Protein AF-A0AAD6T551-F1 (afdb_monomer_lite)

Radius of gyration: 26.45 Å; chains: 1; bounding box: 61×79×93 Å

Structure (mmCIF, N/CA/C/O backbone):
data_AF-A0AAD6T551-F1
#
_entry.id   AF-A0AAD6T551-F1
#
loop_
_atom_site.group_PDB
_atom_site.id
_atom_site.type_symbol
_atom_site.label_atom_id
_atom_site.label_alt_id
_atom_site.label_comp_id
_atom_site.label_asym_id
_atom_site.label_entity_id
_atom_site.label_seq_id
_atom_site.pdbx_PDB_ins_code
_atom_site.Cartn_x
_atom_site.Cartn_y
_atom_site.Cartn_z
_atom_site.occupancy
_atom_site.B_iso_or_equiv
_atom_site.auth_seq_id
_atom_site.auth_comp_id
_atom_site.auth_asym_id
_atom_site.auth_atom_id
_atom_site.pdbx_PDB_model_num
ATOM 1 N N . MET A 1 1 ? -22.021 17.998 -52.045 1.00 36.66 1 MET A N 1
ATOM 2 C CA . MET A 1 1 ? -20.747 18.751 -52.021 1.00 36.66 1 MET A CA 1
ATOM 3 C C . MET A 1 1 ? -20.061 18.494 -50.687 1.00 36.66 1 MET A C 1
ATOM 5 O O . MET A 1 1 ? -20.691 18.750 -49.667 1.00 36.66 1 MET A O 1
ATOM 9 N N . PRO A 1 2 ? -18.846 17.925 -50.663 1.00 33.69 2 PRO A N 1
ATOM 10 C CA . PRO A 1 2 ? -18.185 17.540 -49.423 1.00 33.69 2 PRO A CA 1
ATOM 11 C C . PRO A 1 2 ? -17.410 18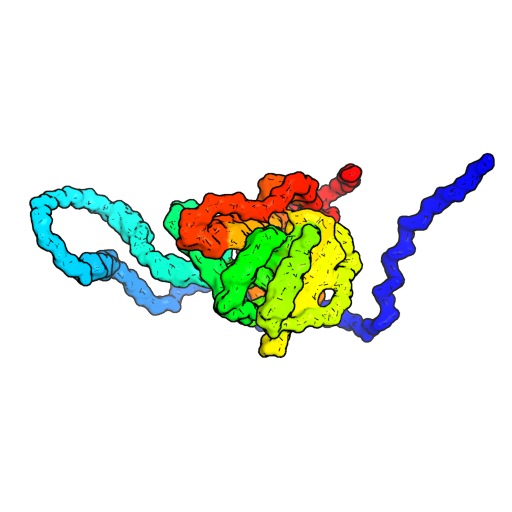.729 -48.840 1.00 33.69 2 PRO A C 1
ATOM 13 O O . PRO A 1 2 ? -16.631 19.371 -49.542 1.00 33.69 2 PRO A O 1
ATOM 16 N N . ARG A 1 3 ? -17.598 19.013 -47.546 1.00 29.25 3 ARG A N 1
ATOM 17 C CA . ARG A 1 3 ? -16.677 19.857 -46.776 1.00 29.25 3 ARG A CA 1
ATOM 18 C C . ARG A 1 3 ? -15.616 18.952 -46.157 1.00 29.25 3 ARG A C 1
ATOM 20 O O . ARG A 1 3 ? -15.937 18.062 -45.375 1.00 29.25 3 ARG A O 1
ATOM 27 N N . LYS A 1 4 ? -14.362 19.175 -46.555 1.00 28.50 4 LYS A N 1
ATOM 28 C CA . LYS A 1 4 ? -13.167 18.611 -45.923 1.00 28.50 4 LYS A CA 1
ATOM 29 C C . LYS A 1 4 ? -13.163 18.988 -44.440 1.00 28.50 4 LYS A C 1
ATOM 31 O O . LYS A 1 4 ? -13.245 20.167 -44.114 1.00 28.50 4 LYS A O 1
ATOM 36 N N . VAL A 1 5 ? -13.046 17.990 -43.570 1.00 32.62 5 VAL A N 1
ATOM 37 C CA . VAL A 1 5 ? -12.638 18.171 -42.175 1.00 32.62 5 VAL A CA 1
ATOM 38 C C . VAL A 1 5 ? -11.152 17.846 -42.134 1.00 32.62 5 VAL A C 1
ATOM 40 O O . VAL A 1 5 ? -10.758 16.688 -42.275 1.00 32.62 5 VAL A O 1
ATOM 43 N N . GLU A 1 6 ? -10.322 18.879 -42.035 1.00 29.66 6 GLU A N 1
ATOM 44 C CA . GLU A 1 6 ? -8.885 18.728 -41.838 1.00 29.66 6 GLU A CA 1
ATOM 45 C C . GLU A 1 6 ? -8.614 18.269 -40.402 1.00 29.66 6 GLU A C 1
ATOM 47 O O . GLU A 1 6 ? -9.036 18.892 -39.429 1.00 29.66 6 GLU A O 1
ATOM 52 N N . ARG A 1 7 ? -7.914 17.137 -40.278 1.00 34.53 7 ARG A N 1
ATOM 53 C CA . ARG A 1 7 ? -7.297 16.694 -39.029 1.00 34.53 7 ARG A CA 1
ATOM 54 C C . ARG A 1 7 ? -6.035 17.520 -38.804 1.00 34.53 7 ARG A C 1
ATOM 56 O O . ARG A 1 7 ? -5.034 17.294 -39.476 1.00 34.53 7 ARG A O 1
ATOM 63 N N . GLY A 1 8 ? -6.074 18.411 -37.823 1.00 29.33 8 GLY A N 1
ATOM 64 C CA . GLY A 1 8 ? -4.891 19.034 -37.241 1.00 29.33 8 GLY A CA 1
ATOM 65 C C . GLY A 1 8 ? -4.929 18.888 -35.725 1.00 29.33 8 GLY A C 1
ATOM 66 O O . GLY A 1 8 ? -5.637 19.631 -35.061 1.00 29.33 8 GLY A O 1
ATOM 67 N N . SER A 1 9 ? -4.184 17.932 -35.164 1.00 27.16 9 SER A N 1
ATOM 68 C CA . SER A 1 9 ? -3.846 17.941 -33.733 1.00 27.16 9 SER A CA 1
ATOM 69 C C . SER A 1 9 ? -2.530 17.200 -33.484 1.00 27.16 9 SER A C 1
ATOM 71 O O . SER A 1 9 ? -2.493 16.027 -33.110 1.00 27.16 9 SER A O 1
ATOM 73 N N . ARG A 1 10 ? -1.423 17.902 -33.721 1.00 37.94 10 ARG A N 1
ATOM 74 C CA . ARG A 1 10 ? -0.092 17.564 -33.209 1.00 37.94 10 ARG A CA 1
ATOM 75 C C . ARG A 1 10 ? 0.653 18.877 -32.962 1.00 37.94 10 ARG A C 1
ATOM 77 O O . ARG A 1 10 ? 1.402 19.304 -33.821 1.00 37.94 10 ARG A O 1
ATOM 84 N N . SER A 1 11 ? 0.371 19.522 -31.828 1.00 35.38 11 SER A N 1
ATOM 85 C CA . SER A 1 11 ? 1.256 20.469 -31.116 1.00 35.38 11 SER A CA 1
ATOM 86 C C . SER A 1 11 ? 0.433 21.285 -30.113 1.00 35.38 11 SER A C 1
ATOM 88 O O . SER A 1 11 ? -0.004 22.390 -30.405 1.00 35.38 11 SER A O 1
ATOM 90 N N . MET A 1 12 ? 0.189 20.735 -28.929 1.00 28.98 12 MET A N 1
ATOM 91 C CA . MET A 1 12 ? -0.244 21.520 -27.767 1.00 28.98 12 MET A CA 1
ATOM 92 C C . MET A 1 12 ? 0.292 20.842 -26.505 1.00 28.98 12 MET A C 1
ATOM 94 O O . MET A 1 12 ? -0.441 20.311 -25.685 1.00 28.98 12 MET A O 1
ATOM 98 N N . TRP A 1 13 ? 1.616 20.791 -26.428 1.00 32.22 13 TRP A N 1
ATOM 99 C CA . TRP A 1 13 ? 2.389 20.533 -25.218 1.00 32.22 13 TRP A CA 1
ATOM 100 C C . TRP A 1 13 ? 3.688 21.302 -25.417 1.00 32.22 13 TRP A C 1
ATOM 102 O O . TRP A 1 13 ? 4.648 20.722 -25.901 1.00 32.22 13 TRP A O 1
ATOM 112 N N . ASN A 1 14 ? 3.648 22.624 -25.226 1.00 31.05 14 ASN A N 1
ATOM 113 C CA . ASN A 1 14 ? 4.840 23.472 -25.063 1.00 31.05 14 ASN A CA 1
ATOM 114 C C . ASN A 1 14 ? 4.548 24.892 -24.535 1.00 31.05 14 ASN A C 1
ATOM 116 O O . ASN A 1 14 ? 5.461 25.701 -24.478 1.00 31.05 14 ASN A O 1
ATOM 120 N N . GLU A 1 15 ? 3.334 25.210 -24.080 1.00 31.05 15 GLU A N 1
ATOM 121 C CA . GLU A 1 15 ? 3.048 26.519 -23.469 1.00 31.05 15 GLU A CA 1
ATOM 122 C C . GLU A 1 15 ? 2.419 26.329 -22.088 1.00 31.05 15 GLU A C 1
ATOM 124 O O . GLU A 1 15 ? 1.212 26.438 -21.899 1.00 31.05 15 GLU A O 1
ATOM 129 N N . ALA A 1 16 ? 3.264 25.953 -21.130 1.00 30.45 16 ALA A N 1
ATOM 130 C CA . ALA A 1 16 ? 3.029 26.127 -19.696 1.00 30.45 16 ALA A CA 1
ATOM 131 C C . ALA A 1 16 ? 4.368 26.037 -18.942 1.00 30.45 16 ALA A C 1
ATOM 133 O O . ALA A 1 16 ? 4.510 25.296 -17.973 1.00 30.45 16 ALA A O 1
ATOM 134 N N . VAL A 1 17 ? 5.374 26.756 -19.433 1.00 37.12 17 VAL A N 1
ATOM 135 C CA . VAL A 1 17 ? 6.602 27.067 -18.700 1.00 37.12 17 VAL A CA 1
ATOM 136 C C . VAL A 1 17 ? 6.839 28.539 -18.979 1.00 37.12 17 VAL A C 1
ATOM 138 O O . VAL A 1 17 ? 7.165 28.870 -20.108 1.00 37.12 17 VAL A O 1
ATOM 141 N N . ASP A 1 18 ? 6.472 29.386 -18.017 1.00 34.69 18 ASP A N 1
ATOM 142 C CA . ASP A 1 18 ? 7.042 30.717 -17.747 1.00 34.69 18 ASP A CA 1
ATOM 143 C C . ASP A 1 18 ? 6.080 31.520 -16.863 1.00 34.69 18 ASP A C 1
ATOM 145 O O . ASP A 1 18 ? 5.248 32.290 -17.337 1.00 34.69 18 ASP A O 1
ATOM 149 N N . ALA A 1 19 ? 6.187 31.308 -15.549 1.00 32.69 19 ALA A N 1
ATOM 150 C CA . ALA A 1 19 ? 5.807 32.280 -14.519 1.00 32.69 19 ALA A CA 1
ATOM 151 C C . ALA A 1 19 ? 6.418 31.885 -13.160 1.00 32.69 19 ALA A C 1
ATOM 153 O O . ALA A 1 19 ? 5.710 31.782 -12.169 1.00 32.69 19 ALA A O 1
ATOM 154 N N . ASP A 1 20 ? 7.707 31.545 -13.149 1.00 30.58 20 ASP A N 1
ATOM 155 C CA . ASP A 1 20 ? 8.629 31.821 -12.037 1.00 30.58 20 ASP A CA 1
ATOM 156 C C . ASP A 1 20 ? 9.995 31.250 -12.411 1.00 30.58 20 ASP A C 1
ATOM 158 O O . ASP A 1 20 ? 10.286 30.059 -12.278 1.00 30.58 20 ASP A O 1
ATOM 162 N N . GLY A 1 21 ? 10.826 32.131 -12.962 1.00 39.72 21 GLY A N 1
ATOM 163 C CA . GLY A 1 21 ? 12.201 31.824 -13.292 1.00 39.72 21 GLY A CA 1
ATOM 164 C C . GLY A 1 21 ? 12.989 31.503 -12.029 1.00 39.72 21 GLY A C 1
ATOM 165 O O . GLY A 1 21 ? 13.116 32.326 -11.131 1.00 39.72 21 GLY A O 1
ATOM 166 N N . THR A 1 22 ? 13.555 30.306 -11.983 1.00 34.78 22 THR A N 1
ATOM 167 C CA . THR A 1 22 ? 14.965 30.095 -11.646 1.00 34.78 22 THR A CA 1
ATOM 168 C C . THR A 1 22 ? 15.371 28.712 -12.144 1.00 34.78 22 THR A C 1
ATOM 170 O O . THR A 1 22 ? 14.855 27.688 -11.694 1.00 34.78 22 THR A O 1
ATOM 173 N N . ASP A 1 23 ? 16.319 28.695 -13.080 1.00 42.75 23 ASP A N 1
ATOM 174 C CA . ASP A 1 23 ? 17.076 27.518 -13.501 1.00 42.75 23 ASP A CA 1
ATOM 175 C C . ASP A 1 23 ? 17.771 26.876 -12.291 1.00 42.75 23 ASP A C 1
ATOM 177 O O . ASP A 1 23 ? 18.894 27.220 -11.933 1.00 42.75 23 ASP A O 1
ATOM 181 N N . ASN A 1 24 ? 17.091 25.933 -11.640 1.00 40.50 24 ASN A N 1
ATOM 182 C CA . ASN A 1 24 ? 17.645 25.141 -10.540 1.00 40.50 24 ASN A CA 1
ATOM 183 C C . ASN A 1 24 ? 17.863 23.669 -10.914 1.00 40.50 24 ASN A C 1
ATOM 185 O O . ASN A 1 24 ? 18.331 22.892 -10.085 1.00 40.50 24 ASN A O 1
ATOM 189 N N . VAL A 1 25 ? 17.585 23.263 -12.157 1.00 45.91 25 VAL A N 1
ATOM 190 C CA . VAL A 1 25 ? 17.703 21.854 -12.576 1.00 45.91 25 VAL A CA 1
ATOM 191 C C . VAL A 1 25 ? 19.168 21.389 -12.582 1.00 45.91 25 VAL A C 1
ATOM 193 O O . VAL A 1 25 ? 19.473 20.303 -12.095 1.00 45.91 25 VAL A O 1
ATOM 196 N N . THR A 1 26 ? 20.109 22.246 -12.992 1.00 45.72 26 THR A N 1
ATOM 197 C CA . THR A 1 26 ? 21.555 21.941 -12.960 1.00 45.72 26 THR A CA 1
ATOM 198 C C . THR A 1 26 ? 22.161 22.015 -11.554 1.00 45.72 26 THR A C 1
ATOM 200 O O . THR A 1 26 ? 23.171 21.365 -11.277 1.00 45.72 26 THR A O 1
ATOM 203 N N . GLY A 1 27 ? 21.537 22.768 -10.642 1.00 40.19 27 GLY A N 1
ATOM 204 C CA . GLY A 1 27 ? 21.876 22.781 -9.218 1.00 40.19 27 GLY A CA 1
ATOM 205 C C . GLY A 1 27 ? 21.368 21.539 -8.485 1.00 40.19 27 GLY A C 1
ATOM 206 O O . GLY A 1 27 ? 22.062 21.023 -7.615 1.00 40.19 27 GLY A O 1
ATOM 207 N N . LEU A 1 28 ? 20.200 21.017 -8.872 1.00 44.09 28 LEU A N 1
ATOM 208 C CA . LEU A 1 28 ? 19.557 19.859 -8.247 1.00 44.09 28 LEU A CA 1
ATOM 209 C C . LEU A 1 28 ? 20.280 18.543 -8.566 1.00 44.09 28 LEU A C 1
ATOM 211 O O . LEU A 1 28 ? 20.489 17.736 -7.663 1.00 44.09 28 LEU A O 1
ATOM 215 N N . GLU A 1 29 ? 20.728 18.345 -9.811 1.00 42.25 29 GLU A N 1
ATOM 216 C CA . GLU A 1 29 ? 21.581 17.199 -10.162 1.00 42.25 29 GLU A CA 1
ATOM 217 C C . GLU A 1 29 ? 22.923 17.267 -9.427 1.00 42.25 29 GLU A C 1
ATOM 219 O O . GLU A 1 29 ? 23.377 16.266 -8.879 1.00 42.25 29 GLU A O 1
ATOM 224 N N . LYS A 1 30 ? 23.527 18.459 -9.315 1.00 42.16 30 LYS A N 1
ATOM 225 C CA . LYS A 1 30 ? 24.759 18.650 -8.536 1.00 42.16 30 LYS A CA 1
ATOM 226 C C . LYS A 1 30 ? 24.546 18.452 -7.038 1.00 42.16 30 LYS A C 1
ATOM 228 O O . LYS A 1 30 ? 25.416 17.872 -6.404 1.00 42.16 30 LYS A O 1
ATOM 233 N N . PHE A 1 31 ? 23.415 18.876 -6.475 1.00 40.78 31 PHE A N 1
ATOM 234 C CA . PHE A 1 31 ? 23.100 18.689 -5.058 1.00 40.78 31 PHE A CA 1
ATOM 235 C C . PHE A 1 31 ? 22.804 17.223 -4.737 1.00 40.78 31 PHE A C 1
ATOM 237 O O . PHE A 1 31 ? 23.316 16.722 -3.748 1.00 40.78 31 PHE A O 1
ATOM 244 N N . LEU A 1 32 ? 22.064 16.499 -5.583 1.00 40.19 32 LEU A N 1
ATOM 245 C CA . LEU A 1 32 ? 21.814 15.065 -5.390 1.00 40.19 32 LEU A CA 1
ATOM 246 C C . LEU A 1 32 ? 23.082 14.225 -5.606 1.00 40.19 32 LEU A C 1
ATOM 248 O O . LEU A 1 32 ? 23.320 13.291 -4.845 1.00 40.19 32 LEU A O 1
ATOM 252 N N . VAL A 1 33 ? 23.943 14.592 -6.565 1.00 44.16 33 VAL A N 1
ATOM 253 C CA . VAL A 1 33 ? 25.271 13.976 -6.746 1.00 44.16 33 VAL A CA 1
ATOM 254 C C . VAL A 1 33 ? 26.226 14.340 -5.600 1.00 44.16 33 VAL A C 1
ATOM 256 O O . VAL A 1 33 ? 27.017 13.497 -5.190 1.00 44.16 33 VAL A O 1
ATOM 259 N N . SER A 1 34 ? 26.153 15.556 -5.047 1.00 38.12 34 SER A N 1
ATOM 260 C CA . SER A 1 34 ? 26.952 15.988 -3.887 1.00 38.12 34 SER A CA 1
ATOM 261 C C . SER A 1 34 ? 26.487 15.321 -2.595 1.00 38.12 34 SER A C 1
ATOM 263 O O . SER A 1 34 ? 27.315 14.845 -1.831 1.00 38.12 34 SER A O 1
ATOM 265 N N . TYR A 1 35 ? 25.174 15.200 -2.383 1.00 37.22 35 TYR A N 1
ATOM 266 C CA . TYR A 1 35 ? 24.597 14.502 -1.233 1.00 37.22 35 TYR A CA 1
ATOM 267 C C . TYR A 1 35 ? 24.936 13.005 -1.274 1.00 37.22 35 TYR A C 1
ATOM 269 O O . TYR A 1 35 ? 25.231 12.420 -0.238 1.00 37.22 35 TYR A O 1
ATOM 277 N N . HIS A 1 36 ? 25.005 12.404 -2.471 1.00 41.16 36 HIS A N 1
ATOM 278 C CA . HIS A 1 36 ? 25.520 11.042 -2.648 1.00 41.16 36 HIS A CA 1
ATOM 279 C C . HIS A 1 36 ? 27.046 10.915 -2.510 1.00 41.16 36 HIS A C 1
ATOM 281 O O . HIS A 1 36 ? 27.521 9.824 -2.209 1.00 41.16 36 HIS A O 1
ATOM 287 N N . LYS A 1 37 ? 27.817 11.991 -2.726 1.00 36.88 37 LYS A N 1
ATOM 288 C CA . LYS A 1 37 ? 29.278 12.014 -2.520 1.00 36.88 37 LYS A CA 1
ATOM 289 C C . LYS A 1 37 ? 29.683 12.286 -1.068 1.00 36.88 37 LYS A C 1
ATOM 291 O O . LYS A 1 37 ? 30.773 11.883 -0.678 1.00 36.88 37 LYS A O 1
ATOM 296 N N . GLU A 1 38 ? 28.840 12.952 -0.280 1.00 31.58 38 GLU A N 1
ATOM 297 C CA . GLU A 1 38 ? 29.097 13.246 1.140 1.00 31.58 38 GLU A CA 1
ATOM 298 C C . GLU A 1 38 ? 28.573 12.162 2.094 1.00 31.58 38 GLU A C 1
ATOM 300 O O . GLU A 1 38 ? 28.990 12.098 3.250 1.00 31.58 38 GLU A O 1
ATOM 305 N N . THR A 1 39 ? 27.741 11.235 1.616 1.00 36.44 39 THR A N 1
ATOM 306 C CA . THR A 1 39 ? 27.564 9.937 2.273 1.00 36.44 39 THR A CA 1
ATOM 307 C C . THR A 1 39 ? 28.679 9.000 1.820 1.00 36.44 39 THR A C 1
ATOM 309 O O . THR A 1 39 ? 28.618 8.522 0.696 1.00 36.44 39 THR A O 1
ATOM 312 N N . VAL A 1 40 ? 29.677 8.804 2.693 1.00 32.56 40 VAL A N 1
ATOM 313 C CA . VAL A 1 40 ? 30.715 7.746 2.741 1.00 32.56 40 VAL A CA 1
ATOM 314 C C . VAL A 1 40 ? 31.104 7.123 1.386 1.00 32.56 40 VAL A C 1
ATOM 316 O O . VAL A 1 40 ? 30.276 6.444 0.777 1.00 32.56 40 VAL A O 1
ATOM 319 N N . PRO A 1 41 ? 32.370 7.226 0.931 1.00 27.59 41 PRO A N 1
ATOM 320 C CA . PRO A 1 41 ? 32.792 6.499 -0.259 1.00 27.59 41 PRO A CA 1
ATOM 321 C C . PRO A 1 41 ? 32.540 5.000 -0.051 1.00 27.59 41 PRO A C 1
ATOM 323 O O . PRO A 1 41 ? 33.094 4.386 0.860 1.00 27.59 41 PRO A O 1
ATOM 326 N N . VAL A 1 42 ? 31.694 4.412 -0.900 1.00 35.62 42 VAL A N 1
ATOM 327 C CA . VAL A 1 42 ? 31.666 2.963 -1.106 1.00 35.62 42 VAL A CA 1
ATOM 328 C C . VAL A 1 42 ? 32.940 2.637 -1.876 1.00 35.62 42 VAL A C 1
ATOM 330 O O . VAL A 1 42 ? 32.954 2.564 -3.103 1.00 35.62 42 VAL A O 1
ATOM 333 N N . GLU A 1 43 ? 34.048 2.548 -1.148 1.00 29.06 43 GLU A N 1
ATOM 334 C CA . GLU A 1 43 ? 35.185 1.772 -1.605 1.00 29.06 43 GLU A CA 1
ATOM 335 C C . GLU A 1 43 ? 34.762 0.302 -1.583 1.00 29.06 43 GLU A C 1
ATOM 337 O O . GLU A 1 43 ? 34.340 -0.217 -0.548 1.00 29.06 43 GLU A O 1
ATOM 342 N N . ASP A 1 44 ? 34.894 -0.367 -2.728 1.00 33.97 44 ASP A N 1
ATOM 343 C CA . ASP A 1 44 ? 34.938 -1.826 -2.850 1.00 33.97 44 ASP A CA 1
ATOM 344 C C . ASP A 1 44 ? 36.194 -2.366 -2.132 1.00 33.97 44 ASP A C 1
ATOM 346 O O . ASP A 1 44 ? 37.112 -2.919 -2.736 1.00 33.97 44 ASP A O 1
ATOM 350 N N . SER A 1 45 ? 36.262 -2.191 -0.813 1.00 30.31 45 SER A N 1
ATOM 351 C CA . SER A 1 45 ? 37.179 -2.915 0.055 1.00 30.31 45 SER A CA 1
ATOM 352 C C . SER A 1 45 ? 36.355 -3.901 0.872 1.00 30.31 45 SER A C 1
ATOM 354 O O . SER A 1 45 ? 35.638 -3.565 1.810 1.00 30.31 45 SER A O 1
ATOM 356 N N . SER A 1 46 ? 36.418 -5.169 0.471 1.00 31.86 46 SER A N 1
ATOM 357 C CA . SER A 1 46 ? 35.949 -6.270 1.307 1.00 31.86 46 SER A CA 1
ATOM 358 C C . SER A 1 46 ? 36.680 -6.192 2.654 1.00 31.86 46 SER A C 1
ATOM 360 O O . SER A 1 46 ? 37.910 -6.294 2.657 1.00 31.86 46 SER A O 1
ATOM 362 N N . PRO A 1 47 ? 35.996 -6.015 3.797 1.00 30.50 47 PRO A N 1
ATOM 363 C CA . PRO A 1 47 ? 36.674 -6.042 5.079 1.00 30.50 47 PRO A CA 1
ATOM 364 C C . PRO A 1 47 ? 37.113 -7.481 5.350 1.00 30.50 47 PRO A C 1
ATOM 366 O O . PRO A 1 47 ? 36.297 -8.397 5.473 1.00 30.50 47 PRO A O 1
ATOM 369 N N . THR A 1 48 ? 38.423 -7.698 5.429 1.00 33.69 48 THR A N 1
ATOM 370 C CA . THR A 1 48 ? 38.983 -8.922 5.996 1.00 33.69 48 THR A CA 1
ATOM 371 C C . THR A 1 48 ? 38.491 -9.064 7.435 1.00 33.69 48 THR A C 1
ATOM 373 O O . THR A 1 48 ? 38.743 -8.197 8.272 1.00 33.69 48 THR A O 1
ATOM 376 N N . LEU A 1 49 ? 37.781 -10.163 7.715 1.00 34.75 49 LEU A N 1
ATOM 377 C CA . LEU A 1 49 ? 37.424 -10.612 9.061 1.00 34.75 49 LEU A CA 1
ATOM 378 C C . LEU A 1 49 ? 38.704 -10.850 9.880 1.00 34.75 49 LEU A C 1
ATOM 380 O O . LEU A 1 49 ? 39.246 -11.952 9.881 1.00 34.75 49 LEU A O 1
ATOM 384 N N . SER A 1 50 ? 39.202 -9.839 10.583 1.00 31.84 50 SER A N 1
ATOM 385 C CA . SER A 1 50 ? 40.285 -10.041 11.551 1.00 31.84 50 SER A CA 1
ATOM 386 C C . SER A 1 50 ? 40.306 -8.969 12.638 1.00 31.84 50 SER A C 1
ATOM 388 O O . SER A 1 50 ? 41.338 -8.347 12.854 1.00 31.84 50 SER A O 1
ATOM 390 N N . SER A 1 51 ? 39.176 -8.725 13.306 1.00 34.38 51 SER A N 1
ATOM 391 C CA . SER A 1 51 ? 39.148 -8.131 14.657 1.00 34.38 51 SER A CA 1
ATOM 392 C C . SER A 1 51 ? 37.713 -8.027 15.179 1.00 34.38 51 SER A C 1
ATOM 394 O O . SER A 1 51 ? 37.175 -6.935 15.348 1.00 34.38 51 SER A O 1
ATOM 396 N N . PHE A 1 52 ? 37.075 -9.166 15.435 1.00 34.56 52 PHE A N 1
ATOM 397 C CA . PHE A 1 52 ? 36.065 -9.222 16.491 1.00 34.56 52 PHE A CA 1
ATOM 398 C C . PHE A 1 52 ? 36.762 -9.774 17.739 1.00 34.56 52 PHE A C 1
ATOM 400 O O . PHE A 1 52 ? 37.591 -10.673 17.588 1.00 34.56 52 PHE A O 1
ATOM 407 N N . PRO A 1 53 ? 36.484 -9.260 18.951 1.00 33.25 53 PRO A N 1
ATOM 408 C CA . PRO A 1 53 ? 36.869 -9.975 20.161 1.00 33.25 53 PRO A CA 1
ATOM 409 C C . PRO A 1 53 ? 36.239 -11.365 20.081 1.00 33.25 53 PRO A C 1
ATOM 411 O O . PRO A 1 53 ? 35.056 -11.469 19.751 1.00 33.25 53 PRO A O 1
ATOM 414 N N . ASP A 1 54 ? 37.043 -12.404 20.309 1.00 30.39 54 ASP A N 1
ATOM 415 C CA . ASP A 1 54 ? 36.631 -13.800 20.207 1.00 30.39 54 ASP A CA 1
ATOM 416 C C . ASP A 1 54 ? 35.286 -14.006 20.915 1.00 30.39 54 ASP A C 1
ATOM 418 O O . ASP A 1 54 ? 35.198 -14.039 22.145 1.00 30.39 54 ASP A O 1
ATOM 422 N N . LEU A 1 55 ? 34.214 -14.135 20.128 1.00 35.41 55 LEU A N 1
ATOM 423 C CA . LEU A 1 55 ? 32.971 -14.714 20.605 1.00 35.41 55 LEU A CA 1
ATOM 424 C C . LEU A 1 55 ? 33.323 -16.157 20.929 1.00 35.41 55 LEU A C 1
ATOM 426 O O . LEU A 1 55 ? 33.399 -16.997 20.034 1.00 35.41 55 LEU A O 1
ATOM 430 N N . VAL A 1 56 ? 33.603 -16.416 22.206 1.00 38.50 56 VAL A N 1
ATOM 431 C CA . VAL A 1 56 ? 33.832 -17.764 22.714 1.00 38.50 56 VAL A CA 1
ATOM 432 C C . VAL A 1 56 ? 32.629 -18.590 22.266 1.00 38.50 56 VAL A C 1
ATOM 434 O O . VAL A 1 56 ? 31.510 -18.294 22.701 1.00 38.50 56 VAL A O 1
ATOM 437 N N . PRO A 1 57 ? 32.803 -19.579 21.370 1.00 37.94 57 PRO A N 1
ATOM 438 C CA . PRO A 1 57 ? 31.694 -20.418 20.968 1.00 37.94 57 PRO A CA 1
ATOM 439 C C . PRO A 1 57 ? 31.161 -21.060 22.240 1.00 37.94 57 PRO A C 1
ATOM 441 O O . PRO A 1 57 ? 31.894 -21.764 22.942 1.00 37.94 57 PRO A O 1
ATOM 444 N N . LEU A 1 58 ? 29.901 -20.765 22.573 1.00 44.16 58 LEU A N 1
ATOM 445 C CA . LEU A 1 58 ? 29.248 -21.409 23.699 1.00 44.16 58 LEU A CA 1
ATOM 446 C C . LEU A 1 58 ? 29.369 -22.906 23.461 1.00 44.16 58 LEU A C 1
ATOM 448 O O . LEU A 1 58 ? 28.904 -23.430 22.445 1.00 44.16 58 LEU A O 1
ATOM 452 N N . SER A 1 59 ? 30.068 -23.572 24.379 1.00 48.78 59 SER A N 1
ATOM 453 C CA . SER A 1 59 ? 30.249 -25.012 24.325 1.00 48.78 59 SER A CA 1
ATOM 454 C C . SER A 1 59 ? 28.880 -25.657 24.095 1.00 48.78 59 SER A C 1
ATOM 456 O O . SER A 1 59 ? 27.916 -25.260 24.756 1.00 48.78 59 SER A O 1
ATOM 458 N N . PRO A 1 60 ? 28.759 -26.664 23.215 1.00 45.06 60 PRO A N 1
ATOM 459 C CA . PRO A 1 60 ? 27.523 -27.425 23.061 1.00 45.06 60 PRO A CA 1
ATOM 460 C C . PRO A 1 60 ? 26.963 -27.917 24.403 1.00 45.06 60 PRO A C 1
ATOM 462 O O . PRO A 1 60 ? 25.753 -28.057 24.547 1.00 45.06 60 PRO A O 1
ATOM 465 N N . ASN A 1 61 ? 27.831 -28.106 25.406 1.00 43.91 61 ASN A N 1
ATOM 466 C CA . ASN A 1 61 ? 27.434 -28.451 26.766 1.00 43.91 61 ASN A CA 1
ATOM 467 C C . ASN A 1 61 ? 26.743 -27.293 27.504 1.00 43.91 61 ASN A C 1
ATOM 469 O O . ASN A 1 61 ? 25.811 -27.564 28.242 1.00 43.91 61 ASN A O 1
ATOM 473 N N . TYR A 1 62 ? 27.121 -26.033 27.270 1.00 44.81 62 TYR A N 1
ATOM 474 C CA . TYR A 1 62 ? 26.521 -24.848 27.902 1.00 44.81 62 TYR A CA 1
ATOM 475 C C . TYR A 1 62 ? 25.106 -24.557 27.372 1.00 44.81 62 TYR A C 1
ATOM 477 O O . TYR A 1 62 ? 24.198 -24.227 28.130 1.00 44.81 62 TYR A O 1
ATOM 485 N N . ILE A 1 63 ? 24.886 -24.762 26.067 1.00 48.66 63 ILE A N 1
ATOM 486 C CA . ILE A 1 63 ? 23.550 -24.687 25.447 1.00 48.66 63 ILE A CA 1
ATOM 487 C C . ILE A 1 63 ? 22.660 -25.836 25.953 1.00 48.66 63 ILE A C 1
ATOM 489 O O . ILE A 1 63 ? 21.470 -25.639 26.219 1.00 48.66 63 ILE A O 1
ATOM 493 N N . LEU A 1 64 ? 23.241 -27.029 26.141 1.00 44.25 64 LEU A N 1
ATOM 494 C CA . LEU A 1 64 ? 22.551 -28.160 26.761 1.00 44.25 64 LEU A CA 1
ATOM 495 C C . LEU A 1 64 ? 22.181 -27.851 28.220 1.00 44.25 64 LEU A C 1
ATOM 497 O O . LEU A 1 64 ? 21.062 -28.134 28.622 1.00 44.25 64 LEU A O 1
ATOM 501 N N . GLU A 1 65 ? 23.082 -27.223 28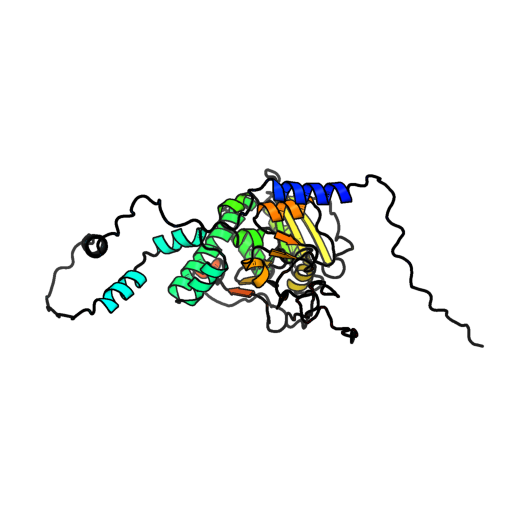.979 1.00 42.91 65 GLU A N 1
ATOM 502 C CA . GLU A 1 65 ? 22.897 -26.888 30.396 1.00 42.91 65 GLU A CA 1
ATOM 503 C C . GLU A 1 65 ? 21.790 -25.842 30.600 1.00 42.91 65 GLU A C 1
ATOM 505 O O . GLU A 1 65 ? 20.917 -26.032 31.448 1.00 42.91 65 GLU A O 1
ATOM 510 N N . LEU A 1 66 ? 21.748 -24.796 29.763 1.00 44.78 66 LEU A N 1
ATOM 511 C CA . LEU A 1 66 ? 20.682 -23.783 29.756 1.00 44.78 66 LEU A CA 1
ATOM 512 C C . LEU A 1 66 ? 19.306 -24.383 29.430 1.00 44.78 66 LEU A C 1
ATOM 514 O O . LEU A 1 66 ? 18.314 -24.056 30.084 1.00 44.78 66 LEU A O 1
ATOM 518 N N . THR A 1 67 ? 19.241 -25.297 28.458 1.00 47.22 67 THR A N 1
ATOM 519 C CA . THR A 1 67 ? 17.984 -25.960 28.073 1.00 47.22 67 THR A CA 1
ATOM 520 C C . THR A 1 67 ? 17.530 -26.996 29.103 1.00 47.22 67 THR A C 1
ATOM 522 O O . THR A 1 67 ? 16.334 -27.083 29.386 1.00 47.22 67 THR A O 1
ATOM 525 N N . THR A 1 68 ? 18.447 -27.731 29.745 1.00 44.16 68 THR A N 1
ATOM 526 C CA . THR A 1 68 ? 18.096 -28.627 30.858 1.00 44.16 68 THR A CA 1
ATOM 527 C C . THR A 1 68 ? 17.693 -27.865 32.117 1.00 44.16 68 THR A C 1
ATOM 529 O O . THR A 1 68 ? 16.708 -28.244 32.742 1.00 44.16 68 THR A O 1
ATOM 532 N N . ASN A 1 69 ? 18.351 -26.758 32.465 1.00 39.66 69 ASN A N 1
ATOM 533 C CA . ASN A 1 69 ? 17.998 -25.981 33.658 1.00 39.66 69 ASN A CA 1
ATOM 534 C C . ASN A 1 69 ? 16.639 -25.276 33.509 1.00 39.66 69 ASN A C 1
ATOM 536 O O . ASN A 1 69 ? 15.858 -25.243 34.459 1.00 39.66 69 ASN A O 1
ATOM 540 N N . ALA A 1 70 ? 16.287 -24.811 32.304 1.00 42.91 70 ALA A N 1
ATOM 541 C CA . ALA A 1 70 ? 14.957 -24.263 32.021 1.00 42.91 70 ALA A CA 1
ATOM 542 C C . ALA A 1 70 ? 13.833 -25.319 32.115 1.00 42.91 70 ALA A C 1
ATOM 544 O O . ALA A 1 70 ? 12.711 -24.999 32.511 1.00 42.91 70 ALA A O 1
ATOM 545 N N . LEU A 1 71 ? 14.128 -26.585 31.795 1.00 41.69 71 LEU A N 1
ATOM 546 C CA . LEU A 1 71 ? 13.173 -27.699 31.883 1.00 41.69 71 LEU A CA 1
ATOM 547 C C . LEU A 1 71 ? 13.011 -28.261 33.307 1.00 41.69 71 LEU A C 1
ATOM 549 O O . LEU A 1 71 ? 11.980 -28.862 33.599 1.00 41.69 71 LEU A O 1
ATOM 553 N N . TRP A 1 72 ? 13.988 -28.058 34.197 1.00 40.47 72 TRP A N 1
ATOM 554 C CA . TRP A 1 72 ? 13.983 -28.609 35.561 1.00 40.47 72 TRP A CA 1
ATOM 555 C C . TRP A 1 72 ? 13.343 -27.699 36.623 1.00 40.47 72 TRP A C 1
ATOM 557 O O . TRP A 1 72 ? 13.018 -28.173 37.708 1.00 40.47 72 TRP A O 1
ATOM 567 N N . HIS A 1 73 ? 13.082 -26.423 36.319 1.00 37.56 73 HIS A N 1
ATOM 568 C CA . HIS A 1 73 ? 12.456 -25.483 37.263 1.00 37.56 73 HIS A CA 1
ATOM 569 C C . HIS A 1 73 ? 10.915 -25.420 37.216 1.00 37.56 73 HIS A C 1
ATOM 571 O O . HIS A 1 73 ? 10.317 -24.534 37.826 1.00 37.56 73 HIS A O 1
ATOM 577 N N . ARG A 1 74 ? 10.234 -26.381 36.575 1.00 37.84 74 ARG A N 1
ATOM 578 C CA . ARG A 1 74 ? 8.784 -26.582 36.764 1.00 37.84 74 ARG A CA 1
ATOM 579 C C . ARG A 1 74 ? 8.541 -27.750 37.724 1.00 37.84 74 ARG A C 1
ATOM 581 O O . ARG A 1 74 ? 8.972 -28.867 37.467 1.00 37.84 74 ARG A O 1
ATOM 588 N N . GLY A 1 75 ? 7.878 -27.447 38.842 1.00 33.88 75 GLY A N 1
ATOM 589 C CA . GLY A 1 75 ? 7.571 -28.357 39.952 1.00 33.88 75 GLY A CA 1
ATOM 590 C C . GLY A 1 75 ? 6.626 -29.534 39.626 1.00 33.88 75 GLY A C 1
ATOM 591 O O . GLY A 1 75 ? 6.377 -29.848 38.465 1.00 33.88 75 GLY A O 1
ATOM 592 N N . PRO A 1 76 ? 6.123 -30.239 40.656 1.00 39.53 76 PRO A N 1
ATOM 593 C CA . PRO A 1 76 ? 6.378 -31.664 40.823 1.00 39.53 76 PRO A CA 1
ATOM 594 C C . PRO A 1 76 ? 5.258 -32.546 40.262 1.00 39.53 76 PRO A C 1
ATOM 596 O O . PRO A 1 76 ? 4.121 -32.489 40.717 1.00 39.53 76 PRO A O 1
ATOM 599 N N . TYR A 1 77 ? 5.616 -33.465 39.367 1.00 33.00 77 TYR A N 1
ATOM 600 C CA . TYR A 1 77 ? 4.875 -34.711 39.173 1.00 33.00 77 TYR A CA 1
ATOM 601 C C . TYR A 1 77 ? 5.832 -35.885 39.361 1.00 33.00 77 TYR A C 1
ATOM 603 O O . TYR A 1 77 ? 6.555 -36.302 38.459 1.00 33.00 77 TYR A O 1
ATOM 611 N N . HIS A 1 78 ? 5.833 -36.423 40.578 1.00 41.81 78 HIS A N 1
ATOM 612 C CA . HIS A 1 78 ? 6.302 -37.777 40.824 1.00 41.81 78 HIS A CA 1
ATOM 613 C C . HIS A 1 78 ? 5.268 -38.756 40.259 1.00 41.81 78 HIS A C 1
ATOM 615 O O . HIS A 1 78 ? 4.134 -38.791 40.727 1.00 41.81 78 HIS A O 1
ATOM 621 N N . SER A 1 79 ? 5.662 -39.605 39.310 1.00 39.25 79 SER A N 1
ATOM 622 C CA . SER A 1 79 ? 5.757 -41.057 39.539 1.00 39.25 79 SER A CA 1
ATOM 623 C C . SER A 1 79 ? 5.858 -41.871 38.240 1.00 39.25 79 SER A C 1
ATOM 625 O O . SER A 1 79 ? 5.355 -41.507 37.185 1.00 39.25 79 SER A O 1
ATOM 627 N N . VAL A 1 80 ? 6.493 -43.035 38.410 1.00 35.97 80 VAL A N 1
ATOM 628 C CA . VAL A 1 80 ? 6.574 -44.206 37.525 1.00 35.97 80 VAL A CA 1
ATOM 629 C C . VAL A 1 80 ? 7.604 -44.139 36.395 1.00 35.97 80 VAL A C 1
ATOM 631 O O . VAL A 1 80 ? 7.376 -43.694 35.274 1.00 35.97 80 VAL A O 1
ATOM 634 N N . GLY A 1 81 ? 8.773 -44.695 36.716 1.00 43.19 81 GLY A N 1
ATOM 635 C CA . GLY A 1 81 ? 9.858 -44.926 35.783 1.00 43.19 81 GLY A CA 1
ATOM 636 C C . GLY A 1 81 ? 9.571 -46.028 34.763 1.00 43.19 81 GLY A C 1
ATOM 637 O O . GLY A 1 81 ? 9.166 -47.138 35.096 1.00 43.19 81 GLY A O 1
ATOM 638 N N . LYS A 1 82 ? 9.947 -45.738 33.519 1.00 32.97 82 LYS A N 1
ATOM 639 C CA . LYS A 1 82 ? 10.538 -46.694 32.580 1.00 32.97 82 LYS A CA 1
ATOM 640 C C . LYS A 1 82 ? 11.721 -45.990 31.923 1.00 32.97 82 LYS A C 1
ATOM 642 O O . LYS A 1 82 ? 11.545 -45.024 31.188 1.00 32.97 82 LYS A O 1
ATOM 647 N N . ARG A 1 83 ? 12.946 -46.452 32.201 1.00 36.97 83 ARG A N 1
ATOM 648 C CA . ARG A 1 83 ? 14.153 -45.992 31.494 1.00 36.97 83 ARG A CA 1
ATOM 649 C C . ARG A 1 83 ? 14.114 -46.519 30.060 1.00 36.97 83 ARG A C 1
ATOM 651 O O . ARG A 1 83 ? 14.666 -47.574 29.763 1.00 36.97 83 ARG A O 1
ATOM 658 N N . MET A 1 84 ? 13.470 -45.775 29.170 1.00 31.27 84 MET A N 1
ATOM 659 C CA . MET A 1 84 ? 13.627 -45.952 27.732 1.00 31.27 84 MET A CA 1
ATOM 660 C C . MET A 1 84 ? 14.937 -45.261 27.334 1.00 31.27 84 MET A C 1
ATOM 662 O O . MET A 1 84 ? 15.013 -44.036 27.269 1.00 31.27 84 MET A O 1
ATOM 666 N N . ARG A 1 85 ? 16.010 -46.036 27.127 1.00 36.19 85 ARG A N 1
ATOM 667 C CA . ARG A 1 85 ? 17.240 -45.529 26.496 1.00 36.19 85 ARG A CA 1
ATOM 668 C C . ARG A 1 85 ? 16.953 -45.299 25.012 1.00 36.19 85 ARG A C 1
ATOM 670 O O . ARG A 1 85 ? 17.263 -46.142 24.178 1.00 36.19 85 ARG A O 1
ATOM 677 N N . LEU A 1 86 ? 16.341 -44.164 24.691 1.00 39.94 86 LEU A N 1
ATOM 678 C CA . LEU A 1 86 ? 16.311 -43.658 23.325 1.00 39.94 86 LEU A CA 1
ATOM 679 C C . LEU A 1 86 ? 17.737 -43.221 22.978 1.00 39.94 86 LEU A C 1
ATOM 681 O O . LEU A 1 86 ? 18.269 -42.282 23.569 1.00 39.94 86 LEU A O 1
ATOM 685 N N . ARG A 1 87 ? 18.382 -43.944 22.054 1.00 39.22 87 ARG A N 1
ATOM 686 C CA . ARG A 1 87 ? 19.594 -43.463 21.384 1.00 39.22 87 ARG A CA 1
ATOM 687 C C . ARG A 1 87 ? 19.181 -42.257 20.547 1.00 39.22 87 ARG A C 1
ATOM 689 O O . ARG A 1 87 ? 18.705 -42.413 19.430 1.00 39.22 87 ARG A O 1
ATOM 696 N N . TYR A 1 88 ? 19.299 -41.072 21.128 1.00 41.41 88 TYR A N 1
ATOM 697 C CA . TYR A 1 88 ? 19.162 -39.833 20.388 1.00 41.41 88 TYR A CA 1
ATOM 698 C C . TYR A 1 88 ? 20.413 -39.654 19.537 1.00 41.41 88 TYR A C 1
ATOM 700 O O . TYR A 1 88 ? 21.515 -39.492 20.063 1.00 41.41 88 TYR A O 1
ATOM 708 N N . ASP A 1 89 ? 20.239 -39.735 18.223 1.00 48.69 89 ASP A N 1
ATOM 709 C CA . ASP A 1 89 ? 21.257 -39.290 17.290 1.00 48.69 89 ASP A CA 1
ATOM 710 C C . ASP A 1 89 ? 21.470 -37.779 17.512 1.00 48.69 89 ASP A C 1
ATOM 712 O O . ASP A 1 89 ? 20.523 -36.996 17.641 1.00 48.69 89 ASP A O 1
ATOM 716 N N . ARG A 1 90 ? 22.733 -37.363 17.643 1.00 47.56 90 ARG A N 1
ATOM 717 C CA . ARG A 1 90 ? 23.108 -35.965 17.903 1.00 47.56 90 ARG A CA 1
ATOM 718 C C . ARG A 1 90 ? 22.598 -35.034 16.799 1.00 47.56 90 ARG A C 1
ATOM 720 O O . ARG A 1 90 ? 22.291 -33.879 17.087 1.00 47.56 90 ARG A O 1
ATOM 727 N N . SER A 1 91 ? 22.426 -35.551 15.580 1.00 49.22 91 SER A N 1
ATOM 728 C CA . SER A 1 91 ? 21.807 -34.830 14.462 1.00 49.22 91 SER A CA 1
ATOM 729 C C . SER A 1 91 ? 20.350 -34.429 14.757 1.00 49.22 91 SER A C 1
ATOM 731 O O . SER A 1 91 ? 19.928 -33.317 14.441 1.00 49.22 91 SER A O 1
ATOM 733 N N . THR A 1 92 ? 19.590 -35.282 15.453 1.00 50.78 92 THR A N 1
ATOM 734 C CA . THR A 1 92 ? 18.178 -35.048 15.791 1.00 50.78 92 THR A CA 1
ATOM 735 C C . THR A 1 92 ? 18.018 -34.108 16.981 1.00 50.78 92 THR A C 1
ATOM 737 O O . THR A 1 92 ? 17.011 -33.410 17.074 1.00 50.78 92 THR A O 1
ATOM 740 N N . VAL A 1 93 ? 19.000 -34.063 17.887 1.00 51.38 93 VAL A N 1
ATOM 741 C CA . VAL A 1 93 ? 19.015 -33.132 19.028 1.00 51.38 93 VAL A CA 1
ATOM 742 C C . VAL A 1 93 ? 19.360 -31.717 18.575 1.00 51.38 93 VAL A C 1
ATOM 744 O O . VAL A 1 93 ? 18.686 -30.789 19.000 1.00 51.38 93 VAL A O 1
ATOM 747 N N . ALA A 1 94 ? 20.333 -31.544 17.675 1.00 52.47 94 ALA A N 1
ATOM 748 C CA . ALA A 1 94 ? 20.648 -30.235 17.097 1.00 52.47 94 ALA A CA 1
ATOM 749 C C . ALA A 1 94 ? 19.495 -29.703 16.230 1.00 52.47 94 ALA A C 1
ATOM 751 O O . ALA A 1 94 ? 19.107 -28.546 16.374 1.00 52.47 94 ALA A O 1
ATOM 752 N N . ALA A 1 95 ? 18.880 -30.567 15.410 1.00 50.59 95 ALA A N 1
ATOM 753 C CA . ALA A 1 95 ? 17.674 -30.212 14.668 1.00 50.59 95 ALA A CA 1
ATOM 754 C C . ALA A 1 95 ? 16.545 -29.791 15.623 1.00 50.59 95 ALA A C 1
ATOM 756 O O . ALA A 1 95 ? 15.962 -28.727 15.447 1.00 50.59 95 ALA A O 1
ATOM 757 N N . ARG A 1 96 ? 16.284 -30.565 16.690 1.00 46.38 96 ARG A N 1
ATOM 758 C CA . ARG A 1 96 ? 15.280 -30.214 17.708 1.00 46.38 96 ARG A CA 1
ATOM 759 C C . ARG A 1 96 ? 15.618 -28.934 18.468 1.00 46.38 96 ARG A C 1
ATOM 761 O O . ARG A 1 96 ? 14.713 -28.150 18.691 1.00 46.38 96 ARG A O 1
ATOM 768 N N . ALA A 1 97 ? 16.875 -28.690 18.828 1.00 53.03 97 ALA A N 1
ATOM 769 C CA . ALA A 1 97 ? 17.295 -27.459 19.497 1.00 53.03 97 ALA A CA 1
ATOM 770 C C . ALA A 1 97 ? 17.074 -26.220 18.611 1.00 53.03 97 ALA A C 1
ATOM 772 O O . ALA A 1 97 ? 16.642 -25.192 19.117 1.00 53.03 97 ALA A O 1
ATOM 773 N N . PHE A 1 98 ? 17.260 -26.341 17.291 1.00 53.03 98 PHE A N 1
ATOM 774 C CA . PHE A 1 98 ? 16.879 -25.300 16.329 1.00 53.03 98 PHE A CA 1
ATOM 775 C C . PHE A 1 98 ? 15.354 -25.092 16.266 1.00 53.03 98 PHE A C 1
ATOM 777 O O . PHE A 1 98 ? 14.890 -23.959 16.175 1.00 53.03 98 PHE A O 1
ATOM 784 N N . PHE A 1 99 ? 14.565 -26.170 16.385 1.00 53.97 99 PHE A N 1
ATOM 785 C CA . PHE A 1 99 ? 13.099 -26.103 16.525 1.00 53.97 99 PHE A CA 1
ATOM 786 C C . PHE A 1 99 ? 12.621 -25.580 17.892 1.00 53.97 99 PHE A C 1
ATOM 788 O O . PHE A 1 99 ? 11.434 -25.305 18.045 1.00 53.97 99 PHE A O 1
ATOM 795 N N . TYR A 1 100 ? 13.523 -25.427 18.866 1.00 57.59 100 TYR A N 1
ATOM 796 C CA . TYR A 1 100 ? 13.263 -24.817 20.171 1.00 57.59 100 TYR A CA 1
ATOM 797 C C . TYR A 1 100 ? 13.966 -23.468 20.326 1.00 57.59 100 TYR A C 1
ATOM 799 O O . TYR A 1 100 ? 14.196 -23.047 21.461 1.00 57.59 100 TYR A O 1
ATOM 807 N N . LEU A 1 101 ? 14.302 -22.770 19.231 1.00 65.44 101 LEU A N 1
ATOM 808 C CA . LEU A 1 101 ? 14.521 -21.330 19.355 1.00 65.44 101 LEU A CA 1
ATOM 809 C C . LEU A 1 101 ? 13.267 -20.758 20.026 1.00 65.44 101 LEU A C 1
ATOM 811 O O . LEU A 1 101 ? 12.175 -20.927 19.475 1.00 65.44 101 LEU A O 1
ATOM 815 N N . PRO A 1 102 ? 13.385 -20.184 21.238 1.00 80.06 102 PRO A N 1
ATOM 816 C CA . PRO A 1 102 ? 12.221 -19.716 21.963 1.00 80.06 102 PRO A CA 1
ATOM 817 C C . PRO A 1 102 ? 11.455 -18.736 21.084 1.00 80.06 102 PRO A C 1
ATOM 819 O O . PRO A 1 102 ? 12.071 -17.909 20.416 1.00 80.06 102 PRO A O 1
ATOM 822 N N . GLU A 1 103 ? 10.127 -18.812 21.104 1.00 81.19 103 GLU A N 1
ATOM 823 C CA . GLU A 1 103 ? 9.233 -17.870 20.419 1.00 81.19 103 GLU A CA 1
ATOM 824 C C . GLU A 1 103 ? 9.713 -16.421 20.536 1.00 81.19 103 GLU A C 1
ATOM 826 O O . GLU A 1 103 ? 9.806 -15.691 19.552 1.00 81.19 103 GLU A O 1
ATOM 831 N N . MET A 1 104 ? 10.116 -16.072 21.758 1.00 82.19 104 MET A N 1
ATOM 832 C CA . MET A 1 104 ? 10.666 -14.781 22.142 1.00 82.19 104 MET A CA 1
ATOM 833 C C . MET A 1 104 ? 11.852 -14.356 21.275 1.00 82.19 104 MET A C 1
ATOM 835 O O . MET A 1 104 ? 11.892 -13.219 20.828 1.00 82.19 104 MET A O 1
ATOM 839 N N . PHE A 1 105 ? 12.783 -15.265 20.982 1.00 88.50 105 PHE A N 1
ATOM 840 C CA . PHE A 1 105 ? 13.958 -14.957 20.172 1.00 88.50 105 PHE A CA 1
ATOM 841 C C . PHE A 1 105 ? 13.584 -14.675 18.714 1.00 88.50 105 PHE A C 1
ATOM 843 O O . PHE A 1 105 ? 14.076 -13.720 18.124 1.00 88.50 105 PHE A O 1
ATOM 850 N N . LEU A 1 106 ? 12.687 -15.473 18.123 1.00 88.44 106 LEU A N 1
ATOM 851 C CA . LEU A 1 106 ? 12.225 -15.215 16.755 1.00 88.44 106 LEU A CA 1
ATOM 852 C C . LEU A 1 106 ? 11.445 -13.898 16.668 1.00 88.44 106 LEU A C 1
ATOM 854 O O . LEU A 1 106 ? 11.636 -13.146 15.715 1.00 88.44 106 LEU A O 1
ATOM 858 N N . MET A 1 107 ? 10.618 -13.592 17.669 1.00 86.94 107 MET A N 1
ATOM 859 C CA . MET A 1 107 ? 9.905 -12.315 17.754 1.00 86.94 107 MET A CA 1
ATOM 860 C C . MET A 1 107 ? 10.846 -11.120 17.939 1.00 86.94 107 MET A C 1
ATOM 862 O O . MET A 1 107 ? 10.547 -10.046 17.435 1.00 86.94 107 MET A O 1
ATOM 866 N N . GLU A 1 108 ? 11.987 -11.298 18.602 1.00 89.12 108 GLU A N 1
ATOM 867 C CA . GLU A 1 108 ? 13.018 -10.264 18.764 1.00 89.12 108 GLU A CA 1
ATOM 868 C C . GLU A 1 108 ? 13.887 -10.093 17.501 1.00 89.12 108 GLU A C 1
ATOM 870 O O . GLU A 1 108 ? 14.371 -8.999 17.201 1.00 89.12 108 GLU A O 1
ATOM 875 N N . LEU A 1 109 ? 14.033 -11.155 16.700 1.00 90.62 109 LEU A N 1
ATOM 876 C CA . LEU A 1 109 ? 14.706 -11.103 15.401 1.00 90.62 109 LEU A CA 1
ATOM 877 C C . LEU A 1 109 ? 13.866 -10.435 14.311 1.00 90.62 109 LEU A C 1
ATOM 879 O O . LEU A 1 109 ? 14.422 -9.700 13.499 1.00 90.62 109 LEU A O 1
ATOM 883 N N . LEU A 1 110 ? 12.552 -10.674 14.280 1.00 91.25 110 LEU A N 1
ATOM 884 C CA . LEU A 1 110 ? 11.654 -10.167 13.234 1.00 91.25 110 LEU A CA 1
ATOM 885 C C . LEU A 1 110 ? 11.743 -8.646 12.988 1.00 91.25 110 LEU A C 1
ATOM 887 O O . LEU A 1 110 ? 11.812 -8.263 11.821 1.00 91.25 110 LEU A O 1
ATOM 891 N N . PRO A 1 111 ? 11.828 -7.777 14.015 1.00 89.81 111 PRO A N 1
ATOM 892 C CA . PRO A 1 111 ? 12.058 -6.343 13.839 1.00 89.81 111 PRO A CA 1
ATOM 893 C C . PRO A 1 111 ? 13.342 -5.986 13.074 1.00 89.81 111 PRO A C 1
ATOM 895 O O . PRO A 1 111 ? 13.442 -4.899 12.510 1.00 89.81 111 PRO A O 1
ATOM 898 N N . ASN A 1 112 ? 14.327 -6.885 13.064 1.00 88.81 112 ASN A N 1
ATOM 899 C CA . ASN A 1 112 ? 15.616 -6.710 12.399 1.00 88.81 112 ASN A CA 1
ATOM 900 C C . ASN A 1 112 ? 15.683 -7.418 11.037 1.00 88.81 112 ASN A C 1
ATOM 902 O O . ASN A 1 112 ? 16.672 -7.276 10.320 1.00 88.81 112 ASN A O 1
ATOM 906 N N . CYS A 1 113 ? 14.658 -8.193 10.677 1.00 89.75 113 CYS A N 1
ATOM 907 C CA . CYS A 1 113 ? 14.572 -8.834 9.375 1.00 89.75 113 CYS A CA 1
ATOM 908 C C . CYS A 1 113 ? 14.111 -7.832 8.314 1.00 89.75 113 CYS A C 1
ATOM 910 O O . CYS A 1 113 ? 13.175 -7.062 8.526 1.00 89.75 113 CYS A O 1
ATOM 912 N N . ASP A 1 114 ? 14.718 -7.900 7.129 1.00 86.88 114 ASP A N 1
ATOM 913 C CA . ASP A 1 114 ? 14.096 -7.322 5.945 1.00 86.88 114 ASP A CA 1
ATOM 914 C C . ASP A 1 114 ? 12.834 -8.113 5.554 1.00 86.88 114 ASP A C 1
ATOM 916 O O . ASP A 1 114 ? 12.556 -9.221 6.038 1.00 86.88 114 ASP A O 1
ATOM 920 N N . LEU A 1 115 ? 12.040 -7.526 4.658 1.00 85.75 115 LEU A N 1
ATOM 921 C CA . LEU A 1 115 ? 10.802 -8.139 4.194 1.00 85.75 115 LEU A CA 1
ATOM 922 C C . LEU A 1 115 ? 11.046 -9.518 3.563 1.00 85.75 115 LEU A C 1
ATOM 924 O O . LEU A 1 115 ? 10.257 -10.438 3.769 1.00 85.75 115 LEU A O 1
ATOM 928 N N . GLU A 1 116 ? 12.126 -9.674 2.797 1.00 88.50 116 GLU A N 1
ATOM 929 C CA . GLU A 1 116 ? 12.446 -10.928 2.115 1.00 88.50 116 GLU A CA 1
ATOM 930 C C . GLU A 1 116 ? 12.743 -12.057 3.111 1.00 88.50 116 GLU A C 1
ATOM 932 O O . GLU A 1 116 ? 12.224 -13.169 2.966 1.00 88.50 116 GLU A O 1
ATOM 937 N N . SER A 1 117 ? 13.496 -11.762 4.167 1.00 91.06 117 SER A N 1
ATOM 938 C CA . SER A 1 117 ? 13.822 -12.684 5.252 1.00 91.06 117 SER A CA 1
ATOM 939 C C . SER A 1 117 ? 12.585 -13.043 6.067 1.00 91.06 117 SER A C 1
ATOM 941 O O . SER A 1 117 ? 12.348 -14.225 6.323 1.00 91.06 117 SER A O 1
ATOM 943 N N . ALA A 1 118 ? 11.741 -12.062 6.409 1.00 90.75 118 ALA A N 1
ATOM 944 C CA . ALA A 1 118 ? 10.483 -12.309 7.114 1.00 90.75 118 ALA A CA 1
ATOM 945 C C . ALA A 1 118 ? 9.537 -13.198 6.286 1.00 90.75 118 ALA A C 1
ATOM 947 O O . ALA A 1 118 ? 8.962 -14.163 6.796 1.00 90.75 118 ALA A O 1
ATOM 948 N N . MET A 1 119 ? 9.416 -12.934 4.981 1.00 90.44 119 MET A N 1
ATOM 949 C CA . MET A 1 119 ? 8.609 -13.760 4.079 1.00 90.44 119 MET A CA 1
ATOM 950 C C . MET A 1 119 ? 9.208 -15.155 3.884 1.00 90.44 119 MET A C 1
ATOM 952 O O . MET A 1 119 ? 8.468 -16.137 3.822 1.00 90.44 119 MET A O 1
ATOM 956 N N . SER A 1 120 ? 10.534 -15.276 3.832 1.00 91.25 120 SER A N 1
ATOM 957 C CA . SER A 1 120 ? 11.219 -16.569 3.776 1.00 91.25 120 SER A CA 1
ATOM 958 C C . SER A 1 120 ? 10.956 -17.385 5.041 1.00 91.25 120 SER A C 1
ATOM 960 O O . SER A 1 120 ? 10.575 -18.553 4.945 1.00 91.25 120 SER A O 1
ATOM 962 N N . LEU A 1 121 ? 11.039 -16.757 6.218 1.00 90.88 121 LEU A N 1
ATOM 963 C CA . LEU A 1 121 ? 10.702 -17.368 7.503 1.00 90.88 121 LEU A CA 1
ATOM 964 C C . LEU A 1 121 ? 9.233 -17.821 7.552 1.00 90.88 121 LEU A C 1
ATOM 966 O O . LEU A 1 121 ? 8.945 -18.932 7.989 1.00 90.88 121 LEU A O 1
ATOM 970 N N . ALA A 1 122 ? 8.297 -17.035 7.014 1.00 90.56 122 ALA A N 1
ATOM 971 C CA . ALA A 1 122 ? 6.881 -17.412 6.942 1.00 90.56 122 ALA A CA 1
ATOM 972 C C . ALA A 1 122 ? 6.602 -18.657 6.068 1.00 90.56 122 ALA A C 1
ATOM 974 O O . ALA A 1 122 ? 5.518 -19.255 6.140 1.00 90.56 122 ALA A O 1
ATOM 975 N N . ARG A 1 123 ? 7.557 -19.056 5.218 1.00 89.38 123 ARG A N 1
ATOM 976 C CA . ARG A 1 123 ? 7.448 -20.225 4.331 1.00 89.38 123 ARG A CA 1
ATOM 977 C C . ARG A 1 123 ? 8.057 -21.494 4.922 1.00 89.38 123 ARG A C 1
ATOM 979 O O . ARG A 1 123 ? 7.785 -22.564 4.386 1.00 89.38 123 ARG A O 1
ATOM 986 N N . THR A 1 124 ? 8.823 -21.409 6.010 1.00 90.44 124 THR A N 1
ATOM 987 C CA . THR A 1 124 ? 9.516 -22.576 6.583 1.00 90.44 124 THR A CA 1
ATOM 988 C C . THR A 1 124 ? 8.588 -23.489 7.383 1.00 90.44 124 THR A C 1
ATOM 990 O O . THR A 1 124 ? 8.738 -24.708 7.339 1.00 90.44 124 THR A O 1
ATOM 993 N N . SER A 1 125 ? 7.615 -22.930 8.110 1.00 87.94 125 SER A N 1
ATOM 994 C CA . SER A 1 125 ? 6.682 -23.700 8.937 1.00 87.94 125 SER A CA 1
ATOM 995 C C . SER A 1 125 ? 5.375 -22.944 9.197 1.00 87.94 125 SER A C 1
ATOM 997 O O . SER A 1 125 ? 5.302 -21.725 9.043 1.00 87.94 125 SER A O 1
ATOM 999 N N . HIS A 1 126 ? 4.326 -23.658 9.622 1.00 86.12 126 HIS A N 1
ATOM 1000 C CA . HIS A 1 126 ? 3.069 -23.034 10.059 1.00 86.12 126 HIS A CA 1
ATOM 1001 C C . HIS A 1 126 ? 3.274 -22.121 11.278 1.00 86.12 126 HIS A C 1
ATOM 1003 O O . HIS A 1 126 ? 2.694 -21.042 11.355 1.00 86.12 126 HIS A O 1
ATOM 1009 N N . TYR A 1 127 ? 4.133 -22.540 12.207 1.00 87.25 127 TYR A N 1
ATOM 1010 C CA . TYR A 1 127 ? 4.462 -21.776 13.405 1.00 87.25 127 TYR A CA 1
ATOM 1011 C C . TYR A 1 127 ? 5.163 -20.455 13.059 1.00 87.25 127 TYR A C 1
ATOM 1013 O O . TYR A 1 127 ? 4.662 -19.389 13.400 1.00 87.25 127 TYR A O 1
ATOM 1021 N N . SER A 1 128 ? 6.246 -20.508 12.278 1.00 89.44 128 SER A N 1
ATOM 1022 C CA . SER A 1 128 ? 6.976 -19.321 11.809 1.00 89.44 128 SER A CA 1
ATOM 1023 C C . SER A 1 128 ? 6.092 -18.381 10.992 1.00 89.44 128 SER A C 1
ATOM 1025 O O . SER A 1 128 ? 6.185 -17.165 11.128 1.00 89.44 128 SER A O 1
ATOM 1027 N N . ARG A 1 129 ? 5.177 -18.934 10.184 1.00 89.12 129 ARG A N 1
ATOM 1028 C CA . ARG A 1 129 ? 4.156 -18.145 9.492 1.00 89.12 129 ARG A CA 1
ATOM 1029 C C . ARG A 1 129 ? 3.297 -17.362 10.472 1.00 89.12 129 ARG A C 1
ATOM 1031 O O . ARG A 1 129 ? 3.121 -16.170 10.266 1.00 89.12 129 ARG A O 1
ATOM 1038 N N . ASN A 1 130 ? 2.782 -18.004 11.517 1.00 88.62 130 ASN A N 1
ATOM 1039 C CA . ASN A 1 130 ? 1.964 -17.330 12.523 1.00 88.62 130 ASN A CA 1
ATOM 1040 C C . ASN A 1 130 ? 2.747 -16.252 13.274 1.00 88.62 130 ASN A C 1
ATOM 1042 O O . ASN A 1 130 ? 2.203 -15.173 13.465 1.00 88.62 130 ASN A O 1
ATOM 1046 N N . LEU A 1 131 ? 4.022 -16.481 13.600 1.00 90.19 131 LEU A N 1
ATOM 1047 C CA . LEU A 1 131 ? 4.868 -15.445 14.205 1.00 90.19 131 LEU A CA 1
ATOM 1048 C C . LEU A 1 131 ? 5.007 -14.216 13.306 1.00 90.19 131 LEU A C 1
ATOM 1050 O O . LEU A 1 131 ? 4.789 -13.098 13.759 1.00 90.19 131 LEU A O 1
ATOM 1054 N N . VAL A 1 132 ? 5.289 -14.419 12.016 1.00 91.00 132 VAL A N 1
ATOM 1055 C CA . VAL A 1 132 ? 5.374 -13.316 11.047 1.00 91.00 132 VAL A CA 1
ATOM 1056 C C . VAL A 1 132 ? 4.032 -12.583 10.954 1.00 91.00 132 VAL A C 1
ATOM 1058 O O . VAL A 1 132 ? 4.006 -11.357 10.978 1.00 91.00 132 VAL A O 1
ATOM 1061 N N . LYS A 1 133 ? 2.903 -13.305 10.916 1.00 90.88 133 LYS A N 1
ATOM 1062 C CA . LYS A 1 133 ? 1.566 -12.687 10.934 1.00 90.88 133 LYS A CA 1
ATOM 1063 C C . LYS A 1 133 ? 1.337 -11.839 12.188 1.00 90.88 133 LYS A C 1
ATOM 1065 O O . LYS A 1 133 ? 0.884 -10.707 12.054 1.00 90.88 133 LYS A O 1
ATOM 1070 N N . CYS A 1 134 ? 1.661 -12.369 13.369 1.00 88.38 134 CYS A N 1
ATOM 1071 C CA . CYS A 1 134 ? 1.536 -11.655 14.638 1.00 88.38 134 CYS A CA 1
ATOM 1072 C C . CYS A 1 134 ? 2.397 -10.393 14.644 1.00 88.38 134 CYS A C 1
ATOM 1074 O O . CYS A 1 134 ? 1.878 -9.321 14.919 1.00 88.38 134 CYS A O 1
ATOM 1076 N N . PHE A 1 135 ? 3.669 -10.499 14.256 1.00 89.31 135 PHE A N 1
ATOM 1077 C CA . PHE A 1 135 ? 4.582 -9.360 14.153 1.00 89.31 135 PHE A CA 1
ATOM 1078 C C . PHE A 1 135 ? 4.020 -8.246 13.267 1.00 89.31 135 PHE A C 1
ATOM 1080 O O . PHE A 1 135 ? 3.977 -7.087 13.670 1.00 89.31 135 PHE A O 1
ATOM 1087 N N . PHE A 1 136 ? 3.530 -8.593 12.078 1.00 89.25 136 PHE A N 1
ATOM 1088 C CA . PHE A 1 136 ? 2.949 -7.605 11.183 1.00 89.25 136 PHE A CA 1
ATOM 1089 C C . PHE A 1 136 ? 1.660 -6.971 11.734 1.00 89.25 136 PHE A C 1
ATOM 1091 O O . PHE A 1 136 ? 1.480 -5.761 11.599 1.00 89.25 136 PHE A O 1
ATOM 1098 N N . ALA A 1 137 ? 0.779 -7.765 12.350 1.00 89.31 137 ALA A N 1
ATOM 1099 C CA . ALA A 1 137 ? -0.450 -7.265 12.963 1.00 89.31 137 ALA A CA 1
ATOM 1100 C C . ALA A 1 137 ? -0.154 -6.324 14.144 1.00 89.31 137 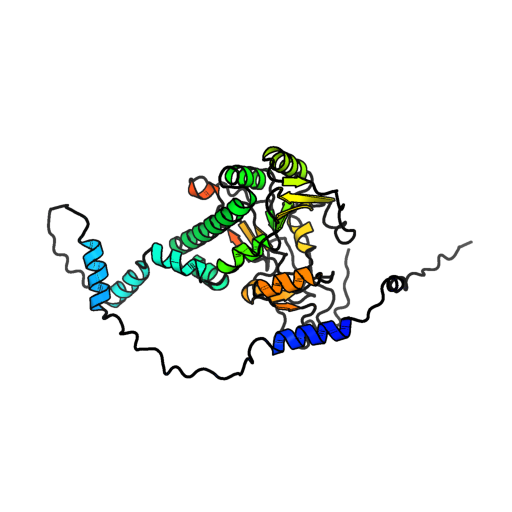ALA A C 1
ATOM 1102 O O . ALA A 1 137 ? -0.782 -5.272 14.255 1.00 89.31 137 ALA A O 1
ATOM 1103 N N . THR A 1 138 ? 0.829 -6.668 14.984 1.00 88.50 138 THR A N 1
ATOM 1104 C CA . THR A 1 138 ? 1.307 -5.819 16.083 1.00 88.50 138 THR A CA 1
ATOM 1105 C C . THR A 1 138 ? 1.880 -4.511 15.547 1.00 88.50 138 THR A C 1
ATOM 1107 O O . THR A 1 138 ? 1.386 -3.454 15.913 1.00 88.50 138 THR A O 1
ATOM 1110 N N . ASN A 1 139 ? 2.815 -4.553 14.590 1.00 88.62 139 ASN A N 1
ATOM 1111 C CA . ASN A 1 139 ? 3.393 -3.331 14.015 1.00 88.62 139 ASN A CA 1
ATOM 1112 C C . ASN A 1 139 ? 2.336 -2.418 13.389 1.00 88.62 139 ASN A C 1
ATOM 1114 O O . ASN A 1 139 ? 2.414 -1.194 13.488 1.00 88.62 139 ASN A O 1
ATOM 1118 N N . GLN A 1 140 ? 1.345 -3.007 12.718 1.00 91.44 140 GLN A N 1
ATOM 1119 C CA . GLN A 1 140 ? 0.241 -2.245 12.158 1.00 91.44 140 GLN A CA 1
ATOM 1120 C C . GLN A 1 140 ? -0.605 -1.589 13.241 1.00 91.44 140 GLN A C 1
ATOM 1122 O O . GLN A 1 140 ? -0.939 -0.412 13.106 1.00 91.44 140 GLN A O 1
ATOM 1127 N N . ARG A 1 141 ? -0.943 -2.328 14.302 1.00 91.88 141 ARG A N 1
ATOM 1128 C CA . ARG A 1 141 ? -1.671 -1.787 15.448 1.00 91.88 141 ARG A CA 1
ATOM 1129 C C . ARG A 1 141 ? -0.897 -0.636 16.082 1.00 91.88 141 ARG A C 1
ATOM 1131 O O . ARG A 1 141 ? -1.452 0.453 16.165 1.00 91.88 141 ARG A O 1
ATOM 1138 N N . ASP A 1 142 ? 0.370 -0.844 16.423 1.00 89.88 142 ASP A N 1
ATOM 1139 C CA . ASP A 1 142 ? 1.223 0.157 17.070 1.00 89.88 142 ASP A CA 1
ATOM 1140 C C . ASP A 1 142 ? 1.301 1.443 16.235 1.00 89.88 142 ASP A C 1
ATOM 1142 O O . ASP A 1 142 ? 1.185 2.555 16.753 1.00 89.88 142 ASP A O 1
ATOM 1146 N N . LEU A 1 143 ? 1.414 1.311 14.908 1.00 90.69 143 LEU A N 1
ATOM 1147 C CA . LEU A 1 143 ? 1.352 2.460 14.010 1.00 90.69 143 LEU A CA 1
ATOM 1148 C C . LEU A 1 143 ? -0.004 3.162 14.035 1.00 90.69 143 LEU A C 1
ATOM 1150 O O . LEU A 1 143 ? -0.050 4.388 14.074 1.00 90.69 143 LEU A O 1
ATOM 1154 N N . LEU A 1 144 ? -1.111 2.424 13.992 1.00 94.50 144 LEU A N 1
ATOM 1155 C CA . LEU A 1 144 ? -2.448 3.018 14.021 1.00 94.50 144 LEU A CA 1
ATOM 1156 C C . LEU A 1 144 ? -2.750 3.689 15.365 1.00 94.50 144 LEU A C 1
ATOM 1158 O O . LEU A 1 144 ? -3.409 4.729 15.380 1.00 94.50 144 LEU A O 1
ATOM 1162 N N . GLU A 1 145 ? -2.225 3.169 16.474 1.00 93.94 145 GLU A N 1
ATOM 1163 C CA . GLU A 1 145 ? -2.343 3.785 17.799 1.00 93.94 145 GLU A CA 1
ATOM 1164 C C . GLU A 1 145 ? -1.725 5.191 17.830 1.00 93.94 145 GLU A C 1
ATOM 1166 O O . GLU A 1 145 ? -2.265 6.094 18.473 1.00 93.94 145 GLU A O 1
ATOM 1171 N N . ILE A 1 146 ? -0.663 5.440 17.055 1.00 91.69 146 ILE A N 1
ATOM 1172 C CA . ILE A 1 146 ? -0.067 6.778 16.921 1.00 91.69 146 ILE A CA 1
ATOM 1173 C C . ILE A 1 146 ? -1.061 7.775 16.294 1.00 91.69 146 ILE A C 1
ATOM 1175 O O . ILE A 1 146 ? -1.122 8.934 16.736 1.00 91.69 146 ILE A O 1
ATOM 1179 N N . PHE A 1 147 ? -1.845 7.339 15.301 1.00 94.12 147 PHE A N 1
ATOM 1180 C CA . PHE A 1 147 ? -2.828 8.171 14.596 1.00 94.12 147 PHE A CA 1
ATOM 1181 C C . PHE A 1 147 ? -4.131 8.336 15.385 1.00 94.12 147 PHE A C 1
ATOM 1183 O O . PHE A 1 147 ? -4.619 9.456 15.528 1.00 94.12 147 PHE A O 1
ATOM 1190 N N . PHE A 1 148 ? -4.691 7.240 15.892 1.00 95.62 148 PHE A N 1
ATOM 1191 C CA . PHE A 1 148 ? -6.067 7.194 16.398 1.00 95.62 148 PHE A CA 1
ATOM 1192 C C . PHE A 1 148 ? -6.171 7.065 17.923 1.00 95.62 148 PHE A C 1
ATOM 1194 O O . PHE A 1 148 ? -7.237 7.327 18.486 1.00 95.62 148 PHE A O 1
ATOM 1201 N N . GLY A 1 149 ? -5.082 6.688 18.597 1.00 95.19 149 GLY A N 1
ATOM 1202 C CA . GLY A 1 149 ? -5.100 6.250 19.990 1.00 95.19 149 GLY A CA 1
ATOM 1203 C C . GLY A 1 149 ? -5.722 4.860 20.153 1.00 95.19 149 GLY A C 1
ATOM 1204 O O . GLY A 1 149 ? -6.593 4.462 19.380 1.00 95.19 149 GLY A O 1
ATOM 1205 N N . GLU A 1 150 ? -5.296 4.139 21.190 1.00 95.38 150 GLU A N 1
ATOM 1206 C CA . GLU A 1 150 ? -5.693 2.748 21.470 1.00 95.38 150 GLU A CA 1
ATOM 1207 C C . GLU A 1 150 ? -7.216 2.531 21.424 1.00 95.38 150 GLU A C 1
ATOM 1209 O O . GLU A 1 150 ? -7.699 1.617 20.758 1.00 95.38 150 GLU A O 1
ATOM 1214 N N . ALA A 1 151 ? -7.991 3.437 22.030 1.00 96.69 151 ALA A N 1
ATOM 1215 C CA . ALA A 1 151 ? -9.449 3.329 22.139 1.00 96.69 151 ALA A CA 1
ATOM 1216 C C . ALA A 1 151 ? -10.213 3.351 20.796 1.00 96.69 151 ALA A C 1
ATOM 1218 O O . ALA A 1 151 ? -11.400 3.019 20.762 1.00 96.69 151 ALA A O 1
ATOM 1219 N N . ASN A 1 152 ? -9.572 3.770 19.700 1.00 96.94 152 ASN A N 1
ATOM 1220 C CA . ASN A 1 152 ? -10.212 3.913 18.390 1.00 96.94 152 ASN A CA 1
ATOM 1221 C C . ASN A 1 152 ? -9.678 2.934 17.337 1.00 96.94 152 ASN A C 1
ATOM 1223 O O . ASN A 1 152 ? -10.240 2.884 16.243 1.00 96.94 152 ASN A O 1
ATOM 1227 N N . VAL A 1 153 ? -8.628 2.160 17.633 1.00 95.94 153 VAL A N 1
ATOM 1228 C CA . VAL A 1 153 ? -8.019 1.255 16.643 1.00 95.94 153 VAL A CA 1
ATOM 1229 C C . VAL A 1 153 ? -8.971 0.129 16.246 1.00 95.94 153 VAL A C 1
ATOM 1231 O O . VAL A 1 153 ? -9.096 -0.175 15.062 1.00 95.94 153 VAL A O 1
ATOM 1234 N N . ASP A 1 154 ? -9.707 -0.440 17.197 1.00 94.81 154 ASP A N 1
ATOM 1235 C CA . ASP A 1 154 ? -10.663 -1.511 16.896 1.00 94.81 154 ASP A CA 1
ATOM 1236 C C . ASP A 1 154 ? -11.795 -1.000 15.986 1.00 94.81 154 ASP A C 1
ATOM 1238 O O . ASP A 1 154 ? -12.090 -1.603 14.955 1.00 94.81 154 ASP A O 1
ATOM 1242 N N . LYS A 1 155 ? -12.336 0.192 16.286 1.00 96.38 155 LYS A N 1
ATOM 1243 C CA . LYS A 1 155 ? -13.335 0.870 15.441 1.00 96.38 155 LYS A CA 1
ATOM 1244 C C . LYS A 1 155 ? -12.786 1.191 14.049 1.00 96.38 155 LYS A C 1
ATOM 1246 O O . LYS A 1 155 ? -13.511 1.077 13.065 1.00 96.38 155 LYS A O 1
ATOM 1251 N N . PHE A 1 156 ? -11.513 1.583 13.953 1.00 96.94 156 PHE A N 1
ATOM 1252 C CA . PHE A 1 156 ? -10.851 1.799 12.667 1.00 96.94 156 PHE A CA 1
ATOM 1253 C C . PHE A 1 156 ? -10.833 0.511 11.836 1.00 96.94 156 PHE A C 1
ATOM 1255 O O . PHE A 1 156 ? -11.178 0.551 10.656 1.00 96.94 156 PHE A O 1
ATOM 1262 N N . TYR A 1 157 ? -10.481 -0.633 12.434 1.00 95.44 157 TYR A N 1
ATOM 1263 C CA . TYR A 1 157 ? -10.512 -1.919 11.732 1.00 95.44 157 TYR A CA 1
ATOM 1264 C C . TYR A 1 157 ? -11.927 -2.331 11.326 1.00 95.44 157 TYR A C 1
ATOM 1266 O O . TYR A 1 157 ? -12.099 -2.830 10.215 1.00 95.44 157 TYR A O 1
ATOM 1274 N N . ASP A 1 158 ? -12.933 -2.079 12.167 1.00 94.75 158 ASP A N 1
ATOM 1275 C CA . ASP A 1 158 ? -14.334 -2.333 11.820 1.00 94.75 158 ASP A CA 1
ATOM 1276 C C . ASP A 1 158 ? -14.764 -1.530 10.585 1.00 94.75 158 ASP A C 1
ATOM 1278 O O . ASP A 1 158 ? -15.385 -2.077 9.670 1.00 94.75 158 ASP A O 1
ATOM 1282 N N . VAL A 1 159 ? -14.393 -0.247 10.509 1.00 96.94 159 VAL A N 1
ATOM 1283 C CA . VAL A 1 159 ? -14.667 0.603 9.338 1.00 96.94 159 VAL A CA 1
ATOM 1284 C C . VAL A 1 159 ? -13.868 0.133 8.124 1.00 96.94 159 VAL A C 1
ATOM 1286 O O . VAL A 1 159 ? -14.423 0.034 7.031 1.00 96.94 159 VAL A O 1
ATOM 1289 N N . LEU A 1 160 ? -12.587 -0.205 8.292 1.00 95.69 160 LEU A N 1
ATOM 1290 C CA . LEU A 1 160 ? -11.721 -0.699 7.218 1.00 95.69 160 LEU A CA 1
ATOM 1291 C C . LEU A 1 160 ? -12.281 -1.977 6.575 1.00 95.69 160 LEU A C 1
ATOM 1293 O O . LEU A 1 160 ? -12.318 -2.078 5.350 1.00 95.69 160 LEU A O 1
ATOM 1297 N N . GLU A 1 161 ? -12.740 -2.922 7.397 1.00 93.12 161 GLU A N 1
ATOM 1298 C CA . GLU A 1 161 ? -13.338 -4.187 6.970 1.00 93.12 161 GLU A CA 1
ATOM 1299 C C . GLU A 1 161 ? -14.714 -3.973 6.324 1.00 93.12 161 GLU A C 1
ATOM 1301 O O . GLU A 1 161 ? -14.927 -4.376 5.181 1.00 93.12 161 GLU A O 1
ATOM 1306 N N . SER A 1 162 ? -15.625 -3.276 7.010 1.00 94.19 162 SER A N 1
ATOM 1307 C CA . SER A 1 162 ? -16.999 -3.058 6.527 1.00 94.19 162 SER A CA 1
ATOM 1308 C C . SER A 1 162 ? -17.070 -2.238 5.236 1.00 94.19 162 SER A C 1
ATOM 1310 O O . SER A 1 162 ? -17.936 -2.483 4.399 1.00 94.19 162 SER A O 1
ATOM 1312 N N . SER A 1 163 ? -16.137 -1.307 5.034 1.00 95.56 163 SER A N 1
ATOM 1313 C CA . SER A 1 163 ? -16.043 -0.509 3.806 1.00 95.56 163 SER A CA 1
ATOM 1314 C C . SER A 1 163 ? -15.199 -1.161 2.705 1.00 95.56 163 SER A C 1
ATOM 1316 O O . SER A 1 163 ? -15.037 -0.557 1.643 1.00 95.56 163 SER A O 1
ATOM 1318 N N . SER A 1 164 ? -14.632 -2.355 2.936 1.00 94.19 164 SER A N 1
ATOM 1319 C CA . SER A 1 164 ? -13.683 -3.012 2.020 1.00 94.19 164 SER A CA 1
ATOM 1320 C C . SER A 1 164 ? -12.550 -2.081 1.567 1.00 94.19 164 SER A C 1
ATOM 1322 O O . SER A 1 164 ? -12.161 -2.072 0.401 1.00 94.19 164 SER A O 1
ATOM 1324 N N . SER A 1 165 ? -12.047 -1.260 2.488 1.00 96.31 165 SER A N 1
ATOM 1325 C CA . SER A 1 165 ? -11.026 -0.252 2.206 1.00 96.31 165 SER A CA 1
ATOM 1326 C C . SER A 1 165 ? -9.617 -0.788 2.453 1.00 96.31 165 SER A C 1
ATOM 1328 O O . SER A 1 165 ? -9.409 -1.872 3.006 1.00 96.31 165 SER A O 1
ATOM 1330 N N . GLY A 1 166 ? -8.615 -0.016 2.045 1.00 96.25 166 GLY A N 1
ATOM 1331 C CA . GLY A 1 166 ? -7.218 -0.354 2.277 1.00 96.25 166 GLY A CA 1
ATOM 1332 C C . GLY A 1 166 ? -6.357 0.868 2.545 1.00 96.25 166 GLY A C 1
ATOM 1333 O O . GLY A 1 166 ? -6.622 1.963 2.064 1.00 96.25 166 GLY A O 1
ATOM 1334 N N . MET A 1 167 ? -5.304 0.672 3.320 1.00 97.12 167 MET A N 1
ATOM 1335 C CA . MET A 1 167 ? -4.241 1.642 3.546 1.00 97.12 167 MET A CA 1
ATOM 1336 C C . MET A 1 167 ? -3.198 1.517 2.442 1.00 97.12 167 MET A C 1
ATOM 1338 O O . MET A 1 167 ? -2.917 0.412 1.985 1.00 97.12 167 MET A O 1
ATOM 1342 N N . ALA A 1 168 ? -2.599 2.624 2.028 1.00 96.69 168 ALA A N 1
ATOM 1343 C CA . ALA A 1 168 ? -1.612 2.662 0.959 1.00 96.69 168 ALA A CA 1
ATOM 1344 C C . ALA A 1 168 ? -0.506 3.697 1.217 1.00 96.69 168 ALA A C 1
ATOM 1346 O O . ALA A 1 168 ? -0.535 4.479 2.176 1.00 96.69 168 ALA A O 1
ATOM 1347 N N . GLY A 1 169 ? 0.463 3.735 0.304 1.00 92.88 169 GLY A N 1
ATOM 1348 C CA . GLY A 1 169 ? 1.495 4.763 0.259 1.00 92.88 169 GLY A CA 1
ATOM 1349 C C . GLY A 1 169 ? 2.588 4.603 1.317 1.00 92.88 169 GLY A C 1
ATOM 1350 O O . GLY A 1 169 ? 3.155 3.531 1.521 1.00 92.88 169 GLY A O 1
ATOM 1351 N N . SER A 1 170 ? 2.921 5.708 1.977 1.00 90.06 170 SER A N 1
ATOM 1352 C CA . SER A 1 170 ? 3.995 5.756 2.971 1.00 90.06 170 SER A CA 1
ATOM 1353 C C . SER A 1 170 ? 3.747 4.844 4.169 1.00 90.06 170 SER A C 1
ATOM 1355 O O . SER A 1 170 ? 4.683 4.181 4.604 1.00 90.06 170 SER A O 1
ATOM 1357 N N . PHE A 1 171 ? 2.510 4.774 4.664 1.00 93.12 171 PHE A N 1
ATOM 1358 C CA . PHE A 1 171 ? 2.136 3.935 5.798 1.00 93.12 171 PHE A CA 1
ATOM 1359 C C . PHE A 1 171 ? 2.457 2.464 5.536 1.00 93.12 171 PHE A C 1
ATOM 1361 O O . PHE A 1 171 ? 3.135 1.813 6.328 1.00 93.12 171 PHE A O 1
ATOM 1368 N N . THR A 1 172 ? 2.047 1.954 4.375 1.00 93.31 172 THR A N 1
ATOM 1369 C CA . THR A 1 172 ? 2.298 0.566 3.984 1.00 93.31 172 THR A CA 1
ATOM 1370 C C . THR A 1 172 ? 3.764 0.293 3.712 1.00 93.31 172 THR A C 1
ATOM 1372 O O . THR A 1 172 ? 4.240 -0.780 4.060 1.00 93.31 172 THR A O 1
ATOM 1375 N N . SER A 1 173 ? 4.507 1.255 3.156 1.00 88.44 173 SER A N 1
ATOM 1376 C CA . SER A 1 173 ? 5.966 1.126 3.075 1.00 88.44 173 SER A CA 1
ATOM 1377 C C . SER A 1 173 ? 6.621 1.113 4.463 1.00 88.44 173 SER A C 1
ATOM 1379 O O . SER A 1 173 ? 7.542 0.338 4.688 1.00 88.44 173 SER A O 1
ATOM 1381 N N . GLY A 1 174 ? 6.099 1.900 5.410 1.00 86.69 174 GLY A N 1
ATOM 1382 C CA . GLY A 1 174 ? 6.577 1.984 6.790 1.00 86.69 174 GLY A CA 1
ATOM 1383 C C . GLY A 1 174 ? 6.450 0.662 7.546 1.00 86.69 174 GLY A C 1
ATOM 1384 O O . GLY A 1 174 ? 7.370 0.289 8.263 1.00 86.69 174 GLY A O 1
ATOM 1385 N N . LEU A 1 175 ? 5.363 -0.083 7.308 1.00 88.00 175 LEU A N 1
ATOM 1386 C CA . LEU A 1 175 ? 5.152 -1.434 7.854 1.00 88.00 175 LEU A CA 1
ATOM 1387 C C . LEU A 1 175 ? 6.211 -2.452 7.421 1.00 88.00 175 LEU A C 1
ATOM 1389 O O . LEU A 1 175 ? 6.396 -3.469 8.084 1.00 88.00 175 LEU A O 1
ATOM 1393 N N . LEU A 1 176 ? 6.842 -2.217 6.273 1.00 83.69 176 LEU A N 1
ATOM 1394 C CA . LEU A 1 176 ? 7.814 -3.129 5.677 1.00 83.69 176 LEU A CA 1
ATOM 1395 C C . LEU A 1 176 ? 9.254 -2.682 5.905 1.00 83.69 176 LEU A C 1
ATOM 1397 O O . LEU A 1 176 ? 10.182 -3.433 5.608 1.00 83.69 176 LEU A O 1
ATOM 1401 N N . THR A 1 177 ? 9.441 -1.454 6.381 1.00 78.44 177 THR A N 1
ATOM 1402 C CA . THR A 1 177 ? 10.744 -0.966 6.811 1.00 78.44 177 THR A CA 1
ATOM 1403 C C . THR A 1 177 ? 10.995 -1.320 8.271 1.00 78.44 177 THR A C 1
ATOM 1405 O O . THR A 1 177 ? 10.046 -1.390 9.050 1.00 78.44 177 THR A O 1
ATOM 1408 N N . PRO A 1 178 ? 12.267 -1.472 8.671 1.00 70.69 178 PRO A N 1
ATOM 1409 C CA . PRO A 1 178 ? 12.631 -1.655 10.069 1.00 70.69 178 PRO A CA 1
ATOM 1410 C C . PRO A 1 178 ? 12.009 -0.594 11.004 1.00 70.69 178 PRO A C 1
ATOM 1412 O O . PRO A 1 178 ? 11.821 0.564 10.605 1.00 70.69 178 PRO A O 1
ATOM 1415 N N . PRO A 1 179 ? 11.741 -0.948 12.272 1.00 67.19 179 PRO A N 1
ATOM 1416 C CA . PRO A 1 179 ? 10.892 -0.187 13.193 1.00 67.19 179 PRO A CA 1
ATOM 1417 C C . PRO A 1 179 ? 11.422 1.210 13.552 1.00 67.19 179 PRO A C 1
ATOM 1419 O O . PRO A 1 179 ? 10.650 2.092 13.923 1.00 67.19 179 PRO A O 1
ATOM 1422 N N . TYR A 1 180 ? 12.723 1.473 13.405 1.00 63.50 180 TYR A N 1
ATOM 1423 C CA . TYR A 1 180 ? 13.282 2.803 13.675 1.00 63.50 180 TYR A CA 1
ATOM 1424 C C . TYR A 1 180 ? 12.761 3.886 12.709 1.00 63.50 180 TYR A C 1
ATOM 1426 O O . TYR A 1 180 ? 12.836 5.074 13.018 1.00 63.50 180 TYR A O 1
ATOM 1434 N N . ASN A 1 181 ? 12.177 3.497 11.570 1.00 66.75 181 ASN A N 1
ATOM 1435 C CA . ASN A 1 181 ? 11.599 4.423 10.596 1.00 66.75 181 ASN A CA 1
ATOM 1436 C C . ASN A 1 181 ? 10.108 4.724 10.823 1.00 66.75 181 ASN A C 1
ATOM 1438 O O . ASN A 1 181 ? 9.549 5.564 10.113 1.00 66.75 181 ASN A O 1
ATOM 1442 N N . LEU A 1 182 ? 9.455 4.096 11.808 1.00 66.69 182 LEU A N 1
ATOM 1443 C CA . LEU A 1 182 ? 8.014 4.258 12.053 1.00 66.69 182 LEU A CA 1
ATOM 1444 C C . LEU A 1 182 ? 7.647 5.717 12.383 1.00 66.69 182 LEU A C 1
ATOM 1446 O O . LEU A 1 182 ? 6.660 6.239 11.866 1.00 66.69 182 LEU A O 1
ATOM 1450 N N . CYS A 1 183 ? 8.513 6.426 13.117 1.00 68.06 183 CYS A N 1
ATOM 1451 C CA . CYS A 1 183 ? 8.353 7.847 13.455 1.00 68.06 183 CYS A CA 1
ATOM 1452 C C . CYS A 1 183 ? 8.378 8.799 12.240 1.00 68.06 183 CYS A C 1
ATOM 1454 O O . CYS A 1 183 ? 8.052 9.979 12.374 1.00 68.06 183 CYS A O 1
ATOM 1456 N N . LEU A 1 184 ? 8.781 8.324 11.055 1.00 79.81 184 LEU A N 1
ATOM 1457 C CA . LEU A 1 184 ? 8.831 9.128 9.829 1.00 79.81 184 LEU A CA 1
ATOM 1458 C C . LEU A 1 184 ? 7.507 9.122 9.053 1.00 79.81 184 LEU A C 1
ATOM 1460 O O . LEU A 1 184 ? 7.352 9.885 8.093 1.00 79.81 184 LEU A O 1
ATOM 1464 N N . THR A 1 185 ? 6.562 8.256 9.418 1.00 86.62 185 THR A N 1
ATOM 1465 C CA . THR A 1 185 ? 5.259 8.185 8.754 1.00 86.62 185 THR A CA 1
ATOM 1466 C C . THR A 1 185 ? 4.331 9.215 9.374 1.00 86.62 185 THR A C 1
ATOM 1468 O O . THR A 1 185 ? 3.797 9.024 10.460 1.00 86.62 185 THR A O 1
ATOM 1471 N N . LYS A 1 186 ? 4.155 10.333 8.668 1.00 91.81 186 LYS A N 1
ATOM 1472 C CA . LYS A 1 186 ? 3.252 11.418 9.071 1.00 91.81 186 LYS A CA 1
ATOM 1473 C C . LYS A 1 186 ? 1.945 11.440 8.286 1.00 91.81 186 LYS A C 1
ATOM 1475 O O . LYS A 1 186 ? 1.087 12.285 8.523 1.00 91.81 186 LYS A O 1
ATOM 1480 N N . ASP A 1 187 ? 1.799 10.539 7.326 1.00 94.31 187 ASP A N 1
ATOM 1481 C CA . ASP A 1 187 ? 0.642 10.475 6.456 1.00 94.31 187 ASP A CA 1
ATOM 1482 C C . ASP A 1 187 ? 0.077 9.057 6.386 1.00 94.31 187 ASP A C 1
ATOM 1484 O O . ASP A 1 187 ? 0.816 8.078 6.292 1.00 94.31 187 ASP A O 1
ATOM 1488 N N . LEU A 1 188 ? -1.248 8.965 6.438 1.00 96.38 188 LEU A N 1
ATOM 1489 C CA . LEU A 1 188 ? -2.013 7.745 6.232 1.00 96.38 188 LEU A CA 1
ATOM 1490 C C . LEU A 1 188 ? -2.879 7.946 4.993 1.00 96.38 188 LEU A C 1
ATOM 1492 O O . LEU A 1 188 ? -3.742 8.821 4.971 1.00 96.38 188 LEU A O 1
ATOM 1496 N N . ASN A 1 189 ? -2.647 7.148 3.955 1.00 97.31 189 ASN A N 1
ATOM 1497 C CA . ASN A 1 189 ? -3.438 7.213 2.732 1.00 97.31 189 ASN A CA 1
ATOM 1498 C C . ASN A 1 189 ? -4.421 6.044 2.732 1.00 97.31 189 ASN A C 1
ATOM 1500 O O . ASN A 1 189 ? -4.006 4.891 2.805 1.00 97.31 189 ASN A O 1
ATOM 1504 N N . LEU A 1 190 ? -5.710 6.343 2.663 1.00 97.88 190 LEU A N 1
ATOM 1505 C CA . LEU A 1 190 ? -6.796 5.378 2.598 1.00 97.88 190 LEU A CA 1
ATOM 1506 C C . LEU A 1 190 ? -7.354 5.360 1.177 1.00 97.88 190 LEU A C 1
ATOM 1508 O O . LEU A 1 190 ? -7.670 6.400 0.600 1.00 97.88 190 LEU A O 1
ATOM 1512 N N . LEU A 1 191 ? -7.466 4.167 0.616 1.00 97.62 191 LEU A N 1
ATOM 1513 C CA . LEU A 1 191 ? -8.158 3.894 -0.631 1.00 97.62 191 LEU A CA 1
ATOM 1514 C C . LEU A 1 191 ? -9.488 3.247 -0.277 1.00 97.62 191 LEU A C 1
ATOM 1516 O O . LEU A 1 191 ? -9.519 2.279 0.487 1.00 97.62 191 LEU A O 1
ATOM 1520 N N . VAL A 1 192 ? -10.569 3.790 -0.822 1.00 97.31 192 VAL A N 1
ATOM 1521 C CA . VAL A 1 192 ? -11.927 3.327 -0.528 1.00 97.31 192 VAL A CA 1
ATOM 1522 C C . VAL A 1 192 ? -12.641 2.998 -1.838 1.00 97.31 192 VAL A C 1
ATOM 1524 O O . VAL A 1 192 ? -12.432 3.713 -2.826 1.00 97.31 192 VAL A O 1
ATOM 1527 N N . PRO A 1 193 ? -13.465 1.939 -1.891 1.00 96.25 193 PRO A N 1
ATOM 1528 C CA . PRO A 1 193 ? -14.289 1.66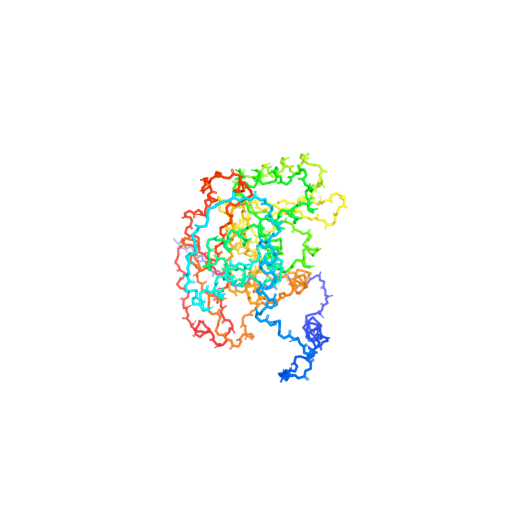4 -3.061 1.00 96.25 193 PRO A CA 1
ATOM 1529 C C . PRO A 1 193 ? -15.271 2.809 -3.318 1.00 96.25 193 PRO A C 1
ATOM 1531 O O . PRO A 1 193 ? -15.591 3.590 -2.410 1.00 96.25 193 PRO A O 1
ATOM 1534 N N . ARG A 1 194 ? -15.774 2.898 -4.550 1.00 95.56 194 ARG A N 1
ATOM 1535 C CA . ARG A 1 194 ? -16.804 3.871 -4.908 1.00 95.56 194 ARG A CA 1
ATOM 1536 C C . ARG A 1 194 ? -17.991 3.789 -3.944 1.00 95.56 194 ARG A C 1
ATOM 1538 O O . ARG A 1 194 ? -18.445 2.708 -3.589 1.00 95.56 194 ARG A O 1
ATOM 1545 N N . TYR A 1 195 ? -18.502 4.950 -3.545 1.00 96.56 195 TYR A N 1
ATOM 1546 C CA . TYR A 1 195 ? -19.625 5.125 -2.625 1.00 96.56 195 TYR A CA 1
ATOM 1547 C C . TYR A 1 195 ? -19.352 4.785 -1.159 1.00 96.56 195 TYR A C 1
ATOM 1549 O O . TYR A 1 195 ? -20.237 5.019 -0.345 1.00 96.56 195 TYR A O 1
ATOM 1557 N N . ASN A 1 196 ? -18.150 4.347 -0.775 1.00 97.06 196 ASN A N 1
ATOM 1558 C CA . ASN A 1 196 ? -17.836 4.027 0.624 1.00 97.06 196 ASN A CA 1
ATOM 1559 C C . ASN A 1 196 ? -17.161 5.175 1.391 1.00 97.06 196 ASN A C 1
ATOM 1561 O O . ASN A 1 196 ? -16.847 5.038 2.575 1.00 97.06 196 ASN A O 1
ATOM 1565 N N . LEU A 1 197 ? -16.963 6.343 0.767 1.00 97.12 197 LEU A N 1
ATOM 1566 C CA . LEU A 1 197 ? -16.305 7.473 1.427 1.00 97.12 197 LEU A CA 1
ATOM 1567 C C . LEU A 1 197 ? -17.073 8.007 2.649 1.00 97.12 197 LEU A C 1
ATOM 1569 O O . LEU A 1 197 ? -16.460 8.514 3.590 1.00 97.12 197 LEU A O 1
ATOM 1573 N N . PHE A 1 198 ? -18.405 7.926 2.652 1.00 97.38 198 PHE A N 1
ATOM 1574 C CA . PHE A 1 198 ? -19.212 8.470 3.748 1.00 97.38 198 PHE A CA 1
ATOM 1575 C C . PHE A 1 198 ? -18.933 7.770 5.087 1.00 97.38 198 PHE A C 1
ATOM 1577 O O . PHE A 1 198 ? -18.907 8.449 6.107 1.00 97.38 198 PHE A O 1
ATOM 1584 N N . MET A 1 199 ? -18.648 6.461 5.079 1.00 98.12 199 MET A N 1
ATOM 1585 C CA . MET A 1 199 ? -18.342 5.687 6.291 1.00 98.12 199 MET A CA 1
ATOM 1586 C C . MET A 1 199 ? -17.086 6.216 6.986 1.00 98.12 199 MET A C 1
ATOM 1588 O O . MET A 1 199 ? -17.044 6.368 8.203 1.00 98.12 199 MET A O 1
ATOM 1592 N N . TRP A 1 200 ? -16.068 6.556 6.195 1.00 98.06 200 TRP A N 1
ATOM 1593 C CA . TRP A 1 200 ? -14.827 7.122 6.710 1.00 98.06 200 TRP A CA 1
ATOM 1594 C C . TRP A 1 200 ? -14.990 8.545 7.227 1.00 98.06 200 TRP A C 1
ATOM 1596 O O . TRP A 1 200 ? -14.365 8.903 8.222 1.00 98.06 200 TRP A O 1
ATOM 1606 N N . ARG A 1 201 ? -15.825 9.355 6.567 1.00 97.25 201 ARG A N 1
ATOM 1607 C CA . ARG A 1 201 ? -16.145 10.704 7.051 1.00 97.25 201 ARG A CA 1
ATOM 1608 C C . ARG A 1 201 ? -16.850 10.636 8.399 1.00 97.25 201 ARG A C 1
ATOM 1610 O O . ARG A 1 201 ? -16.396 11.286 9.327 1.00 97.25 201 ARG A O 1
ATOM 1617 N N . ASP A 1 202 ? -17.881 9.800 8.510 1.00 97.88 202 ASP A N 1
ATOM 1618 C CA . ASP A 1 202 ? -18.630 9.605 9.753 1.00 97.88 202 ASP A CA 1
ATOM 1619 C C . ASP A 1 202 ? -17.711 9.157 10.901 1.00 97.88 202 ASP A C 1
ATOM 1621 O O . ASP A 1 202 ? -17.690 9.774 11.965 1.00 97.88 202 ASP A O 1
ATOM 1625 N N . PHE A 1 203 ? -16.843 8.171 10.649 1.00 98.06 203 PHE A N 1
ATOM 1626 C CA . PHE A 1 203 ? -15.850 7.719 11.625 1.00 98.06 203 PHE A CA 1
ATOM 1627 C C . PHE A 1 203 ? -14.887 8.833 12.071 1.00 98.06 203 PHE A C 1
ATOM 1629 O O . PHE A 1 203 ? -14.717 9.056 13.272 1.00 98.06 203 PHE A O 1
ATOM 1636 N N . LEU A 1 204 ? -14.251 9.536 11.125 1.00 97.44 204 LEU A N 1
ATOM 1637 C CA . LEU A 1 204 ? -13.262 10.574 11.441 1.00 97.44 204 LEU A CA 1
ATOM 1638 C C . LEU A 1 204 ? -13.891 11.797 12.117 1.00 97.44 204 LEU A C 1
ATOM 1640 O O . LEU A 1 204 ? -13.282 12.376 13.021 1.00 97.44 204 LEU A O 1
ATOM 1644 N N . ASP A 1 205 ? -15.102 12.166 11.707 1.00 96.31 205 ASP A N 1
ATOM 1645 C CA . ASP A 1 205 ? -15.846 13.274 12.295 1.00 96.31 205 ASP A CA 1
ATOM 1646 C C . ASP A 1 205 ? -16.283 12.922 13.730 1.00 96.31 205 ASP A C 1
ATOM 1648 O O . ASP A 1 205 ? -16.210 13.786 14.604 1.00 96.31 205 ASP A O 1
ATOM 1652 N N . HIS A 1 206 ? -16.640 11.658 14.006 1.00 97.44 206 HIS A N 1
ATOM 1653 C CA . HIS A 1 206 ? -17.060 11.177 15.328 1.00 97.44 206 HIS A CA 1
ATOM 1654 C C . HIS A 1 206 ? -15.923 11.096 16.361 1.00 97.44 206 HIS A C 1
ATOM 1656 O O . HIS A 1 206 ? -16.131 11.420 17.528 1.00 97.44 206 HIS A O 1
ATOM 1662 N N . ILE A 1 207 ? -14.710 10.683 15.971 1.00 96.75 207 ILE A N 1
ATOM 1663 C CA . ILE A 1 207 ? -13.586 10.575 16.926 1.00 96.75 207 ILE A CA 1
ATOM 1664 C C . ILE A 1 207 ? -12.994 11.937 17.325 1.00 96.75 207 ILE A C 1
ATOM 1666 O O . ILE A 1 207 ? -12.199 12.005 18.259 1.00 96.75 207 ILE A O 1
ATOM 1670 N N . HIS A 1 208 ? -13.347 13.020 16.621 1.00 94.94 208 HIS A N 1
ATOM 1671 C CA . HIS A 1 208 ? -12.947 14.408 16.907 1.00 94.94 208 HIS A CA 1
ATOM 1672 C C . HIS A 1 208 ? -11.428 14.680 17.002 1.00 94.94 208 HIS A C 1
ATOM 1674 O O . HIS A 1 208 ? -11.016 15.757 17.436 1.00 94.94 208 HIS A O 1
ATOM 1680 N N . LEU A 1 209 ? -10.577 13.747 16.562 1.00 95.25 209 LEU A N 1
ATOM 1681 C CA . LEU A 1 209 ? -9.114 13.901 16.559 1.00 95.25 209 LEU A CA 1
ATOM 1682 C C . LEU A 1 209 ? -8.593 14.685 15.349 1.00 95.25 209 LEU A C 1
ATOM 1684 O O . LEU A 1 209 ? -7.485 15.229 15.381 1.00 95.25 209 LEU A O 1
ATOM 1688 N N . PHE A 1 210 ? -9.399 14.754 14.293 1.00 96.44 210 PHE A N 1
ATOM 1689 C CA . PHE A 1 210 ? -9.023 15.338 13.017 1.00 96.44 210 PHE A CA 1
ATOM 1690 C C . PHE A 1 210 ? -9.939 16.505 12.649 1.00 96.44 210 PHE A C 1
ATOM 1692 O O . PHE A 1 210 ? -11.062 16.643 13.140 1.00 96.44 210 PHE A O 1
ATOM 1699 N N . GLU A 1 211 ? -9.429 17.378 11.795 1.00 96.19 211 GLU A N 1
ATOM 1700 C CA . GLU A 1 211 ? -10.173 18.446 11.150 1.00 96.19 211 GLU A CA 1
ATOM 1701 C C . GLU A 1 211 ? -10.060 18.277 9.640 1.00 96.19 211 GLU A C 1
ATOM 1703 O O . GLU A 1 211 ? -8.989 17.992 9.098 1.00 96.19 211 GLU A O 1
ATOM 1708 N N . LYS A 1 212 ? -11.188 18.421 8.949 1.00 95.56 212 LYS A N 1
ATOM 1709 C CA . LYS A 1 212 ? -11.234 18.309 7.499 1.00 95.56 212 LYS A CA 1
ATOM 1710 C C . LYS A 1 212 ? -10.530 19.511 6.871 1.00 95.56 212 LYS A C 1
ATOM 1712 O O . LYS A 1 212 ? -10.932 20.651 7.087 1.00 95.56 212 LYS A O 1
ATOM 1717 N N . ALA A 1 213 ? -9.519 19.253 6.049 1.00 93.19 213 ALA A N 1
ATOM 1718 C CA . ALA A 1 213 ? -8.851 20.285 5.272 1.00 93.19 213 ALA A CA 1
ATOM 1719 C C . ALA A 1 213 ? -9.819 20.913 4.257 1.00 93.19 213 ALA A C 1
ATOM 1721 O O . ALA A 1 213 ? -10.747 20.257 3.764 1.00 93.19 213 ALA A O 1
ATOM 1722 N N . GLN A 1 214 ? -9.579 22.175 3.891 1.00 87.50 214 GLN A N 1
ATOM 1723 C CA . GLN A 1 214 ? -10.313 22.817 2.803 1.00 87.50 214 GLN A CA 1
ATOM 1724 C C . GLN A 1 214 ? -10.139 21.981 1.528 1.00 87.50 214 GLN A C 1
ATOM 1726 O O . GLN A 1 214 ? -9.012 21.714 1.121 1.00 87.50 214 GLN A O 1
ATOM 1731 N N . GLN A 1 215 ? -11.254 21.504 0.959 1.00 74.19 215 GLN A N 1
ATOM 1732 C CA . GLN A 1 215 ? -11.261 20.433 -0.043 1.00 74.19 215 GLN A CA 1
ATOM 1733 C C . GLN A 1 215 ? -10.344 20.775 -1.227 1.00 74.19 215 GLN A C 1
ATOM 1735 O O . GLN A 1 215 ? -10.712 21.634 -2.028 1.00 74.19 215 GLN A O 1
ATOM 1740 N N . PRO A 1 216 ? -9.201 20.086 -1.403 1.00 75.88 216 PRO A N 1
ATOM 1741 C CA . PRO A 1 216 ? -8.325 20.353 -2.541 1.00 75.88 216 PRO A CA 1
ATOM 1742 C C . PRO A 1 216 ? -8.944 19.889 -3.874 1.00 75.88 216 PRO A C 1
ATOM 1744 O O . PRO A 1 216 ? -8.413 20.191 -4.939 1.00 75.88 216 PRO A O 1
ATOM 1747 N N . GLY A 1 217 ? -10.071 19.164 -3.830 1.00 84.75 217 GLY A N 1
ATOM 1748 C CA . GLY A 1 217 ? -10.594 18.419 -4.968 1.00 84.75 217 GLY A CA 1
ATOM 1749 C C . GLY A 1 217 ? -9.694 17.229 -5.309 1.00 84.75 217 GLY A C 1
ATOM 1750 O O . GLY A 1 217 ? -8.679 16.976 -4.659 1.00 84.75 217 GLY A O 1
ATOM 1751 N N . VAL A 1 218 ? -10.078 16.470 -6.332 1.00 90.69 218 VAL A N 1
ATOM 1752 C CA . VAL A 1 218 ? -9.172 15.486 -6.936 1.00 90.69 218 VAL A CA 1
ATOM 1753 C C . VAL A 1 218 ? -8.204 16.256 -7.844 1.00 90.69 218 VAL A C 1
ATOM 1755 O O . VAL A 1 218 ? -8.612 17.154 -8.584 1.00 90.69 218 VAL A O 1
ATOM 1758 N N . ASP A 1 219 ? -6.913 15.941 -7.790 1.00 90.62 219 ASP A N 1
ATOM 1759 C CA . ASP A 1 219 ? -5.955 16.481 -8.757 1.00 90.62 219 ASP A CA 1
ATOM 1760 C C . ASP A 1 219 ? -6.321 15.974 -10.162 1.00 90.62 219 ASP A C 1
ATOM 1762 O O . ASP A 1 219 ? -6.623 14.791 -10.332 1.00 90.62 219 ASP A O 1
ATOM 1766 N N . ARG A 1 220 ? -6.270 16.844 -11.181 1.00 90.81 220 ARG A N 1
ATOM 1767 C CA . ARG A 1 220 ? -6.619 16.494 -12.573 1.00 90.81 220 ARG A CA 1
ATOM 1768 C C . ARG A 1 220 ? -5.901 15.239 -13.071 1.00 90.81 220 ARG A C 1
ATOM 1770 O O . ARG A 1 220 ? -6.456 14.496 -13.876 1.00 90.81 220 ARG A O 1
ATOM 1777 N N . ARG A 1 221 ? -4.689 14.985 -12.572 1.00 88.31 221 ARG A N 1
ATOM 1778 C CA . ARG A 1 221 ? -3.885 13.800 -12.893 1.00 88.31 221 ARG A CA 1
ATOM 1779 C C . ARG A 1 221 ? -4.548 12.487 -12.484 1.00 88.31 221 ARG A C 1
ATOM 1781 O O . ARG A 1 221 ? -4.280 11.476 -13.119 1.00 88.31 221 ARG A O 1
ATOM 1788 N N . TYR A 1 222 ? -5.427 12.497 -11.483 1.00 91.69 222 TYR A N 1
ATOM 1789 C CA . TYR A 1 222 ? -6.070 11.297 -10.937 1.00 91.69 222 TYR A CA 1
ATOM 1790 C C . TYR A 1 222 ? -7.563 11.187 -11.268 1.00 91.69 222 TYR A C 1
ATOM 1792 O O . TYR A 1 222 ? -8.211 10.268 -10.786 1.00 91.69 222 TYR A O 1
ATOM 1800 N N . TYR A 1 223 ? -8.133 12.056 -12.111 1.00 94.06 223 TYR A N 1
ATOM 1801 C CA . TYR A 1 223 ? -9.566 11.987 -12.467 1.00 94.06 223 TYR A CA 1
ATOM 1802 C C . TYR A 1 223 ? -10.002 10.663 -13.104 1.00 94.06 223 TYR A C 1
ATOM 1804 O O . TYR A 1 223 ? -11.176 10.315 -13.055 1.00 94.06 223 TYR A O 1
ATOM 1812 N N . HIS A 1 224 ? -9.069 9.931 -13.710 1.00 91.94 224 HIS A N 1
ATOM 1813 C CA . HIS A 1 224 ? -9.351 8.646 -14.344 1.00 91.94 224 HIS A CA 1
ATOM 1814 C C . HIS A 1 224 ? -9.311 7.464 -13.364 1.00 91.94 224 HIS A C 1
ATOM 1816 O O . HIS A 1 224 ? -9.757 6.381 -13.727 1.00 91.94 224 HIS A O 1
ATOM 1822 N N . THR A 1 225 ? -8.795 7.655 -12.145 1.00 93.44 225 THR A N 1
ATOM 1823 C CA . THR A 1 225 ? -8.698 6.596 -11.129 1.00 93.44 225 THR A CA 1
ATOM 1824 C C . THR A 1 225 ? -9.440 6.906 -9.832 1.00 93.44 225 THR A C 1
ATOM 1826 O O . THR A 1 225 ? -9.833 5.985 -9.117 1.00 93.44 225 THR A O 1
ATOM 1829 N N . THR A 1 226 ? -9.658 8.186 -9.538 1.00 96.00 226 THR A N 1
ATOM 1830 C CA . THR A 1 226 ? -10.190 8.676 -8.267 1.00 96.00 226 THR A CA 1
ATOM 1831 C C . THR A 1 226 ? -11.432 9.526 -8.520 1.00 96.00 226 THR A C 1
ATOM 1833 O O . THR A 1 226 ? -11.362 10.575 -9.160 1.00 96.00 226 THR A O 1
ATOM 1836 N N . HIS A 1 227 ? -12.569 9.086 -7.983 1.00 96.50 227 HIS A N 1
ATOM 1837 C CA . HIS A 1 227 ? -13.843 9.801 -8.033 1.00 96.50 227 HIS A CA 1
ATOM 1838 C C . HIS A 1 227 ? -13.857 11.008 -7.095 1.00 96.50 227 HIS A C 1
ATOM 1840 O O . HIS A 1 227 ? -14.275 12.101 -7.479 1.00 96.50 227 HIS A O 1
ATOM 1846 N N . SER A 1 228 ? -13.388 10.828 -5.860 1.00 96.50 228 SER A N 1
ATOM 1847 C CA . SER A 1 228 ? -13.348 11.900 -4.874 1.00 96.50 228 SER A CA 1
ATOM 1848 C C . SER A 1 228 ? -12.140 11.772 -3.948 1.00 96.50 228 SER A C 1
ATOM 1850 O O . SER A 1 228 ? -11.589 10.692 -3.749 1.00 96.50 228 SER A O 1
ATOM 1852 N N . HIS A 1 229 ? -11.686 12.904 -3.414 1.00 96.38 229 HIS A N 1
ATOM 1853 C CA . HIS A 1 229 ? -10.531 12.960 -2.528 1.00 96.38 229 HIS A CA 1
ATOM 1854 C C . HIS A 1 229 ? -10.804 13.929 -1.383 1.00 96.38 229 HIS A C 1
ATOM 1856 O O . HIS A 1 229 ? -11.303 15.038 -1.595 1.00 96.38 229 HIS A O 1
ATOM 1862 N N . VAL A 1 230 ? -10.490 13.508 -0.162 1.00 96.38 230 VAL A N 1
ATOM 1863 C CA . VAL A 1 230 ? -10.585 14.348 1.034 1.00 96.38 230 VAL A CA 1
ATOM 1864 C C . VAL A 1 230 ? -9.335 14.197 1.879 1.00 96.38 230 VAL A C 1
ATOM 1866 O O . VAL A 1 230 ? -8.713 13.139 1.913 1.00 96.38 230 VAL A O 1
ATOM 1869 N N . VAL A 1 231 ? -8.984 15.272 2.572 1.00 96.88 231 VAL A N 1
ATOM 1870 C CA . VAL A 1 231 ? -7.816 15.325 3.443 1.00 96.88 231 VAL A CA 1
ATOM 1871 C C . VAL A 1 231 ? -8.263 15.785 4.822 1.00 96.88 231 VAL A C 1
ATOM 1873 O O . VAL A 1 231 ? -9.098 16.680 4.947 1.00 96.88 231 VAL A O 1
ATOM 1876 N N . TYR A 1 232 ? -7.705 15.153 5.841 1.00 97.12 232 TYR A N 1
ATOM 1877 C CA . TYR A 1 232 ? -7.909 15.435 7.249 1.00 97.12 232 TYR A CA 1
ATOM 1878 C C . TYR A 1 232 ? -6.553 15.709 7.894 1.00 97.12 232 TYR A C 1
ATOM 1880 O O . TYR A 1 232 ? -5.592 14.977 7.657 1.00 97.12 232 TYR A O 1
ATOM 1888 N N . HIS A 1 233 ? -6.474 16.741 8.723 1.00 96.94 233 HIS A N 1
ATOM 1889 C CA . HIS A 1 233 ? -5.293 17.058 9.520 1.00 96.94 233 HIS A CA 1
ATOM 1890 C C . HIS A 1 233 ? -5.570 16.746 10.986 1.00 96.94 233 HIS A C 1
ATOM 1892 O O . HIS A 1 233 ? -6.651 17.042 11.494 1.00 96.94 233 HIS A O 1
ATOM 1898 N N . ALA A 1 234 ? -4.617 16.119 11.670 1.00 96.00 234 ALA A N 1
ATOM 1899 C CA . ALA A 1 234 ? -4.733 15.914 13.107 1.00 96.00 234 ALA A CA 1
ATOM 1900 C C . ALA A 1 234 ? -4.710 17.271 13.823 1.00 96.00 234 ALA A C 1
ATOM 1902 O O . ALA A 1 234 ? -3.915 18.147 13.495 1.00 96.00 234 ALA A O 1
ATOM 1903 N N . ARG A 1 235 ? -5.571 17.442 14.830 1.00 94.69 235 ARG A N 1
ATOM 1904 C CA . ARG A 1 235 ? -5.688 18.716 15.562 1.00 94.69 235 ARG A CA 1
ATOM 1905 C C . ARG A 1 235 ? -4.477 19.016 16.444 1.00 94.69 235 ARG A C 1
ATOM 1907 O O . ARG A 1 235 ? -4.157 20.172 16.688 1.00 94.69 235 ARG A O 1
ATOM 1914 N N . THR A 1 236 ? -3.837 17.972 16.963 1.00 91.25 236 THR A N 1
ATOM 1915 C CA . THR A 1 236 ? -2.779 18.074 17.983 1.00 91.25 236 THR A CA 1
ATOM 1916 C C . THR A 1 236 ? -1.415 17.594 17.502 1.00 91.25 236 THR A C 1
ATOM 1918 O O . THR A 1 236 ? -0.422 17.775 18.202 1.00 91.25 236 THR A O 1
ATOM 1921 N N . LYS A 1 237 ? -1.348 16.961 16.329 1.00 89.50 237 LYS A N 1
ATOM 1922 C CA . LYS A 1 237 ? -0.139 16.326 15.798 1.00 89.50 237 LYS A CA 1
ATOM 1923 C C . LYS A 1 237 ? 0.049 16.719 14.337 1.00 89.50 237 LYS A C 1
ATOM 1925 O O . LYS A 1 237 ? -0.914 17.016 13.642 1.00 89.50 237 LYS A O 1
ATOM 1930 N N . ASP A 1 238 ? 1.285 16.663 13.855 1.00 91.25 238 ASP A N 1
ATOM 1931 C CA . ASP A 1 238 ? 1.618 16.881 12.442 1.00 91.25 238 ASP A CA 1
ATOM 1932 C C . ASP A 1 238 ? 1.345 15.609 11.620 1.00 91.25 238 ASP A C 1
ATOM 1934 O O . ASP A 1 238 ? 2.260 14.993 11.071 1.00 91.25 238 ASP A O 1
ATOM 1938 N N . PHE A 1 239 ? 0.082 15.168 11.623 1.00 94.62 239 PHE A N 1
ATOM 1939 C CA . PHE A 1 239 ? -0.387 14.001 10.882 1.00 94.62 239 PHE A CA 1
ATOM 1940 C C . PHE A 1 239 ? -1.471 14.369 9.884 1.00 94.62 239 PHE A C 1
ATOM 1942 O O . PHE A 1 239 ? -2.320 15.223 10.140 1.00 94.62 239 PHE A O 1
ATOM 1949 N N . THR A 1 240 ? -1.456 13.682 8.748 1.00 95.62 240 THR A N 1
ATOM 1950 C CA . THR A 1 240 ? -2.443 13.859 7.686 1.00 95.62 240 THR A CA 1
ATOM 1951 C C . THR A 1 240 ? -3.059 12.519 7.312 1.00 95.62 240 THR A C 1
ATOM 1953 O O . THR A 1 240 ? -2.346 11.551 7.072 1.00 95.62 240 THR A O 1
ATOM 1956 N N . ILE A 1 241 ? -4.384 12.464 7.225 1.00 97.19 241 ILE A N 1
ATOM 1957 C CA . ILE A 1 241 ? -5.105 11.337 6.638 1.00 97.19 241 ILE A CA 1
ATOM 1958 C C . ILE A 1 241 ? -5.653 11.798 5.294 1.00 97.19 241 ILE A C 1
ATOM 1960 O O . ILE A 1 241 ? -6.406 12.767 5.229 1.00 97.19 241 ILE A O 1
ATOM 1964 N N . SER A 1 242 ? -5.279 11.118 4.218 1.00 96.94 242 SER A N 1
ATOM 1965 C CA . SER A 1 242 ? -5.861 11.340 2.899 1.00 96.94 242 SER A CA 1
ATOM 1966 C C . SER A 1 242 ? -6.757 10.159 2.546 1.00 96.94 242 SER A C 1
ATOM 1968 O O . SER A 1 242 ? -6.396 9.013 2.797 1.00 96.94 242 SER A O 1
ATOM 1970 N N . ILE A 1 243 ? -7.941 10.421 2.000 1.00 97.56 243 ILE A N 1
ATOM 1971 C CA . ILE A 1 243 ? -8.875 9.380 1.573 1.00 97.56 243 ILE A CA 1
ATOM 1972 C C . ILE A 1 243 ? -9.175 9.596 0.099 1.00 97.56 243 ILE A C 1
ATOM 1974 O O . ILE A 1 243 ? -9.650 10.666 -0.286 1.00 97.56 243 ILE A O 1
ATOM 1978 N N . SER A 1 244 ? -8.893 8.584 -0.715 1.00 97.50 244 SER A N 1
ATOM 1979 C CA . SER A 1 244 ? -9.161 8.573 -2.152 1.00 97.50 244 SER A CA 1
ATOM 1980 C C . SER A 1 244 ? -10.221 7.524 -2.459 1.00 97.50 244 SER A C 1
ATOM 1982 O O . SER A 1 244 ? -10.000 6.329 -2.268 1.00 97.50 244 SER A O 1
ATOM 1984 N N . GLU A 1 245 ? -11.377 7.983 -2.919 1.00 97.69 245 GLU A N 1
ATOM 1985 C CA . GLU A 1 245 ? -12.468 7.133 -3.379 1.00 97.69 245 GLU A CA 1
ATOM 1986 C C . GLU A 1 245 ? -12.234 6.745 -4.831 1.00 97.69 245 GLU A C 1
ATOM 1988 O O . GLU A 1 245 ? -12.085 7.616 -5.692 1.00 97.69 245 GLU A O 1
ATOM 1993 N N . SER A 1 246 ? -12.197 5.444 -5.099 1.00 96.56 246 SER A N 1
ATOM 1994 C CA . SER A 1 246 ? -12.036 4.921 -6.451 1.00 96.56 246 SER A CA 1
ATOM 1995 C C . SER A 1 246 ? -13.213 5.314 -7.354 1.00 96.56 246 SER A C 1
ATOM 1997 O O . SER A 1 246 ? -14.341 5.532 -6.906 1.00 96.56 246 SER A O 1
ATOM 1999 N N . ILE A 1 247 ? -12.947 5.405 -8.658 1.00 95.62 247 ILE A N 1
ATOM 2000 C CA . ILE A 1 247 ? -13.981 5.533 -9.697 1.00 95.62 247 ILE A CA 1
ATOM 2001 C C . ILE A 1 247 ? -14.838 4.266 -9.859 1.00 95.62 247 ILE A C 1
ATOM 2003 O O . ILE A 1 247 ? -15.930 4.322 -10.436 1.00 95.62 247 ILE A O 1
ATOM 2007 N N . ASP A 1 248 ? -14.362 3.141 -9.332 1.00 93.44 248 ASP A N 1
ATOM 2008 C CA . ASP A 1 248 ? -14.998 1.828 -9.361 1.00 93.44 248 ASP A CA 1
ATOM 2009 C C . ASP A 1 248 ? -14.941 1.148 -7.978 1.00 93.44 248 ASP A C 1
ATOM 2011 O O . ASP A 1 248 ? -14.510 1.735 -6.985 1.00 93.44 248 ASP A O 1
ATOM 2015 N N . ASP A 1 249 ? -15.379 -0.105 -7.897 1.00 92.94 249 ASP A N 1
ATOM 2016 C CA . ASP A 1 249 ? -15.372 -0.860 -6.639 1.00 92.94 249 ASP A CA 1
ATOM 2017 C C . ASP A 1 249 ? -13.977 -1.421 -6.281 1.00 92.94 249 ASP A C 1
ATOM 2019 O O . ASP A 1 249 ? -13.808 -2.087 -5.261 1.00 92.94 249 ASP A O 1
ATOM 2023 N N . SER A 1 250 ? -12.954 -1.175 -7.109 1.00 92.25 250 SER A N 1
ATOM 2024 C CA . SER A 1 250 ? -11.598 -1.688 -6.928 1.00 92.25 250 SER A CA 1
ATOM 2025 C C . SER A 1 250 ? -10.691 -0.690 -6.221 1.00 92.25 250 SER A C 1
ATOM 2027 O O . SER A 1 250 ? -10.545 0.462 -6.622 1.00 92.25 250 SER A O 1
ATOM 2029 N N . LEU A 1 251 ? -9.948 -1.172 -5.225 1.00 94.62 251 LEU A N 1
ATOM 2030 C CA . LEU A 1 251 ? -8.869 -0.398 -4.604 1.00 94.62 251 LEU A CA 1
ATOM 2031 C C . LEU A 1 251 ? -7.632 -0.279 -5.503 1.00 94.62 251 LEU A C 1
ATOM 2033 O O . LEU A 1 251 ? -6.803 0.608 -5.302 1.00 94.62 251 LEU A O 1
ATOM 2037 N N . PHE A 1 252 ? -7.483 -1.172 -6.487 1.00 93.62 252 PHE A N 1
ATOM 2038 C CA . PHE A 1 252 ? -6.308 -1.185 -7.358 1.00 93.62 252 PHE A CA 1
ATOM 2039 C C . PHE A 1 252 ? -6.294 -0.010 -8.333 1.00 93.62 252 PHE A C 1
ATOM 2041 O O . PHE A 1 252 ? -5.218 0.423 -8.737 1.00 93.62 252 PHE A O 1
ATOM 2048 N N . THR A 1 253 ? -7.462 0.514 -8.698 1.00 93.62 253 THR A N 1
ATOM 2049 C CA . THR A 1 253 ? -7.592 1.584 -9.687 1.00 93.62 253 THR A CA 1
ATOM 2050 C C . THR A 1 253 ? -6.866 2.858 -9.228 1.00 93.62 253 THR A C 1
ATOM 2052 O O . THR A 1 253 ? -5.934 3.288 -9.914 1.00 93.62 253 THR A O 1
ATOM 2055 N N . PRO A 1 254 ? -7.150 3.426 -8.037 1.00 94.81 254 PRO A N 1
ATOM 2056 C CA . PRO A 1 254 ? -6.352 4.528 -7.497 1.00 94.81 254 PRO A CA 1
ATOM 2057 C C . PRO A 1 254 ? -4.924 4.112 -7.114 1.00 94.81 254 PRO A C 1
ATOM 2059 O O . PRO A 1 254 ? -4.012 4.930 -7.227 1.00 94.81 254 PRO A O 1
ATOM 2062 N N . LEU A 1 255 ? -4.693 2.852 -6.717 1.00 95.06 255 LEU A N 1
ATOM 2063 C CA . LEU A 1 255 ? -3.360 2.355 -6.349 1.00 95.06 255 LEU A CA 1
ATOM 2064 C C . LEU A 1 255 ? -2.372 2.392 -7.524 1.00 95.06 255 LEU A C 1
ATOM 2066 O O . LEU A 1 255 ? -1.228 2.802 -7.352 1.00 95.06 255 LEU A O 1
ATOM 2070 N N . ILE A 1 256 ? -2.805 1.979 -8.716 1.00 92.88 256 ILE A N 1
ATOM 2071 C CA . ILE A 1 256 ? -1.987 1.979 -9.940 1.00 92.88 256 ILE A CA 1
ATOM 2072 C C . ILE A 1 256 ? -1.646 3.403 -10.381 1.00 92.88 256 ILE A C 1
ATOM 2074 O O . ILE A 1 256 ? -0.582 3.629 -10.954 1.00 92.88 256 ILE A O 1
ATOM 2078 N N . GLY A 1 257 ? -2.509 4.371 -10.067 1.00 91.56 257 GLY A N 1
ATOM 2079 C CA . GLY A 1 257 ? -2.260 5.789 -10.314 1.00 91.56 257 GLY A CA 1
ATOM 2080 C C . GLY A 1 257 ? -1.183 6.413 -9.419 1.00 91.56 257 GLY A C 1
ATOM 2081 O O . GLY A 1 257 ? -0.899 7.599 -9.569 1.00 91.56 257 GLY A O 1
ATOM 2082 N N . ALA A 1 258 ? -0.584 5.673 -8.479 1.00 92.44 258 ALA A N 1
ATOM 2083 C CA . ALA A 1 258 ? 0.432 6.216 -7.583 1.00 92.44 258 ALA A CA 1
ATOM 2084 C C . ALA A 1 258 ? 1.676 6.727 -8.338 1.00 92.44 258 ALA A C 1
ATOM 2086 O O . ALA A 1 258 ? 2.132 6.144 -9.319 1.00 92.44 258 ALA A O 1
ATOM 2087 N N . THR A 1 259 ? 2.288 7.805 -7.834 1.00 91.69 259 THR A N 1
ATOM 2088 C CA . THR A 1 259 ? 3.459 8.435 -8.478 1.00 91.69 259 THR A CA 1
ATOM 2089 C C . THR A 1 259 ? 4.746 7.624 -8.357 1.00 91.69 259 THR A C 1
ATOM 2091 O O . THR A 1 259 ? 5.726 7.957 -9.013 1.00 91.69 259 THR A O 1
ATOM 2094 N N . THR A 1 260 ? 4.785 6.601 -7.500 1.00 94.00 260 THR A N 1
ATOM 2095 C CA . THR A 1 260 ? 5.954 5.733 -7.320 1.00 94.00 260 THR A CA 1
ATOM 2096 C C . THR A 1 260 ? 5.534 4.292 -7.076 1.00 94.00 260 THR A C 1
ATOM 2098 O O . THR A 1 260 ? 4.521 4.039 -6.424 1.00 94.00 260 THR A O 1
ATOM 2101 N N . THR A 1 261 ? 6.366 3.340 -7.499 1.00 94.69 261 THR A N 1
ATOM 2102 C CA . THR A 1 261 ? 6.178 1.902 -7.222 1.00 94.69 261 THR A CA 1
ATOM 2103 C C . THR A 1 261 ? 6.248 1.553 -5.738 1.00 94.69 261 THR A C 1
ATOM 2105 O O . THR A 1 261 ? 5.782 0.499 -5.321 1.00 94.69 261 THR A O 1
ATOM 2108 N N . LEU A 1 262 ? 6.835 2.421 -4.911 1.00 93.75 262 LEU A N 1
ATOM 2109 C CA . LEU A 1 262 ? 6.820 2.249 -3.459 1.00 93.75 262 LEU A CA 1
ATOM 2110 C C . LEU A 1 262 ? 5.406 2.454 -2.892 1.00 93.75 262 LEU A C 1
ATOM 2112 O O . LEU A 1 262 ? 4.977 1.743 -1.982 1.00 93.75 262 LEU A O 1
ATOM 2116 N N . ASN A 1 263 ? 4.663 3.396 -3.477 1.00 93.81 263 ASN A N 1
ATOM 2117 C CA . ASN A 1 263 ? 3.306 3.739 -3.067 1.00 93.81 263 ASN A CA 1
ATOM 2118 C C . ASN A 1 263 ? 2.233 2.820 -3.671 1.00 93.81 263 ASN A C 1
ATOM 2120 O O . ASN A 1 263 ? 1.066 2.952 -3.320 1.00 93.81 263 ASN A O 1
ATOM 2124 N N . THR A 1 264 ? 2.607 1.862 -4.523 1.00 94.81 264 THR A N 1
ATOM 2125 C CA . THR A 1 264 ? 1.700 0.827 -5.050 1.00 94.81 264 THR A CA 1
ATOM 2126 C C . THR A 1 264 ? 1.638 -0.401 -4.130 1.00 94.81 264 THR A C 1
ATOM 2128 O O . THR A 1 264 ? 1.615 -1.552 -4.581 1.00 94.81 264 THR A O 1
ATOM 2131 N N . THR A 1 265 ? 1.697 -0.155 -2.826 1.00 95.44 265 THR A N 1
ATOM 2132 C CA . THR A 1 265 ? 1.498 -1.151 -1.775 1.00 95.44 265 THR A CA 1
ATOM 2133 C C . THR A 1 265 ? 0.153 -0.885 -1.113 1.00 95.44 265 THR A C 1
ATOM 2135 O O . THR A 1 265 ? -0.216 0.268 -0.900 1.00 95.44 265 THR A O 1
ATOM 2138 N N . LEU A 1 266 ? -0.593 -1.947 -0.830 1.00 95.94 266 LEU A N 1
ATOM 2139 C CA . LEU A 1 266 ? -1.946 -1.882 -0.292 1.00 95.94 266 LEU A CA 1
ATOM 2140 C C . LEU A 1 266 ? -2.062 -2.837 0.887 1.00 95.94 266 LEU A C 1
ATOM 2142 O O . LEU A 1 266 ? -1.768 -4.021 0.769 1.00 95.94 266 LEU A O 1
ATOM 2146 N N . CYS A 1 267 ? -2.533 -2.335 2.014 1.00 95.25 267 CYS A N 1
ATOM 2147 C CA . CYS A 1 267 ? -2.759 -3.101 3.222 1.00 95.25 267 CYS A CA 1
ATOM 2148 C C . CYS A 1 267 ? -4.230 -2.990 3.615 1.00 95.25 267 CYS A C 1
ATOM 2150 O O . CYS A 1 267 ? -4.720 -1.932 3.989 1.00 95.25 267 CYS A O 1
ATOM 2152 N N . THR A 1 268 ? -4.947 -4.093 3.483 1.00 94.69 268 THR A N 1
ATOM 2153 C CA . THR A 1 268 ? -6.349 -4.231 3.895 1.00 94.69 268 THR A CA 1
ATOM 2154 C C . THR A 1 268 ? -6.410 -4.729 5.339 1.00 94.69 268 THR A C 1
ATOM 2156 O O . THR A 1 268 ? -5.375 -4.958 5.966 1.00 94.69 268 THR A O 1
ATOM 2159 N N . ALA A 1 269 ? -7.612 -4.960 5.868 1.00 92.44 269 ALA A N 1
ATOM 2160 C CA . ALA A 1 269 ? -7.766 -5.533 7.202 1.00 92.44 269 ALA A CA 1
ATOM 2161 C C . ALA A 1 269 ? -7.055 -6.894 7.357 1.00 92.44 269 ALA A C 1
ATOM 2163 O O . ALA A 1 269 ? -6.555 -7.196 8.435 1.00 92.44 269 ALA A O 1
ATOM 2164 N N . SER A 1 270 ? -6.954 -7.708 6.296 1.00 89.50 270 SER A N 1
ATOM 2165 C CA . SER A 1 270 ? -6.478 -9.103 6.374 1.00 89.50 270 SER A CA 1
ATOM 2166 C C . SER A 1 270 ? -5.333 -9.472 5.420 1.00 89.50 270 SER A C 1
ATOM 2168 O O . SER A 1 270 ? -4.747 -10.557 5.544 1.00 89.50 270 SER A O 1
ATOM 2170 N N . LYS A 1 271 ? -5.008 -8.599 4.462 1.00 91.88 271 LYS A N 1
ATOM 2171 C CA . LYS A 1 271 ? -4.057 -8.879 3.378 1.00 91.88 271 LYS A CA 1
ATOM 2172 C C . LYS A 1 271 ? -3.191 -7.674 3.046 1.00 91.88 271 LYS A C 1
ATOM 2174 O O . LYS A 1 271 ? -3.671 -6.542 3.020 1.00 91.88 271 LYS A O 1
ATOM 2179 N N . PHE A 1 272 ? -1.948 -7.959 2.695 1.00 92.62 272 PHE A N 1
ATOM 2180 C CA . PHE A 1 272 ? -0.990 -7.032 2.124 1.00 92.62 272 PHE A CA 1
ATOM 2181 C C . PHE A 1 272 ? -0.743 -7.385 0.652 1.00 92.62 272 PHE A C 1
ATOM 2183 O O . PHE A 1 272 ? -0.510 -8.548 0.317 1.00 92.62 272 PHE A O 1
ATOM 2190 N N . TYR A 1 273 ? -0.770 -6.378 -0.214 1.00 94.00 273 TYR A N 1
ATOM 2191 C CA . TYR A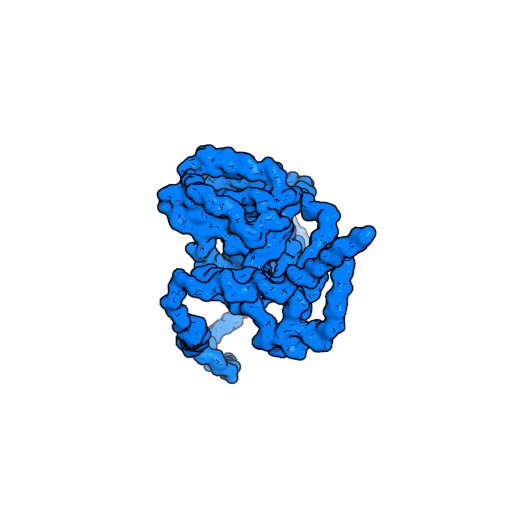 1 273 ? -0.514 -6.474 -1.644 1.00 94.00 273 TYR A CA 1
ATOM 2192 C C . TYR A 1 273 ? 0.621 -5.525 -2.029 1.00 94.00 273 TYR A C 1
ATOM 2194 O O . TYR A 1 273 ? 0.666 -4.378 -1.584 1.00 94.00 273 TYR A O 1
ATOM 2202 N N . SER A 1 274 ? 1.513 -5.971 -2.907 1.00 94.19 274 SER A N 1
ATOM 2203 C CA . SER A 1 274 ? 2.545 -5.129 -3.508 1.00 94.19 274 SER A CA 1
ATOM 2204 C C . SER A 1 274 ? 2.642 -5.391 -5.000 1.00 94.19 274 SER A C 1
ATOM 2206 O O . SER A 1 274 ? 3.026 -6.485 -5.414 1.00 94.19 274 SER A O 1
ATOM 2208 N N . LEU A 1 275 ? 2.319 -4.380 -5.812 1.00 93.69 275 LEU A N 1
ATOM 2209 C CA . LEU A 1 275 ? 2.396 -4.501 -7.272 1.00 93.69 275 LEU A CA 1
ATOM 2210 C C . LEU A 1 275 ? 3.837 -4.681 -7.769 1.00 93.69 275 LEU A C 1
ATOM 2212 O O . LEU A 1 275 ? 4.052 -5.292 -8.810 1.00 93.69 275 LEU A O 1
ATOM 2216 N N . TYR A 1 276 ? 4.821 -4.193 -7.006 1.00 93.56 276 TYR A N 1
ATOM 2217 C CA . TYR A 1 276 ? 6.245 -4.283 -7.335 1.00 93.56 276 TYR A CA 1
ATOM 2218 C C . TYR A 1 276 ? 7.060 -4.786 -6.140 1.00 93.56 276 TYR A C 1
ATOM 2220 O O . TYR A 1 276 ? 8.051 -4.173 -5.738 1.00 93.56 276 TYR A O 1
ATOM 2228 N N . GLY A 1 277 ? 6.658 -5.932 -5.579 1.00 91.38 277 GLY A N 1
ATOM 2229 C CA . GLY A 1 277 ? 7.327 -6.542 -4.421 1.00 91.38 277 GLY A CA 1
ATOM 2230 C C . GLY A 1 277 ? 8.831 -6.770 -4.623 1.00 91.38 277 GLY A C 1
ATOM 2231 O O . GLY A 1 277 ? 9.605 -6.604 -3.688 1.00 91.38 277 GLY A O 1
ATOM 2232 N N . TYR A 1 278 ? 9.254 -7.053 -5.858 1.00 91.25 278 TYR A N 1
ATOM 2233 C CA . TYR A 1 278 ? 10.668 -7.191 -6.220 1.00 91.25 278 TYR A CA 1
ATOM 2234 C C . TYR A 1 278 ? 11.477 -5.892 -6.052 1.00 91.25 278 TYR A C 1
ATOM 2236 O O . TYR A 1 278 ? 12.624 -5.931 -5.626 1.00 91.25 278 TYR A O 1
ATOM 2244 N N . LEU A 1 279 ? 10.904 -4.725 -6.371 1.00 93.06 279 LEU A N 1
ATOM 2245 C CA . LEU A 1 279 ? 11.601 -3.446 -6.168 1.00 93.06 279 LEU A CA 1
ATOM 2246 C C . LEU A 1 279 ? 11.665 -3.073 -4.695 1.00 93.06 279 LEU A C 1
ATOM 2248 O O . LEU A 1 279 ? 12.677 -2.568 -4.213 1.00 93.06 279 LEU A O 1
ATOM 2252 N N . LEU A 1 280 ? 10.582 -3.374 -3.986 1.00 91.50 280 LEU A N 1
ATOM 2253 C CA . LEU A 1 280 ? 10.459 -3.144 -2.562 1.00 91.50 280 LEU A CA 1
ATOM 2254 C C . LEU A 1 280 ? 11.514 -3.921 -1.763 1.00 91.50 280 LEU A C 1
ATOM 2256 O O . LEU A 1 280 ? 12.129 -3.326 -0.883 1.00 91.50 280 LEU A O 1
ATOM 2260 N N . SER A 1 281 ? 11.779 -5.191 -2.103 1.00 89.56 281 SER A N 1
ATOM 2261 C CA . SER A 1 281 ? 12.841 -5.982 -1.454 1.00 89.56 281 SER A CA 1
ATOM 2262 C C . SER A 1 281 ? 14.251 -5.477 -1.771 1.00 89.56 281 SER A C 1
ATOM 2264 O O . SER A 1 281 ? 15.173 -5.684 -0.994 1.00 89.56 281 SER A O 1
ATOM 2266 N N . GLN A 1 282 ? 14.426 -4.759 -2.881 1.00 91.12 282 GLN A N 1
ATOM 2267 C CA . GLN A 1 282 ? 15.702 -4.154 -3.271 1.00 91.12 282 GLN A CA 1
ATOM 2268 C C . GLN A 1 282 ? 15.892 -2.728 -2.749 1.00 91.12 282 GLN A C 1
ATOM 2270 O O . GLN A 1 282 ? 16.848 -2.065 -3.151 1.00 91.12 282 GLN A O 1
ATOM 2275 N N . HIS A 1 283 ? 14.974 -2.225 -1.918 1.00 91.94 283 HIS A N 1
ATOM 2276 C CA . HIS A 1 283 ? 14.959 -0.828 -1.485 1.00 91.94 283 HIS A CA 1
ATOM 2277 C C . HIS A 1 283 ? 15.024 0.162 -2.667 1.00 91.94 283 HIS A C 1
ATOM 2279 O O . HIS A 1 283 ? 15.714 1.186 -2.640 1.00 91.94 283 HIS A O 1
ATOM 2285 N N . ARG A 1 284 ? 14.286 -0.152 -3.739 1.00 93.56 284 ARG A N 1
ATOM 2286 C CA . ARG A 1 284 ? 14.187 0.653 -4.961 1.00 93.56 284 ARG A CA 1
ATOM 2287 C C . ARG A 1 284 ? 12.754 1.100 -5.206 1.00 93.56 284 ARG A C 1
ATOM 2289 O O . ARG A 1 284 ? 11.797 0.369 -4.963 1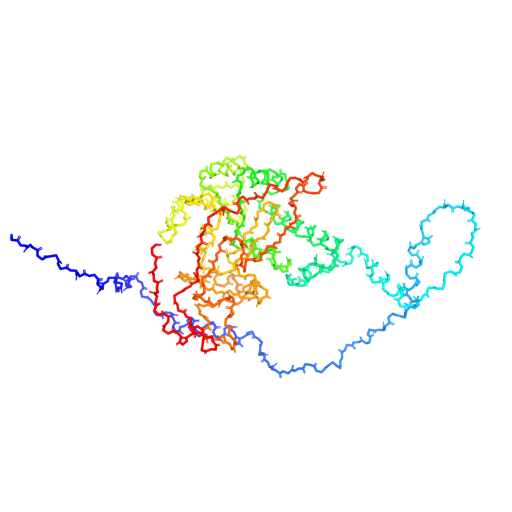.00 93.56 284 ARG A O 1
ATOM 2296 N N . ALA A 1 285 ? 12.618 2.296 -5.753 1.00 94.38 285 ALA A N 1
ATOM 2297 C CA . ALA A 1 285 ? 11.372 2.851 -6.239 1.00 94.38 285 ALA A CA 1
ATOM 2298 C C . ALA A 1 285 ? 11.588 3.409 -7.647 1.00 94.38 285 ALA A C 1
ATOM 2300 O O . ALA A 1 285 ? 12.563 4.114 -7.906 1.00 94.38 285 ALA A O 1
ATOM 2301 N N . LEU A 1 286 ? 10.667 3.097 -8.552 1.00 94.50 286 LEU A N 1
ATOM 2302 C CA . LEU A 1 286 ? 10.556 3.777 -9.833 1.00 94.50 286 LEU A CA 1
ATOM 2303 C C . LEU A 1 286 ? 9.440 4.806 -9.748 1.00 94.50 286 LEU A C 1
ATOM 2305 O O . LEU A 1 286 ? 8.386 4.544 -9.160 1.00 94.50 286 LEU A O 1
ATOM 2309 N N . GLU A 1 287 ? 9.676 5.974 -10.325 1.00 92.19 287 GLU A N 1
ATOM 2310 C CA . GLU A 1 287 ? 8.623 6.965 -10.503 1.00 92.19 287 GLU A CA 1
ATOM 2311 C C . GLU A 1 287 ? 7.700 6.543 -11.649 1.00 92.19 287 GLU A C 1
ATOM 2313 O O . GLU A 1 287 ? 8.120 5.901 -12.614 1.00 92.19 287 GLU A O 1
ATOM 2318 N N . GLY A 1 288 ? 6.415 6.847 -11.496 1.00 87.19 288 GLY A N 1
ATOM 2319 C CA . GLY A 1 288 ? 5.415 6.638 -12.531 1.00 87.19 288 GLY A CA 1
ATOM 2320 C C . GLY A 1 288 ? 5.419 7.772 -13.554 1.00 87.19 288 GLY A C 1
ATOM 2321 O O . GLY A 1 288 ? 6.353 8.561 -13.661 1.00 87.19 288 GLY A O 1
ATOM 2322 N N . TRP A 1 289 ? 4.308 7.892 -14.275 1.00 83.38 289 TRP A N 1
ATOM 2323 C CA . TRP A 1 289 ? 4.100 8.913 -15.307 1.00 83.38 289 TRP A CA 1
ATOM 2324 C C . TRP A 1 289 ? 4.253 10.352 -14.824 1.00 83.38 289 TRP A C 1
ATOM 2326 O O . TRP A 1 289 ? 4.635 11.234 -15.592 1.00 83.38 289 TRP A O 1
ATOM 2336 N N . PHE A 1 290 ? 3.919 10.599 -13.560 1.00 84.31 290 PHE A N 1
ATOM 2337 C CA . PHE A 1 290 ? 3.995 11.922 -12.970 1.00 84.31 290 PHE A CA 1
ATOM 2338 C C . PHE A 1 290 ? 5.212 12.003 -12.052 1.00 84.31 290 PHE A C 1
ATOM 2340 O O . PHE A 1 290 ? 5.328 11.170 -11.147 1.00 84.31 290 PHE A O 1
ATOM 2347 N N . PRO A 1 291 ? 6.080 13.016 -12.236 1.00 84.50 291 PRO A N 1
ATOM 2348 C CA . PRO A 1 291 ? 7.273 13.161 -11.423 1.00 84.50 291 PRO A CA 1
ATOM 2349 C C . PRO A 1 291 ? 6.894 13.335 -9.956 1.00 84.50 291 PRO A C 1
ATOM 2351 O O . PRO A 1 291 ? 5.933 14.034 -9.602 1.00 84.50 291 PRO A O 1
ATOM 2354 N N . THR A 1 292 ? 7.666 12.692 -9.089 1.00 87.62 292 THR A N 1
ATOM 2355 C CA . THR A 1 292 ? 7.459 12.780 -7.651 1.00 87.62 292 THR A CA 1
ATOM 2356 C C . THR A 1 292 ? 7.961 14.133 -7.145 1.00 87.62 292 THR A C 1
ATOM 2358 O O . THR A 1 292 ? 9.104 14.503 -7.403 1.00 87.62 292 THR A O 1
ATOM 2361 N N . PRO A 1 293 ? 7.148 14.901 -6.392 1.00 89.81 293 PRO A N 1
ATOM 2362 C CA . PRO A 1 293 ? 7.606 16.152 -5.799 1.00 89.81 293 PRO A CA 1
ATOM 2363 C C . PRO A 1 293 ? 8.879 15.953 -4.968 1.00 89.81 293 PRO A C 1
ATOM 2365 O O . PRO A 1 293 ? 8.955 15.004 -4.187 1.00 89.81 293 PRO A O 1
ATOM 2368 N N . VAL A 1 294 ? 9.833 16.887 -5.047 1.00 89.75 294 VAL A N 1
ATOM 2369 C CA . VAL A 1 294 ? 11.147 16.793 -4.371 1.00 89.75 294 VAL A CA 1
ATOM 2370 C C . VAL A 1 294 ? 11.017 16.442 -2.885 1.00 89.75 294 VAL A C 1
ATOM 2372 O O . VAL A 1 294 ? 11.717 15.565 -2.388 1.00 89.75 294 VAL A O 1
ATOM 2375 N N . ARG A 1 295 ? 10.063 17.055 -2.168 1.00 89.12 295 ARG A N 1
ATOM 2376 C CA . ARG A 1 295 ? 9.807 16.749 -0.747 1.00 89.12 295 ARG A CA 1
ATOM 2377 C C . ARG A 1 295 ? 9.463 15.272 -0.510 1.00 89.12 295 ARG A C 1
ATOM 2379 O O . ARG A 1 295 ? 9.921 14.695 0.472 1.00 89.12 295 ARG A O 1
ATOM 2386 N N . LYS A 1 296 ? 8.685 14.657 -1.409 1.00 88.62 296 LYS A N 1
ATOM 2387 C CA . LYS A 1 296 ? 8.351 13.227 -1.351 1.00 88.62 296 LYS A CA 1
ATOM 2388 C C . LYS A 1 296 ? 9.563 12.364 -1.706 1.00 88.62 296 LYS A C 1
ATOM 2390 O O . LYS A 1 296 ? 9.807 11.394 -1.002 1.00 88.62 296 LYS A O 1
ATOM 2395 N N . ALA A 1 297 ? 10.354 12.738 -2.713 1.00 89.62 297 ALA A N 1
ATOM 2396 C CA . ALA A 1 297 ? 11.582 12.017 -3.067 1.00 89.62 297 ALA A CA 1
ATOM 2397 C C . ALA A 1 297 ? 12.597 11.994 -1.905 1.00 89.62 297 ALA A C 1
ATOM 2399 O O . ALA A 1 297 ? 13.131 10.941 -1.565 1.00 89.62 297 ALA A O 1
ATOM 2400 N N . VAL A 1 298 ? 12.786 13.125 -1.212 1.00 90.19 298 VAL A N 1
ATOM 2401 C CA . VAL A 1 298 ? 13.627 13.200 -0.002 1.00 90.19 298 VAL A CA 1
ATOM 2402 C C . VAL A 1 298 ? 13.077 12.312 1.119 1.00 90.19 298 VAL A C 1
ATOM 2404 O O . VAL A 1 298 ? 13.843 11.623 1.790 1.00 90.19 298 VAL A O 1
ATOM 2407 N N . ALA A 1 299 ? 11.756 12.292 1.324 1.00 89.12 299 ALA A N 1
ATOM 2408 C CA . ALA A 1 299 ? 11.134 11.421 2.322 1.00 89.12 299 ALA A CA 1
ATOM 2409 C C . ALA A 1 299 ? 11.324 9.926 2.002 1.00 89.12 299 ALA A C 1
ATOM 2411 O O . ALA A 1 299 ? 11.542 9.137 2.918 1.00 89.12 299 ALA A O 1
ATOM 2412 N N . ILE A 1 300 ? 11.293 9.546 0.721 1.00 90.50 300 ILE A N 1
ATOM 2413 C CA . ILE A 1 300 ? 11.604 8.185 0.253 1.00 90.50 300 ILE A CA 1
ATOM 2414 C C . ILE A 1 300 ? 13.062 7.830 0.585 1.00 90.50 300 ILE A C 1
ATOM 2416 O O . ILE A 1 300 ? 13.308 6.793 1.200 1.00 90.50 300 ILE A O 1
ATOM 2420 N N . GLY A 1 301 ? 14.008 8.728 0.285 1.00 90.81 301 GLY A N 1
ATOM 2421 C CA . GLY A 1 301 ? 15.428 8.552 0.617 1.00 90.81 301 GLY A CA 1
ATOM 2422 C C . GLY A 1 301 ? 15.685 8.378 2.115 1.00 90.81 301 GLY A C 1
ATOM 2423 O O . GLY A 1 301 ? 16.413 7.477 2.520 1.00 90.81 301 GLY A O 1
ATOM 2424 N N . ARG A 1 302 ? 15.015 9.171 2.963 1.00 88.69 302 ARG A N 1
ATOM 2425 C CA . ARG A 1 302 ? 15.110 9.054 4.433 1.00 88.69 302 ARG A CA 1
ATOM 2426 C C . ARG A 1 302 ? 14.610 7.717 4.983 1.00 88.69 302 ARG A C 1
ATOM 2428 O O . ARG A 1 302 ? 15.009 7.342 6.076 1.00 88.69 302 ARG A O 1
ATOM 2435 N N . ARG A 1 303 ? 13.759 7.001 4.241 1.00 86.56 303 ARG A N 1
ATOM 2436 C CA . ARG A 1 303 ? 13.299 5.643 4.583 1.00 86.56 303 ARG A CA 1
ATOM 2437 C C . ARG A 1 303 ? 14.239 4.547 4.068 1.00 86.56 303 ARG A C 1
ATOM 2439 O O . ARG A 1 303 ? 13.916 3.371 4.190 1.00 86.56 303 ARG A O 1
ATOM 2446 N N . GLY A 1 304 ? 15.377 4.921 3.479 1.00 89.12 304 GLY A N 1
ATOM 2447 C CA . GLY A 1 304 ? 16.368 3.991 2.941 1.00 89.12 304 GLY A CA 1
ATOM 2448 C C . GLY A 1 304 ? 16.061 3.493 1.529 1.00 89.12 304 GLY A C 1
ATOM 2449 O O . GLY A 1 304 ? 16.662 2.514 1.104 1.00 89.12 304 GLY A O 1
ATOM 2450 N N . TYR A 1 305 ? 15.142 4.131 0.796 1.00 92.12 305 TYR A N 1
ATOM 2451 C CA . TYR A 1 305 ? 14.828 3.755 -0.584 1.00 92.12 305 TYR A CA 1
ATOM 2452 C C . TYR A 1 305 ? 15.530 4.660 -1.591 1.00 92.12 305 TYR A C 1
ATOM 2454 O O . TYR A 1 305 ? 15.508 5.885 -1.480 1.00 92.12 305 TYR A O 1
ATOM 2462 N N . SER A 1 306 ? 16.065 4.054 -2.645 1.00 93.25 306 SER A N 1
ATOM 2463 C CA . SER A 1 306 ? 16.515 4.777 -3.833 1.00 93.25 306 SER A CA 1
ATOM 2464 C C . SER A 1 306 ? 15.332 5.018 -4.775 1.00 93.25 306 SER A C 1
ATOM 2466 O O . SER A 1 306 ? 14.655 4.074 -5.175 1.00 93.25 306 SER A O 1
ATOM 2468 N N . SER A 1 307 ? 15.060 6.280 -5.120 1.00 93.38 307 SER A N 1
ATOM 2469 C CA . SER A 1 307 ? 14.060 6.647 -6.135 1.00 93.38 307 SER A CA 1
ATOM 2470 C C . SER A 1 307 ? 14.756 6.935 -7.458 1.00 93.38 307 SER A C 1
ATOM 2472 O O . SER A 1 307 ? 15.810 7.571 -7.483 1.00 93.38 307 SER A O 1
ATOM 2474 N N . SER A 1 308 ? 14.196 6.471 -8.568 1.00 93.06 308 SER A N 1
ATOM 2475 C CA . SER A 1 308 ? 14.715 6.759 -9.905 1.00 93.06 308 SER A CA 1
ATOM 2476 C C . SER A 1 308 ? 13.574 7.035 -10.874 1.00 93.06 308 SER A C 1
ATOM 2478 O O . SER A 1 308 ? 12.600 6.289 -10.930 1.00 93.06 308 SER A O 1
ATOM 2480 N N . PHE A 1 309 ? 13.723 8.084 -11.683 1.00 90.31 309 PHE A N 1
ATOM 2481 C CA . PHE A 1 309 ? 12.753 8.423 -12.728 1.00 90.31 309 PHE A CA 1
ATOM 2482 C C . PHE A 1 309 ? 12.797 7.451 -13.915 1.00 90.31 309 PHE A C 1
ATOM 2484 O O . PHE A 1 309 ? 11.842 7.320 -14.672 1.00 90.31 309 PHE A O 1
ATOM 2491 N N . SER A 1 310 ? 13.922 6.760 -14.104 1.00 91.12 310 SER A N 1
ATOM 2492 C CA . SER A 1 310 ? 14.089 5.817 -15.202 1.00 91.12 310 SER A CA 1
ATOM 2493 C C . SER A 1 310 ? 14.949 4.626 -14.803 1.00 91.12 310 SER A C 1
ATOM 2495 O O . SER A 1 310 ? 15.676 4.656 -13.810 1.00 91.12 310 SER A O 1
ATOM 2497 N N . THR A 1 311 ? 14.897 3.580 -15.622 1.00 94.12 311 THR A N 1
ATOM 2498 C CA . THR A 1 311 ? 15.732 2.384 -15.473 1.00 94.12 311 THR A CA 1
ATOM 2499 C C . THR A 1 311 ? 17.078 2.502 -16.198 1.00 94.12 311 THR A C 1
ATOM 2501 O O . THR A 1 311 ? 17.792 1.511 -16.290 1.00 94.12 311 THR A O 1
ATOM 2504 N N . ALA A 1 312 ? 17.434 3.669 -16.748 1.00 94.81 312 ALA A N 1
ATOM 2505 C CA . ALA A 1 312 ? 18.617 3.828 -17.604 1.00 94.81 312 ALA A CA 1
ATOM 2506 C C . ALA A 1 312 ? 19.932 3.477 -16.895 1.00 94.81 312 ALA A C 1
ATOM 2508 O O . ALA A 1 312 ? 20.826 2.883 -17.485 1.00 94.81 312 ALA A O 1
ATOM 2509 N N . SER A 1 313 ? 20.032 3.788 -15.602 1.00 93.94 313 SER A N 1
ATOM 2510 C CA . SER A 1 313 ? 21.218 3.515 -14.783 1.00 93.94 313 SER A CA 1
ATOM 2511 C C . SER A 1 313 ? 21.328 2.061 -14.309 1.00 93.94 313 SER A C 1
ATOM 2513 O O . SER A 1 313 ? 22.250 1.714 -13.569 1.00 93.94 313 SER A O 1
ATOM 2515 N N . TRP A 1 314 ? 20.382 1.189 -14.670 1.00 94.00 314 TRP A N 1
ATOM 2516 C CA . TRP A 1 314 ? 20.352 -0.171 -14.148 1.00 94.00 314 TRP A CA 1
ATOM 2517 C C . TRP A 1 314 ? 21.337 -1.072 -14.893 1.00 94.00 314 TRP A C 1
ATOM 2519 O O . TRP A 1 314 ? 21.196 -1.351 -16.079 1.00 94.00 314 TRP A O 1
ATOM 2529 N N . GLN A 1 315 ? 22.293 -1.627 -14.151 1.00 95.06 315 GLN A N 1
ATOM 2530 C CA . GLN A 1 315 ? 23.318 -2.540 -14.677 1.00 95.06 315 GLN A CA 1
ATOM 2531 C C . GLN A 1 315 ? 22.792 -3.946 -15.020 1.00 95.06 315 GLN A C 1
ATOM 2533 O O . GLN A 1 315 ? 23.522 -4.778 -15.549 1.00 95.06 315 GLN A O 1
ATOM 2538 N N . ARG A 1 316 ? 21.537 -4.251 -14.674 1.00 93.94 316 ARG A N 1
ATOM 2539 C CA . ARG A 1 316 ? 20.890 -5.548 -14.913 1.00 93.94 316 ARG A CA 1
ATOM 2540 C C . ARG A 1 316 ? 19.563 -5.343 -15.643 1.00 93.94 316 ARG A C 1
ATOM 2542 O O . ARG A 1 316 ? 18.972 -4.273 -15.490 1.00 93.94 316 ARG A O 1
ATOM 2549 N N . PRO A 1 317 ? 19.060 -6.345 -16.388 1.00 93.56 317 PRO A N 1
ATOM 2550 C CA . PRO A 1 317 ? 17.738 -6.275 -17.004 1.00 93.56 317 PRO A CA 1
ATOM 2551 C C . PRO A 1 317 ? 16.645 -5.937 -15.978 1.00 93.56 317 PRO A C 1
ATOM 2553 O O . PRO A 1 317 ? 16.667 -6.449 -14.860 1.00 93.56 317 PRO A O 1
ATOM 2556 N N . CYS A 1 318 ? 15.654 -5.125 -16.364 1.00 92.75 318 CYS A N 1
ATOM 2557 C CA . CYS A 1 318 ? 14.591 -4.690 -15.445 1.00 92.75 318 CYS A CA 1
ATOM 2558 C C . CYS A 1 318 ? 13.700 -5.831 -14.918 1.00 92.75 318 CYS A C 1
ATOM 2560 O O . CYS A 1 318 ? 13.030 -5.664 -13.901 1.00 92.75 318 CYS A O 1
ATOM 2562 N N . GLY A 1 319 ? 13.655 -6.971 -15.616 1.00 91.81 319 GLY A N 1
ATOM 2563 C CA . GLY A 1 319 ? 12.805 -8.107 -15.254 1.00 91.81 319 GLY A CA 1
ATOM 2564 C C . GLY A 1 319 ? 11.330 -7.712 -15.150 1.00 91.81 319 GLY A C 1
ATOM 2565 O O . GLY A 1 319 ? 10.821 -6.982 -15.999 1.00 91.81 319 GLY A O 1
ATOM 2566 N N . VAL A 1 320 ? 10.666 -8.155 -14.080 1.00 89.81 320 VAL A N 1
ATOM 2567 C CA . VAL A 1 320 ? 9.249 -7.857 -13.791 1.00 89.81 320 VAL A CA 1
ATOM 2568 C C . VAL A 1 320 ? 8.972 -6.384 -13.485 1.00 89.81 320 VAL A C 1
ATOM 2570 O O . VAL A 1 320 ? 7.823 -5.978 -13.482 1.00 89.81 320 VAL A O 1
ATOM 2573 N N . ALA A 1 321 ? 10.002 -5.575 -13.243 1.00 90.56 321 ALA A N 1
ATOM 2574 C CA . ALA A 1 321 ? 9.869 -4.138 -13.019 1.00 90.56 321 ALA A CA 1
ATOM 2575 C C . ALA A 1 321 ? 10.068 -3.311 -14.301 1.00 90.56 321 ALA A C 1
ATOM 2577 O O . ALA A 1 321 ? 10.215 -2.091 -14.246 1.00 90.56 321 ALA A O 1
ATOM 2578 N N . CYS A 1 322 ? 10.154 -3.965 -15.462 1.00 92.56 322 CYS A N 1
ATOM 2579 C CA . CYS A 1 322 ? 10.322 -3.273 -16.729 1.00 92.56 322 CYS A CA 1
ATOM 2580 C C . CYS A 1 322 ? 9.109 -2.373 -17.023 1.00 92.56 322 CYS A C 1
ATOM 2582 O O . CYS A 1 322 ? 7.992 -2.889 -17.072 1.00 92.56 322 CYS A O 1
ATOM 2584 N N . PRO A 1 323 ? 9.306 -1.066 -17.298 1.00 90.56 323 PRO A N 1
ATOM 2585 C CA . PRO A 1 323 ? 8.184 -0.144 -17.418 1.00 90.56 323 PRO A CA 1
ATOM 2586 C C . PRO A 1 323 ? 7.167 -0.481 -18.506 1.00 90.56 323 PRO A C 1
ATOM 2588 O O . PRO A 1 323 ? 6.003 -0.128 -18.354 1.00 90.56 323 PRO A O 1
ATOM 2591 N N . VAL A 1 324 ? 7.593 -1.174 -19.567 1.00 91.81 324 VAL A N 1
ATOM 2592 C CA . VAL A 1 324 ? 6.745 -1.506 -20.723 1.00 91.81 324 VAL A CA 1
ATOM 2593 C C . VAL A 1 324 ? 5.953 -2.801 -20.571 1.00 91.81 324 VAL A C 1
ATOM 2595 O O . VAL A 1 324 ? 5.128 -3.103 -21.435 1.00 91.81 324 VAL A O 1
ATOM 2598 N N . LEU A 1 325 ? 6.219 -3.594 -19.529 1.00 91.88 325 LEU A N 1
ATOM 2599 C CA . LEU A 1 325 ? 5.504 -4.848 -19.320 1.00 91.88 325 LEU A CA 1
ATOM 2600 C C . LEU A 1 325 ? 4.082 -4.569 -18.842 1.00 91.88 325 LEU A C 1
ATOM 2602 O O . LEU A 1 325 ? 3.859 -3.784 -17.923 1.00 91.88 325 LEU A O 1
ATOM 2606 N N . TRP A 1 326 ? 3.125 -5.242 -19.477 1.00 91.94 326 TRP A N 1
ATOM 2607 C CA . TRP A 1 326 ? 1.742 -5.244 -19.032 1.00 91.94 326 TRP A CA 1
ATOM 2608 C C . TRP A 1 326 ? 1.572 -6.211 -17.869 1.00 91.94 326 TRP A C 1
ATOM 2610 O O . TRP A 1 326 ? 1.907 -7.392 -17.958 1.00 91.94 326 TRP A O 1
ATOM 2620 N N . HIS A 1 327 ? 1.003 -5.693 -16.796 1.00 90.94 327 HIS A N 1
ATOM 2621 C CA . HIS A 1 327 ? 0.580 -6.435 -15.627 1.00 90.94 327 HIS A CA 1
ATOM 2622 C C . HIS A 1 327 ? -0.940 -6.537 -15.609 1.00 90.94 327 HIS A C 1
ATOM 2624 O O . HIS A 1 327 ? -1.628 -5.685 -16.173 1.00 90.94 327 HIS A O 1
ATOM 2630 N N . HIS A 1 328 ? -1.456 -7.575 -14.960 1.00 90.94 328 HIS A N 1
ATOM 2631 C CA . HIS A 1 328 ? -2.884 -7.856 -14.872 1.00 90.94 328 HIS A CA 1
ATOM 2632 C C . HIS A 1 328 ? -3.286 -8.046 -13.414 1.00 90.94 328 HIS A C 1
ATOM 2634 O O . HIS A 1 328 ? -2.596 -8.741 -12.665 1.00 90.94 328 HIS A O 1
ATOM 2640 N N . VAL A 1 329 ? -4.410 -7.444 -13.008 1.00 85.81 329 VAL A N 1
ATOM 2641 C CA . VAL A 1 329 ? -4.924 -7.629 -11.636 1.00 85.81 329 VAL A CA 1
ATOM 2642 C C . VAL A 1 329 ? -5.541 -9.013 -11.532 1.00 85.81 329 VAL A C 1
ATOM 2644 O O . VAL A 1 329 ? -5.402 -9.693 -10.514 1.00 85.81 329 VAL A O 1
ATOM 2647 N N . ARG A 1 330 ? -6.163 -9.467 -12.624 1.00 87.06 330 ARG A N 1
ATOM 2648 C CA . ARG A 1 330 ? -6.742 -10.797 -12.732 1.00 87.06 330 ARG A CA 1
ATOM 2649 C C . ARG A 1 330 ? -5.688 -11.867 -12.452 1.00 87.06 330 ARG A C 1
ATOM 2651 O O . ARG A 1 330 ? -4.658 -11.942 -13.116 1.00 87.06 330 ARG A O 1
ATOM 2658 N N . GLY A 1 331 ? -5.968 -12.703 -11.455 1.00 85.50 331 GLY A N 1
ATOM 2659 C CA . GLY A 1 331 ? -5.059 -13.761 -11.012 1.00 85.50 331 GLY A CA 1
ATOM 2660 C C . GLY A 1 331 ? -3.829 -13.269 -10.243 1.00 85.50 331 GLY A C 1
ATOM 2661 O O . GLY A 1 331 ? -3.015 -14.099 -9.850 1.00 85.50 331 GLY A O 1
ATOM 2662 N N . LEU A 1 332 ? -3.695 -11.954 -10.010 1.00 87.25 332 LEU A N 1
ATOM 2663 C CA . LEU A 1 332 ? -2.625 -11.327 -9.226 1.00 87.25 332 LEU A CA 1
ATOM 2664 C C . LEU A 1 332 ? -1.213 -11.749 -9.666 1.00 87.25 332 LEU A C 1
ATOM 2666 O O . LEU A 1 332 ? -0.285 -11.828 -8.858 1.00 87.25 332 LEU A O 1
ATOM 2670 N N . GLN A 1 333 ? -1.027 -12.030 -10.957 1.00 85.69 333 GLN A N 1
ATOM 2671 C CA . GLN A 1 333 ? 0.254 -12.504 -11.460 1.00 85.69 333 GLN A CA 1
ATOM 2672 C C . GLN A 1 333 ? 1.311 -11.398 -11.350 1.00 85.69 333 GLN A C 1
ATOM 2674 O O . GLN A 1 333 ? 1.185 -10.328 -11.941 1.00 85.69 333 GLN A O 1
ATOM 2679 N N . GLY A 1 334 ? 2.377 -11.674 -10.597 1.00 84.19 334 GLY A N 1
ATOM 2680 C CA . GLY A 1 334 ? 3.446 -10.707 -10.326 1.00 84.19 334 GLY A CA 1
ATOM 2681 C C . GLY A 1 334 ? 3.153 -9.748 -9.168 1.00 84.19 334 GLY A C 1
ATOM 2682 O O . GLY A 1 334 ? 4.045 -8.996 -8.784 1.00 84.19 334 GLY A O 1
ATOM 2683 N N . VAL A 1 335 ? 1.960 -9.808 -8.567 1.00 90.38 335 VAL A N 1
ATOM 2684 C CA . VAL A 1 335 ? 1.635 -9.073 -7.341 1.00 90.38 335 VAL A CA 1
ATOM 2685 C C . VAL A 1 335 ? 2.089 -9.900 -6.140 1.00 90.38 335 VAL A C 1
ATOM 2687 O O . VAL A 1 335 ? 1.711 -11.060 -5.984 1.00 90.38 335 VAL A O 1
ATOM 2690 N N . GLY A 1 336 ? 2.901 -9.308 -5.268 1.00 90.50 336 GLY A N 1
ATOM 2691 C CA . GLY A 1 336 ? 3.231 -9.911 -3.981 1.00 90.50 336 GLY A CA 1
ATOM 2692 C C . GLY A 1 336 ? 2.004 -9.886 -3.075 1.00 90.50 336 GLY A C 1
ATOM 2693 O O . GLY A 1 336 ? 1.473 -8.809 -2.820 1.00 90.50 336 GLY A O 1
ATOM 2694 N N . VAL A 1 337 ? 1.559 -11.048 -2.593 1.00 91.69 337 VAL A N 1
ATOM 2695 C CA . VAL A 1 337 ? 0.401 -11.170 -1.695 1.00 91.69 337 VAL A CA 1
ATOM 2696 C C . VAL A 1 337 ? 0.830 -11.847 -0.402 1.00 91.69 337 VAL A C 1
ATOM 2698 O O . VAL A 1 337 ? 1.362 -12.956 -0.420 1.00 91.69 337 VAL A O 1
ATOM 2701 N N . PHE A 1 338 ? 0.553 -11.203 0.726 1.00 90.50 338 PHE A N 1
ATOM 2702 C CA . PHE A 1 338 ? 0.741 -11.771 2.056 1.00 90.50 338 PHE A CA 1
ATOM 2703 C C . PHE A 1 338 ? -0.574 -11.692 2.829 1.00 90.50 338 PHE A C 1
ATOM 2705 O O . PHE A 1 338 ? -1.165 -10.625 2.961 1.00 90.50 338 PHE A O 1
ATOM 2712 N N . THR A 1 339 ? -1.061 -12.832 3.318 1.00 89.69 339 THR A N 1
ATOM 2713 C CA . THR A 1 339 ? -2.314 -12.903 4.085 1.00 89.69 339 THR A CA 1
ATOM 2714 C C . THR A 1 339 ? -1.986 -13.143 5.543 1.00 89.69 339 THR A C 1
ATOM 2716 O O . THR A 1 339 ? -1.443 -14.197 5.881 1.00 89.69 339 THR A O 1
ATOM 2719 N N . TRP A 1 340 ? -2.351 -12.200 6.408 1.00 85.12 340 TRP A N 1
ATOM 2720 C CA . TRP A 1 340 ? -2.107 -12.310 7.845 1.00 85.12 340 TRP A CA 1
ATOM 2721 C C . TRP A 1 340 ? -3.328 -12.708 8.672 1.00 85.12 340 TRP A C 1
ATOM 2723 O O . TRP A 1 340 ? -3.197 -12.936 9.865 1.00 85.12 340 TRP A O 1
ATOM 2733 N N . GLY A 1 341 ? -4.500 -12.857 8.048 1.00 77.69 341 GLY A N 1
ATOM 2734 C CA . GLY A 1 341 ? -5.751 -13.222 8.731 1.00 77.69 341 GLY A CA 1
ATOM 2735 C C . GLY A 1 341 ? -6.507 -12.028 9.318 1.00 77.69 341 GLY A C 1
ATOM 2736 O O . GLY A 1 341 ? -7.726 -12.049 9.374 1.00 77.69 341 GLY A O 1
ATOM 2737 N N . GLY A 1 342 ? -5.796 -10.955 9.645 1.00 76.62 342 GLY A N 1
ATOM 2738 C CA . GLY A 1 342 ? -6.349 -9.666 10.038 1.00 76.62 342 GLY A CA 1
ATOM 2739 C C . GLY A 1 342 ? -6.481 -9.514 11.536 1.00 76.62 342 GLY A C 1
ATOM 2740 O O . GLY A 1 342 ? -6.217 -10.458 12.280 1.00 76.62 342 GLY A O 1
ATOM 2741 N N . TYR A 1 343 ? -6.868 -8.321 11.982 1.00 69.38 343 TYR A N 1
ATOM 2742 C CA . TYR A 1 343 ? -6.881 -7.986 13.407 1.00 69.38 343 TYR A CA 1
ATOM 2743 C C . TYR A 1 343 ? -7.733 -8.968 14.235 1.00 69.38 343 TYR A C 1
ATOM 2745 O O . TYR A 1 343 ? -7.271 -9.510 15.237 1.00 69.38 343 TYR A O 1
ATOM 2753 N N . LYS A 1 344 ? -8.928 -9.320 13.743 1.00 69.88 344 LYS A N 1
ATOM 2754 C CA . LYS A 1 344 ? -9.858 -10.239 14.424 1.00 69.88 344 LYS A CA 1
ATOM 2755 C C . LYS A 1 344 ? -9.437 -11.712 14.394 1.00 69.88 344 LYS A C 1
ATOM 2757 O O . LYS A 1 344 ? -9.981 -12.511 15.152 1.00 69.88 344 LYS A O 1
ATOM 2762 N N . SER A 1 345 ? -8.448 -12.091 13.579 1.00 63.97 345 SER A N 1
ATOM 2763 C CA . SER A 1 345 ? -8.016 -13.494 13.479 1.00 63.97 345 SER A CA 1
ATOM 2764 C C . SER A 1 345 ? -7.358 -14.041 14.747 1.00 63.97 345 SER A C 1
ATOM 2766 O O . SER A 1 345 ? -7.295 -15.258 14.920 1.00 63.97 345 SER A O 1
ATOM 2768 N N . GLN A 1 346 ? -6.946 -13.170 15.674 1.00 59.09 346 GLN A N 1
ATOM 2769 C CA . GLN A 1 346 ? -6.497 -13.585 17.005 1.00 59.09 346 GLN A CA 1
ATOM 2770 C C . GLN A 1 346 ? -7.626 -14.228 17.839 1.00 59.09 346 GLN A C 1
ATOM 2772 O O . GLN A 1 346 ? -7.340 -14.930 18.806 1.00 59.09 346 GLN A O 1
ATOM 2777 N N . HIS A 1 347 ? -8.895 -14.048 17.446 1.00 57.38 347 HIS A N 1
ATOM 2778 C CA . HIS A 1 347 ? -10.071 -14.547 18.168 1.00 57.38 347 HIS A CA 1
ATOM 2779 C C . HIS A 1 347 ? -10.742 -15.789 17.553 1.00 57.38 347 HIS A C 1
ATOM 2781 O O . HIS A 1 347 ? -11.757 -16.239 18.073 1.00 57.38 347 HIS A O 1
ATOM 2787 N N . GLY A 1 348 ? -10.160 -16.406 16.517 1.00 46.25 348 GLY A N 1
ATOM 2788 C CA . GLY A 1 348 ? -10.482 -17.793 16.149 1.00 46.25 348 GLY A CA 1
ATOM 2789 C C . GLY A 1 348 ? -11.616 -18.038 15.145 1.00 46.25 348 GLY A C 1
ATOM 2790 O O . GLY A 1 348 ? -11.857 -19.202 14.843 1.00 46.25 348 GLY A O 1
ATOM 2791 N N . ASP A 1 349 ? -12.243 -17.010 14.567 1.00 46.28 349 ASP A N 1
ATOM 2792 C CA . ASP A 1 349 ? -13.225 -17.183 13.483 1.00 46.28 349 ASP A CA 1
ATOM 2793 C C . ASP A 1 349 ? -12.703 -16.607 12.160 1.00 46.28 349 ASP A C 1
ATOM 2795 O O . ASP A 1 349 ? -12.485 -15.404 12.015 1.00 46.28 349 ASP A O 1
ATOM 2799 N N . PHE A 1 350 ? -12.488 -17.490 11.181 1.00 45.38 350 PHE A N 1
ATOM 2800 C CA . PHE A 1 350 ? -12.072 -17.130 9.829 1.00 45.38 350 PHE A CA 1
ATOM 2801 C C . PHE A 1 350 ? -13.247 -17.311 8.873 1.00 45.38 350 PHE A C 1
ATOM 2803 O O . PHE A 1 350 ? -13.526 -18.418 8.418 1.00 45.38 350 PHE A O 1
ATOM 2810 N N . SER A 1 351 ? -13.872 -16.211 8.472 1.00 51.56 351 SER A N 1
ATOM 2811 C CA . SER A 1 351 ? -14.320 -16.123 7.087 1.00 51.56 351 SER A CA 1
ATOM 2812 C C . SER A 1 351 ? -13.241 -15.341 6.348 1.00 51.56 351 SER A C 1
ATOM 2814 O O . SER A 1 351 ? -12.858 -14.253 6.773 1.00 51.56 351 SER A O 1
ATOM 2816 N N . GLU A 1 352 ? -12.676 -15.910 5.278 1.00 56.84 352 GLU A N 1
ATOM 2817 C CA . GLU A 1 352 ? -11.897 -15.130 4.317 1.00 56.84 352 GLU A CA 1
ATOM 2818 C C . GLU A 1 352 ? -12.857 -14.152 3.633 1.00 56.84 352 GLU A C 1
ATOM 2820 O O . GLU A 1 352 ? -13.235 -14.330 2.477 1.00 56.84 352 GLU A O 1
ATOM 2825 N N . VAL A 1 353 ? -13.268 -13.100 4.342 1.00 55.47 353 VAL A N 1
ATOM 2826 C CA . VAL A 1 353 ? -13.842 -11.911 3.725 1.00 55.47 353 VAL A CA 1
ATOM 2827 C C . VAL A 1 353 ? -12.667 -11.229 3.040 1.00 55.47 353 VAL A C 1
ATOM 2829 O O . VAL A 1 353 ? -12.027 -10.307 3.545 1.00 55.47 353 VAL A O 1
ATOM 2832 N N . GLY A 1 354 ? -12.256 -11.807 1.914 1.00 57.12 354 GLY A N 1
ATOM 2833 C CA . GLY A 1 354 ? -11.337 -11.152 1.019 1.00 57.12 354 GLY A CA 1
ATOM 2834 C C . GLY A 1 354 ? -12.020 -9.874 0.576 1.00 57.12 354 GLY A C 1
ATOM 2835 O O . GLY A 1 354 ? -13.150 -9.929 0.095 1.00 57.12 354 GLY A O 1
ATOM 2836 N N . VAL A 1 355 ? -11.322 -8.741 0.693 1.00 59.16 355 VAL A N 1
ATOM 2837 C CA . VAL A 1 355 ? -11.619 -7.608 -0.186 1.00 59.16 355 VAL A CA 1
ATOM 2838 C C . VAL A 1 355 ? -11.772 -8.213 -1.575 1.00 59.16 355 VAL A C 1
ATOM 2840 O O . VAL A 1 355 ? -10.860 -8.960 -1.966 1.00 59.16 355 VAL A O 1
ATOM 2843 N N . PRO A 1 356 ? -12.904 -8.002 -2.268 1.00 60.22 356 PRO A N 1
ATOM 2844 C CA . PRO A 1 356 ? -13.050 -8.471 -3.625 1.00 60.22 356 PRO A CA 1
ATOM 2845 C C . PRO A 1 356 ? -11.931 -7.788 -4.398 1.00 60.22 356 PRO A C 1
ATOM 2847 O O . PRO A 1 356 ? -12.010 -6.617 -4.753 1.00 60.22 356 PRO A O 1
ATOM 2850 N N . VAL A 1 357 ? -10.823 -8.505 -4.585 1.00 60.41 357 VAL A N 1
ATOM 2851 C CA . VAL A 1 357 ? -9.869 -8.229 -5.643 1.00 60.41 357 VAL A CA 1
ATOM 2852 C C . VAL A 1 357 ? -10.707 -8.514 -6.866 1.00 60.41 357 VAL A C 1
ATOM 2854 O O . VAL A 1 357 ? -10.902 -9.668 -7.240 1.00 60.41 357 VAL A O 1
ATOM 2857 N N . THR A 1 358 ? -11.386 -7.460 -7.295 1.00 56.62 358 THR A N 1
ATOM 2858 C CA . THR A 1 358 ? -12.521 -7.493 -8.197 1.00 56.62 358 THR A CA 1
ATOM 2859 C C . THR A 1 358 ? -12.156 -8.309 -9.430 1.00 56.62 358 THR A C 1
ATOM 2861 O O . THR A 1 358 ? -11.001 -8.308 -9.860 1.00 56.62 358 THR A O 1
ATOM 2864 N N . ASP A 1 359 ? -13.144 -8.965 -10.041 1.00 59.75 359 ASP A N 1
ATOM 2865 C CA . ASP A 1 359 ? -13.055 -9.640 -11.351 1.00 59.75 359 ASP A CA 1
ATOM 2866 C C . ASP A 1 359 ? -12.624 -8.700 -12.508 1.00 59.75 359 ASP A C 1
ATOM 2868 O O . ASP A 1 359 ? -12.713 -9.040 -13.689 1.00 59.75 359 ASP A O 1
ATOM 2872 N N . ASN A 1 360 ? -12.143 -7.500 -12.188 1.00 67.06 360 ASN A N 1
ATOM 2873 C CA . ASN A 1 360 ? -11.682 -6.497 -13.117 1.00 67.06 360 ASN A CA 1
ATOM 2874 C C . ASN A 1 360 ? -10.426 -7.011 -13.833 1.00 67.06 360 ASN A C 1
ATOM 2876 O O . ASN A 1 360 ? -9.358 -7.176 -13.239 1.00 67.06 360 ASN A O 1
ATOM 2880 N N . ASP A 1 361 ? -10.532 -7.189 -15.153 1.00 85.19 361 ASP A N 1
ATOM 2881 C CA . ASP A 1 361 ? -9.401 -7.436 -16.060 1.00 85.19 361 ASP A CA 1
ATOM 2882 C C . ASP A 1 361 ? -8.586 -6.150 -16.290 1.00 85.19 361 ASP A C 1
ATOM 2884 O O . ASP A 1 361 ? -8.270 -5.763 -17.416 1.00 85.19 361 ASP A O 1
ATOM 2888 N N . MET A 1 362 ? -8.284 -5.440 -15.201 1.00 87.88 362 MET A N 1
ATOM 2889 C CA . MET A 1 362 ? -7.497 -4.223 -15.255 1.00 87.88 362 MET A CA 1
ATOM 2890 C C . MET A 1 362 ? -6.052 -4.569 -15.591 1.00 87.88 362 MET A C 1
ATOM 2892 O O . MET A 1 362 ? -5.428 -5.429 -14.957 1.00 87.88 362 MET A O 1
ATOM 2896 N N . LYS A 1 363 ? -5.528 -3.846 -16.580 1.00 91.75 363 LYS A N 1
ATOM 2897 C CA . LYS A 1 363 ? -4.147 -3.946 -17.036 1.00 91.75 363 LYS A CA 1
ATOM 2898 C C . LYS A 1 363 ? -3.426 -2.646 -16.758 1.00 91.75 363 LYS A C 1
ATOM 2900 O O . LYS A 1 363 ? -3.993 -1.573 -16.954 1.00 91.75 363 LYS A O 1
ATOM 2905 N N . TRP A 1 364 ? -2.170 -2.736 -16.348 1.00 92.12 364 TRP A N 1
ATOM 2906 C CA . TRP A 1 364 ? -1.343 -1.554 -16.132 1.00 92.12 364 TRP A CA 1
ATOM 2907 C C . TRP A 1 364 ? 0.107 -1.794 -16.525 1.00 92.12 364 TRP A C 1
ATOM 2909 O O . TRP A 1 364 ? 0.549 -2.929 -16.676 1.00 92.12 364 TRP A O 1
ATOM 2919 N N . ARG A 1 365 ? 0.844 -0.699 -16.683 1.00 92.00 365 ARG A N 1
ATOM 2920 C CA . ARG A 1 365 ? 2.293 -0.663 -16.892 1.00 92.00 365 ARG A CA 1
ATOM 2921 C C . ARG A 1 365 ? 2.829 0.666 -16.365 1.00 92.00 365 ARG A C 1
ATOM 2923 O O . ARG A 1 365 ? 2.066 1.628 -16.275 1.00 92.00 365 ARG A O 1
ATOM 2930 N N . LEU A 1 366 ? 4.111 0.738 -16.016 1.00 89.31 366 LEU A N 1
ATOM 2931 C CA . LEU A 1 366 ? 4.693 1.974 -15.464 1.00 89.31 366 LEU A CA 1
ATOM 2932 C C . LEU A 1 366 ? 4.931 3.044 -16.525 1.00 89.31 366 LEU A C 1
ATOM 2934 O O . LEU A 1 366 ? 4.891 4.226 -16.204 1.00 89.31 366 LEU A O 1
ATOM 2938 N N . GLY A 1 367 ? 5.174 2.642 -17.771 1.00 88.56 367 GLY A N 1
ATOM 2939 C CA . GLY A 1 367 ? 5.455 3.566 -18.858 1.00 88.56 367 GLY A CA 1
ATOM 2940 C C . GLY A 1 367 ? 5.410 2.905 -20.229 1.00 88.56 367 GLY A C 1
ATOM 2941 O O . GLY A 1 367 ? 5.152 1.712 -20.376 1.00 88.56 367 GLY A O 1
ATOM 2942 N N . ASP A 1 368 ? 5.678 3.705 -21.253 1.00 89.38 368 ASP A N 1
ATOM 2943 C CA . ASP A 1 368 ? 5.581 3.267 -22.649 1.00 89.38 368 ASP A CA 1
ATOM 2944 C C . ASP A 1 368 ? 6.920 2.831 -23.243 1.00 89.38 368 ASP A C 1
ATOM 2946 O O . ASP A 1 368 ? 6.955 2.149 -24.266 1.00 89.38 368 ASP A O 1
ATOM 2950 N N . THR A 1 369 ? 8.025 3.182 -22.586 1.00 90.25 369 THR A N 1
ATOM 2951 C CA . THR A 1 369 ? 9.386 2.897 -23.049 1.00 90.25 369 THR A CA 1
ATOM 2952 C C . THR A 1 369 ? 10.268 2.392 -21.913 1.00 90.25 369 THR A C 1
ATOM 2954 O O . THR A 1 369 ? 10.118 2.810 -20.766 1.00 90.25 369 THR A O 1
ATOM 2957 N N . CYS A 1 370 ? 11.232 1.527 -22.237 1.00 92.62 370 CYS A N 1
ATOM 2958 C CA . CYS A 1 370 ? 12.267 1.081 -21.308 1.00 92.62 370 CYS A CA 1
ATOM 2959 C C . CYS A 1 370 ? 13.611 1.692 -21.714 1.00 92.62 370 CYS A C 1
ATOM 2961 O O . CYS A 1 370 ? 14.108 1.426 -22.806 1.00 92.62 370 CYS A O 1
ATOM 2963 N N . THR A 1 371 ? 14.222 2.483 -20.835 1.00 93.50 371 THR A N 1
ATOM 2964 C CA . THR A 1 371 ? 15.503 3.162 -21.104 1.00 93.50 371 THR A CA 1
ATOM 2965 C C . THR A 1 371 ? 16.728 2.366 -20.655 1.00 93.50 371 THR A C 1
ATOM 2967 O O . THR A 1 371 ? 17.838 2.866 -20.743 1.00 93.50 371 THR A O 1
ATOM 2970 N N . ASN A 1 372 ? 16.548 1.147 -20.142 1.00 94.88 372 ASN A N 1
ATOM 2971 C CA . ASN A 1 372 ? 17.654 0.299 -19.700 1.00 94.88 372 ASN A CA 1
ATOM 2972 C C . ASN A 1 372 ? 18.254 -0.481 -20.875 1.00 94.88 372 ASN A C 1
ATOM 2974 O O . ASN A 1 372 ? 17.635 -1.443 -21.325 1.00 94.88 372 ASN A O 1
ATOM 2978 N N . ASP A 1 373 ? 19.477 -0.154 -21.287 1.00 94.88 373 ASP A N 1
ATOM 2979 C CA . ASP A 1 373 ? 20.187 -0.809 -22.398 1.00 94.88 373 ASP A CA 1
ATOM 2980 C C . ASP A 1 373 ? 20.346 -2.332 -22.234 1.00 94.88 373 ASP A C 1
ATOM 2982 O O . ASP A 1 373 ? 20.446 -3.068 -23.221 1.00 94.88 373 ASP A O 1
ATOM 2986 N N . ASN A 1 374 ? 20.324 -2.820 -20.989 1.00 94.31 374 ASN A N 1
ATOM 2987 C CA . ASN A 1 374 ? 20.416 -4.240 -20.648 1.00 94.31 374 ASN A CA 1
ATOM 2988 C C . ASN A 1 374 ? 19.060 -4.960 -20.704 1.00 94.31 374 ASN A C 1
ATOM 2990 O O . ASN A 1 374 ? 18.988 -6.177 -20.536 1.00 94.31 374 ASN A O 1
ATOM 2994 N N . CYS A 1 375 ? 17.953 -4.238 -20.882 1.00 93.94 375 CYS A N 1
ATOM 2995 C CA . CYS A 1 375 ? 16.624 -4.828 -20.916 1.00 93.94 375 CYS A CA 1
ATOM 2996 C C . CYS A 1 375 ? 16.302 -5.377 -22.318 1.00 93.94 375 CYS A C 1
ATOM 2998 O O . CYS A 1 375 ? 16.389 -4.631 -23.293 1.00 93.94 375 CYS A O 1
ATOM 3000 N N . PRO A 1 376 ? 15.819 -6.630 -22.451 1.00 90.69 376 PRO A N 1
ATOM 3001 C CA . PRO A 1 376 ? 15.370 -7.163 -23.742 1.00 90.69 376 PRO A CA 1
ATOM 3002 C C . PRO A 1 376 ? 14.311 -6.289 -24.429 1.00 90.69 376 PRO A C 1
ATOM 3004 O O . PRO A 1 376 ? 14.260 -6.209 -25.654 1.00 90.69 376 PRO A O 1
ATOM 3007 N N . SER A 1 377 ? 13.496 -5.586 -23.639 1.00 87.25 377 SER A N 1
ATOM 3008 C CA . SER A 1 377 ? 12.447 -4.695 -24.133 1.00 87.25 377 SER A CA 1
ATOM 3009 C C . SER A 1 377 ? 12.945 -3.311 -24.574 1.00 87.25 377 SER A C 1
ATOM 3011 O O . SER A 1 377 ? 12.156 -2.551 -25.122 1.00 87.25 377 SER A O 1
ATOM 3013 N N . HIS A 1 378 ? 14.219 -2.960 -24.357 1.00 82.75 378 HIS A N 1
ATOM 3014 C CA . HIS A 1 378 ? 14.788 -1.659 -24.743 1.00 82.75 378 HIS A CA 1
ATOM 3015 C C . HIS A 1 378 ? 14.940 -1.494 -26.260 1.00 82.75 378 HIS A C 1
ATOM 3017 O O . HIS A 1 378 ? 14.693 -0.421 -26.799 1.00 82.75 378 HIS A O 1
ATOM 3023 N N . LYS A 1 379 ? 15.309 -2.572 -26.965 1.00 65.00 379 LYS A N 1
ATOM 3024 C CA . LYS A 1 379 ? 15.601 -2.551 -28.414 1.00 65.00 379 LYS A CA 1
ATOM 3025 C C . LYS A 1 379 ? 14.415 -2.954 -29.289 1.00 65.00 379 LYS A C 1
ATOM 3027 O O . LYS A 1 379 ? 14.536 -3.034 -30.510 1.00 65.00 379 LYS A O 1
ATOM 3032 N N . GLY A 1 380 ? 13.273 -3.242 -28.676 1.00 52.44 380 GLY A N 1
ATOM 3033 C CA . GLY A 1 380 ? 12.074 -3.611 -29.403 1.00 52.44 380 GLY A CA 1
ATOM 3034 C C . GLY A 1 380 ? 11.351 -2.365 -29.887 1.00 52.44 380 GLY A C 1
ATOM 3035 O O . GLY A 1 380 ? 10.687 -1.706 -29.092 1.00 52.44 380 GLY A O 1
ATOM 3036 N N . ASN A 1 381 ? 11.376 -2.115 -31.199 1.00 39.69 381 ASN A N 1
ATOM 3037 C CA . ASN A 1 381 ? 10.251 -1.493 -31.898 1.00 39.69 381 ASN A CA 1
ATOM 3038 C C . ASN A 1 381 ? 9.021 -2.401 -31.721 1.00 39.69 381 ASN A C 1
ATOM 3040 O O . ASN A 1 381 ? 8.559 -3.042 -32.665 1.00 39.69 381 ASN A O 1
ATOM 3044 N N . TYR A 1 382 ? 8.506 -2.525 -30.498 1.00 43.31 382 TYR A N 1
ATOM 3045 C CA . TYR A 1 382 ? 7.166 -3.025 -30.289 1.00 43.31 382 TYR A CA 1
ATOM 3046 C C . TYR A 1 382 ? 6.275 -1.924 -30.836 1.00 43.31 382 TYR A C 1
ATOM 3048 O O . TYR A 1 382 ? 5.967 -0.950 -30.153 1.00 43.31 382 TYR A O 1
ATOM 3056 N N . PHE A 1 383 ? 5.929 -2.052 -32.120 1.00 34.44 383 PHE A N 1
ATOM 3057 C CA . PHE A 1 383 ? 4.742 -1.434 -32.676 1.00 34.44 383 PHE A CA 1
ATOM 3058 C C . PHE A 1 383 ? 3.660 -1.618 -31.625 1.00 34.44 383 PHE A C 1
ATOM 3060 O O . PHE A 1 383 ? 3.287 -2.751 -31.316 1.00 34.44 383 PHE A O 1
ATOM 3067 N N . ALA A 1 384 ? 3.254 -0.514 -31.002 1.00 31.88 384 ALA A N 1
ATOM 3068 C CA . ALA A 1 384 ? 2.162 -0.510 -30.062 1.00 31.88 384 ALA A CA 1
ATOM 3069 C C . ALA A 1 384 ? 0.950 -1.038 -30.828 1.00 31.88 384 ALA A C 1
ATOM 3071 O O . ALA A 1 384 ? 0.292 -0.305 -31.562 1.00 31.88 384 ALA A O 1
ATOM 3072 N N . ILE A 1 385 ? 0.675 -2.335 -30.700 1.00 28.08 385 ILE A N 1
ATOM 3073 C CA . ILE A 1 385 ? -0.645 -2.868 -30.975 1.00 28.08 385 ILE A CA 1
ATOM 3074 C C . ILE A 1 385 ? -1.483 -2.321 -29.824 1.00 28.08 385 ILE A C 1
ATOM 3076 O O . ILE A 1 385 ? -1.669 -2.971 -28.799 1.00 28.08 385 ILE A O 1
ATOM 3080 N N . SER A 1 386 ? -1.924 -1.070 -29.963 1.00 33.00 386 SER A N 1
ATOM 3081 C CA . SER A 1 386 ? -3.109 -0.631 -29.257 1.00 33.00 386 SER A CA 1
ATOM 3082 C C . SER A 1 386 ? -4.255 -1.477 -29.807 1.00 33.00 386 SER A C 1
ATOM 3084 O O . SER A 1 386 ? -4.474 -1.565 -31.018 1.00 33.00 386 SER A O 1
ATOM 3086 N N . ARG A 1 387 ? -4.970 -2.170 -28.928 1.00 26.58 387 ARG A N 1
ATOM 3087 C CA . ARG A 1 387 ? -6.294 -2.689 -29.254 1.00 26.58 387 ARG A CA 1
ATOM 3088 C C . ARG A 1 387 ? -7.232 -2.384 -28.099 1.00 26.58 387 ARG A C 1
ATOM 3090 O O . ARG A 1 387 ? -7.026 -2.930 -27.024 1.00 26.58 387 ARG A O 1
ATOM 3097 N N . GLN A 1 388 ? -8.201 -1.536 -28.458 1.00 33.47 388 GLN A N 1
ATOM 3098 C CA . GLN A 1 388 ? -9.598 -1.436 -28.015 1.00 33.47 388 GLN A CA 1
ATOM 3099 C C . GLN A 1 388 ? -9.872 -1.273 -26.527 1.00 33.47 388 GLN A C 1
ATOM 3101 O O . GLN A 1 388 ? -9.588 -2.211 -25.756 1.00 33.47 388 GLN A O 1
#

Secondary structure (DSSP, 8-state):
-PPP--------SS----SS----HHHHHHHHHHHHHHS------PPPS--S----PPPHHHHHHHHHHHHHSS---------------HHHHHHHHHHTS-HHHHHHHGGGS-HHHHHHHHHH-HHHHHHHHHHHHHHHHHHHHHHH-HHHHHHHHHHHHHTT-EEETHHHHHTTS-GGGGGG--EEEEEE-TT-HHHHHHHHHHH-SEEEPP-----GGGTTTEEEEEEEEESSSS-EEEEEEESSS-SHHHHHT-SBTTS-EEE-SSEEEETTHHHHHTTEEEB-SSPPPHHHHHHHHHTTPEEES-STT-SS--GGG-TT--EESGGGTT-EEEE---GGGGGS----------S---EE-S-S----TTSTTTS---------

pLDDT: mean 74.74, std 24.48, range [26.58, 98.12]

Sequence (388 aa):
MPRKVERGSRSMWNEAVDADGTDNVTGLEKFLVSYHKETVPVEDSSPTLSSFPDLVPLSPNYILELTTNALWHRGPYHSVGKRMRLRYDRSTVAARAFFYLPEMFLMELLPNCDLESAMSLARTSHYSRNLVKCFFATNQRDLLEIFFGEANVDKFYDVLESSSSGMAGSFTSGLLTPPYNLCLTKDLNLLVPRYNLFMWRDFLDHIHLFEKAQQPGVDRRYYHTTHSHVVYHARTKDFTISISESIDDSLFTPLIGATTTLNTTLCTASKFYSLYGYLLSQHRALEGWFPTPVRKAVAIGRRGYSSSFSTASWQRPCGVACPVLWHHVRGLQGVGVFTWGGYKSQHGDFSEVGVPVTDNDMKWRLGDTCTNDNCPSHKGNYFAISRQ

Organism: NCBI:txid1745969

Foldseek 3Di:
DDDDDDDDDDDDPDPDPDDDDDPCVVVVVVVVVVVVVVPDDPDPDDDDPDDDDDPPPCPPVNLVVVVVVVVPPDDDDDDDDDPPPDPDDVVVVVVVVVVPPPLVNLLVCLLVDAPVRLVVQLPPDVVSVLSSLVSLQVLLLVLVCVVQNPVCSVVVQVLLLVQLKWWWDPSLLCSRFRVVCSVLAQEIEMETEAPSVVSVVVSVVVSPQWDWDDAPWDDPLCVQFFPTKTKIAGPPDSHIYIYTYTPHRASQSSLLSDQKQSRSWIGGQWKIKRLQVVCSSVLEMETFPDHDPPVVCVSSVVSVHDYDPACQPPPAACPSQFQQDKDWLVVCVSMDMDTSQGDCVVVPDDDCPDSCSDPDRDIHGRDNAHNHPNYPRHPDPPVPPDDD